Protein AF-A0A9E3FSN0-F1 (afdb_monomer)

Solvent-accessible surface area (backbone atoms only — not comparable to full-atom values): 24863 Å² total; per-residue (Å²): 99,68,70,32,42,77,76,41,93,50,76,49,74,44,80,46,33,61,70,56,46,62,53,47,70,71,34,75,63,43,55,56,44,57,79,50,32,50,74,48,81,44,47,94,59,40,83,52,80,79,59,80,74,50,54,50,59,51,50,55,50,48,37,53,54,24,36,75,70,76,36,69,41,73,63,79,70,82,60,58,50,60,29,55,63,32,58,39,52,52,46,53,46,43,74,74,62,30,34,26,30,35,57,45,74,46,48,24,24,29,87,59,38,54,63,51,46,53,75,75,30,49,40,76,93,78,70,43,73,60,44,52,30,64,49,50,32,68,50,44,80,77,21,54,24,71,75,53,58,20,26,24,64,80,35,68,31,17,43,92,41,51,43,42,43,45,74,39,84,92,50,31,31,45,34,33,38,36,54,55,53,51,41,27,34,26,51,80,80,36,50,58,42,83,68,49,25,48,32,59,74,73,55,88,68,45,42,44,68,52,43,38,33,72,70,32,35,36,34,42,47,36,58,85,68,77,61,59,90,49,63,37,77,85,35,53,31,49,26,51,52,40,16,52,46,46,65,33,85,67,54,51,37,50,32,32,72,48,38,33,75,44,60,26,44,39,37,35,90,74,80,81,51,76,57,48,60,58,47,48,56,51,53,54,48,36,40,47,40,19,53,52,35,39,53,48,50,55,48,34,56,52,28,46,77,66,50,13,45,64,56,28,51,52,49,52,46,35,46,73,77,43,61,48,55,86,61,68,70,78,76,69,43,28,23,37,51,42,34,22,39,72,31,44,51,51,42,54,51,40,22,89,73,59,51,80,41,86,90,26,52,62,59,41,45,48,55,53,28,32,30,29,30,82,35,76,83,49,78,77,37,72,48,56,18,74,51,69,44,82,43,36,30,46,70,56,90,91,50,38,27,48,64,90,22,44,55,77,46,64,82,43,81,54,99,53,34,36,36,33,32,20,61,40,68,77,36,64,67,56,53,51,43,27,71,70,39,72,93,60,87,64,76,50,69,66,58,56,51,53,41,44,52,63,49,52,69,71,75,52,87,133

Nearest PDB structures (foldseek):
  5y6p-assembly1_A1  TM=7.663E-01  e=5.111E-07  Griffithsia pacifica
  7asc-assembly1_A  TM=7.072E-01  e=1.319E-06  Homo sapiens
  7asg-assembly1_A  TM=7.305E-01  e=3.610E-06  Homo sapiens
  5yjg-assembly1_A  TM=6.881E-01  e=4.611E-05  Homo sapiens
  5yjh-assembly1_A-2  TM=3.235E-01  e=1.329E-05  Homo sapiens

Mean predicted aligned error: 6.95 Å

Structure (mmCIF, N/CA/C/O backbone):
data_AF-A0A9E3FSN0-F1
#
_entry.id   AF-A0A9E3FSN0-F1
#
loop_
_atom_site.group_PDB
_atom_site.id
_atom_site.type_symbol
_atom_site.label_atom_id
_atom_site.label_alt_id
_atom_site.label_comp_id
_atom_site.label_asym_id
_atom_site.label_entity_id
_atom_site.label_seq_id
_atom_site.pdbx_PDB_ins_code
_atom_site.Cartn_x
_atom_site.Cartn_y
_atom_site.Cartn_z
_atom_site.occupancy
_atom_site.B_iso_or_equiv
_atom_site.auth_seq_id
_atom_site.auth_comp_id
_atom_site.auth_asym_id
_atom_site.auth_atom_id
_atom_site.pdbx_PDB_model_num
ATOM 1 N N . MET A 1 1 ? -20.505 -3.107 19.783 1.00 85.06 1 MET A N 1
ATOM 2 C CA . MET A 1 1 ? -20.567 -4.422 20.461 1.00 85.06 1 MET A CA 1
ATOM 3 C C . MET A 1 1 ? -21.974 -5.005 20.565 1.00 85.06 1 MET A C 1
ATOM 5 O O . MET A 1 1 ? -22.150 -6.047 19.948 1.00 85.06 1 MET A O 1
ATOM 9 N N . PRO A 1 2 ? -22.987 -4.395 21.223 1.00 89.19 2 PRO A N 1
ATOM 10 C CA . PRO A 1 2 ? -24.270 -5.079 21.468 1.00 89.19 2 PRO A CA 1
ATOM 11 C C . PRO A 1 2 ? -24.971 -5.599 20.209 1.00 89.19 2 PRO A C 1
ATOM 13 O O . PRO A 1 2 ? -25.519 -6.692 20.210 1.00 89.19 2 PRO A O 1
ATOM 16 N N . ALA A 1 3 ? -24.908 -4.849 19.109 1.00 90.19 3 ALA A N 1
ATOM 17 C CA . ALA A 1 3 ? -25.512 -5.265 17.851 1.00 90.19 3 ALA A CA 1
ATOM 18 C C . ALA A 1 3 ? -24.827 -6.473 17.186 1.00 90.19 3 ALA A C 1
ATOM 20 O O . ALA A 1 3 ? -25.512 -7.350 16.667 1.00 90.19 3 ALA A O 1
ATOM 21 N N . LEU A 1 4 ? -23.496 -6.564 17.292 1.00 90.94 4 LEU A N 1
ATOM 22 C CA . LEU A 1 4 ? -22.725 -7.725 16.844 1.00 90.94 4 LEU A CA 1
ATOM 23 C C . LEU A 1 4 ? -23.058 -8.959 17.706 1.00 90.94 4 LEU A C 1
ATOM 25 O O . LEU A 1 4 ? -23.305 -10.033 17.168 1.00 90.94 4 LEU A O 1
ATOM 29 N N . ALA A 1 5 ? -23.168 -8.785 19.029 1.00 92.75 5 ALA A N 1
ATOM 30 C CA . ALA A 1 5 ? -23.476 -9.865 19.975 1.00 92.75 5 ALA A CA 1
ATOM 31 C C . ALA A 1 5 ? -24.884 -10.467 19.803 1.00 92.75 5 ALA A C 1
ATOM 33 O O . ALA A 1 5 ? -25.103 -11.633 20.108 1.00 92.75 5 ALA A O 1
ATOM 34 N N . ARG A 1 6 ? -25.848 -9.705 19.262 1.00 92.31 6 ARG A N 1
ATOM 35 C CA . ARG A 1 6 ? -27.182 -10.235 18.909 1.00 92.31 6 ARG A CA 1
ATOM 36 C C . ARG A 1 6 ? -27.162 -11.233 17.746 1.00 92.31 6 ARG A C 1
ATOM 38 O O . ARG A 1 6 ? -28.173 -11.888 17.512 1.00 92.31 6 ARG A O 1
ATOM 45 N N . ARG A 1 7 ? -26.077 -11.281 16.967 1.00 92.00 7 ARG A N 1
ATOM 46 C CA . ARG A 1 7 ? -25.994 -12.015 15.690 1.00 92.00 7 ARG A CA 1
ATOM 47 C C . ARG A 1 7 ? -24.855 -13.035 15.655 1.00 92.00 7 ARG A C 1
ATOM 49 O O . ARG A 1 7 ? -24.884 -13.932 14.819 1.00 92.00 7 ARG A O 1
ATOM 56 N N . HIS A 1 8 ? -23.883 -12.911 16.557 1.00 92.88 8 HIS A N 1
ATOM 57 C CA . HIS A 1 8 ? -22.692 -13.749 16.627 1.00 92.88 8 HIS A CA 1
ATOM 58 C C . HIS A 1 8 ? -22.314 -14.019 18.084 1.00 92.88 8 HIS A C 1
ATOM 60 O O . HIS A 1 8 ? -22.442 -13.139 18.935 1.00 92.88 8 HIS A O 1
ATOM 66 N N . GLU A 1 9 ? -21.786 -15.211 18.352 1.00 94.81 9 GLU A N 1
ATOM 67 C CA . GLU A 1 9 ? -21.073 -15.488 19.597 1.00 94.81 9 GLU A CA 1
ATOM 68 C C . GLU A 1 9 ? -19.770 -14.673 19.634 1.00 94.81 9 GLU A C 1
ATOM 70 O O . GLU A 1 9 ? -19.073 -14.546 18.625 1.00 94.81 9 GLU A O 1
ATOM 75 N N . ILE A 1 10 ? -19.456 -14.074 20.786 1.00 95.81 10 ILE A N 1
ATOM 76 C CA . ILE A 1 10 ? -18.302 -13.185 20.955 1.00 95.81 10 ILE A CA 1
ATOM 77 C C . ILE A 1 10 ? -17.560 -13.543 22.238 1.00 95.81 10 ILE A C 1
ATOM 79 O O . ILE A 1 10 ? -18.156 -13.592 23.315 1.00 95.81 10 ILE A O 1
ATOM 83 N N . VAL A 1 11 ? -16.238 -13.660 22.116 1.00 96.38 11 VAL A N 1
ATOM 84 C CA . VAL A 1 11 ? -15.295 -13.646 23.236 1.00 96.38 11 VAL A CA 1
ATOM 85 C C . VAL A 1 11 ? -14.422 -12.397 23.109 1.00 96.38 11 VAL A C 1
ATOM 87 O O . VAL A 1 11 ? -13.604 -12.292 22.195 1.00 96.38 11 VAL A O 1
ATOM 90 N N . TYR A 1 12 ? -14.595 -11.425 24.006 1.00 96.25 12 TYR A N 1
ATOM 91 C CA . TYR A 1 12 ? -13.774 -10.213 24.045 1.00 96.25 12 TYR A CA 1
ATOM 92 C C . TYR A 1 12 ? -12.529 -10.451 24.906 1.00 96.25 12 TYR A C 1
ATOM 94 O O . TYR A 1 12 ? -12.638 -10.785 26.084 1.00 96.25 12 TYR A O 1
ATOM 102 N N . ARG A 1 13 ? -11.329 -10.276 24.342 1.00 95.56 13 ARG A N 1
ATOM 103 C CA . ARG A 1 13 ? -10.073 -10.700 24.987 1.00 95.56 13 ARG A CA 1
ATOM 104 C C . ARG A 1 13 ? -9.175 -9.502 25.276 1.00 95.56 13 ARG A C 1
ATOM 106 O O . ARG A 1 13 ? -8.665 -8.859 24.362 1.00 95.56 13 ARG A O 1
ATOM 113 N N . PHE A 1 14 ? -8.963 -9.208 26.555 1.00 94.75 14 PHE A N 1
ATOM 114 C CA . PHE A 1 14 ? -8.084 -8.131 27.009 1.00 94.75 14 PHE A CA 1
ATOM 115 C C . PHE A 1 14 ? -6.660 -8.643 27.227 1.00 94.75 14 PHE A C 1
ATOM 117 O O . PHE A 1 14 ? -6.402 -9.372 28.184 1.00 94.75 14 PHE A O 1
ATOM 124 N N . PHE A 1 15 ? -5.715 -8.195 26.401 1.00 92.88 15 PHE A N 1
ATOM 125 C CA . PHE A 1 15 ? -4.283 -8.327 26.678 1.00 92.88 15 PHE A CA 1
ATOM 126 C C . PHE A 1 15 ? -3.827 -7.124 27.510 1.00 92.88 15 PHE A C 1
ATOM 128 O O . PHE A 1 15 ? -3.864 -5.992 27.034 1.00 92.88 15 PHE A O 1
ATOM 135 N N . THR A 1 16 ? -3.480 -7.339 28.781 1.00 92.62 16 THR A N 1
ATOM 136 C CA . THR A 1 16 ? -3.303 -6.236 29.746 1.00 92.62 16 THR A CA 1
ATOM 137 C C . THR A 1 16 ? -2.417 -6.623 30.942 1.00 92.62 16 THR A C 1
ATOM 139 O O . THR A 1 16 ? -1.911 -7.743 31.009 1.00 92.62 16 THR A O 1
ATOM 142 N N . THR A 1 17 ? -2.199 -5.712 31.894 1.00 94.06 17 THR A N 1
ATOM 143 C CA . THR A 1 17 ? -1.544 -6.008 33.186 1.00 94.06 17 THR A CA 1
ATOM 144 C C . THR A 1 17 ? -2.588 -6.295 34.279 1.00 94.06 17 THR A C 1
ATOM 146 O O . THR A 1 17 ? -3.732 -5.854 34.155 1.00 94.06 17 THR A O 1
ATOM 149 N N . PRO A 1 18 ? -2.241 -6.988 35.383 1.00 95.44 18 PRO A N 1
ATOM 150 C CA . PRO A 1 18 ? -3.146 -7.178 36.521 1.00 95.44 18 PRO A CA 1
ATOM 151 C C . PRO A 1 18 ? -3.670 -5.862 37.123 1.00 95.44 18 PRO A C 1
ATOM 153 O O . PRO A 1 18 ? -4.841 -5.777 37.483 1.00 95.44 18 PRO A O 1
ATOM 156 N N . GLU A 1 19 ? -2.830 -4.823 37.185 1.00 94.62 19 GLU A N 1
ATOM 157 C CA . GLU A 1 19 ? -3.222 -3.472 37.616 1.00 94.62 19 GLU A CA 1
ATOM 158 C C . GLU A 1 19 ? -4.312 -2.877 36.706 1.00 94.62 19 GLU A C 1
ATOM 160 O O . GLU A 1 19 ? -5.370 -2.454 37.178 1.00 94.62 19 GLU A O 1
ATOM 165 N N . ALA A 1 20 ? -4.085 -2.895 35.389 1.00 93.69 20 ALA A N 1
ATOM 166 C CA . ALA A 1 20 ? -5.024 -2.349 34.415 1.00 93.69 20 ALA A CA 1
ATOM 167 C C . ALA A 1 20 ? -6.311 -3.189 34.315 1.00 93.69 20 ALA A C 1
ATOM 169 O O . ALA A 1 20 ? -7.394 -2.622 34.175 1.00 93.69 20 ALA A O 1
ATOM 170 N N . ARG A 1 21 ? -6.236 -4.517 34.490 1.00 95.50 21 ARG A N 1
ATOM 171 C CA . ARG A 1 21 ? -7.412 -5.385 34.673 1.00 95.50 21 ARG A CA 1
ATOM 172 C C . ARG A 1 21 ? -8.289 -4.891 35.829 1.00 95.50 21 ARG A C 1
ATOM 174 O O . ARG A 1 21 ? -9.470 -4.633 35.615 1.00 95.50 21 ARG A O 1
ATOM 181 N N . ALA A 1 22 ? -7.710 -4.667 37.010 1.00 95.94 22 ALA A N 1
ATOM 182 C CA . ALA A 1 22 ? -8.453 -4.179 38.175 1.00 95.94 22 ALA A CA 1
ATOM 183 C C . ALA A 1 22 ? -9.022 -2.756 37.984 1.00 95.94 22 ALA A C 1
ATOM 185 O O . ALA A 1 22 ? -9.966 -2.357 38.669 1.00 95.94 22 ALA A O 1
ATOM 186 N N . GLN A 1 23 ? -8.472 -1.949 37.071 1.00 95.62 23 GLN A N 1
ATOM 187 C CA . GLN A 1 23 ? -9.082 -0.685 36.645 1.00 95.62 23 GLN A CA 1
ATOM 188 C C . GLN A 1 23 ? -10.271 -0.909 35.696 1.00 95.62 23 GLN A C 1
ATOM 190 O O . GLN A 1 23 ? -11.319 -0.296 35.896 1.00 95.62 23 GLN A O 1
ATOM 195 N N . ILE A 1 24 ? -10.129 -1.795 34.705 1.00 95.88 24 ILE A N 1
ATOM 196 C CA . ILE A 1 24 ? -11.179 -2.137 33.733 1.00 95.88 24 ILE A CA 1
ATOM 197 C C . ILE A 1 24 ? -12.402 -2.732 34.446 1.00 95.88 24 ILE A C 1
ATOM 199 O O . ILE A 1 24 ? -13.513 -2.243 34.242 1.00 95.88 24 ILE A O 1
ATOM 203 N N . GLU A 1 25 ? -12.196 -3.709 35.335 1.00 97.06 25 GLU A N 1
ATOM 204 C CA . GLU A 1 25 ? -13.255 -4.412 36.082 1.00 97.06 25 GLU A CA 1
ATOM 205 C C . GLU A 1 25 ? -14.098 -3.478 36.972 1.00 97.06 25 GLU A C 1
ATOM 207 O O . GLU A 1 25 ? -15.270 -3.750 37.219 1.00 97.06 25 GLU A O 1
ATOM 212 N N . ARG A 1 26 ? -13.543 -2.337 37.408 1.00 96.56 26 ARG A N 1
ATOM 213 C CA . ARG A 1 26 ? -14.267 -1.308 38.182 1.00 96.56 26 ARG A CA 1
ATOM 214 C C . ARG A 1 26 ? -15.118 -0.362 37.325 1.00 96.56 26 ARG A C 1
ATOM 216 O O . ARG A 1 26 ? -15.824 0.484 37.874 1.00 96.56 26 ARG A O 1
ATOM 223 N N . SER A 1 27 ? -15.046 -0.445 35.996 1.00 94.12 27 SER A N 1
ATOM 224 C CA . SER A 1 27 ? -15.778 0.462 35.107 1.00 94.12 27 SER A CA 1
ATOM 225 C C . SER A 1 27 ? -17.217 -0.005 34.847 1.00 94.12 27 SER A C 1
ATOM 227 O O . SER A 1 27 ? -17.480 -1.181 34.605 1.00 94.12 27 SER A O 1
ATOM 229 N N . ARG A 1 28 ? -18.167 0.942 34.798 1.00 92.81 28 ARG A N 1
ATOM 230 C CA . ARG A 1 28 ? -19.564 0.655 34.401 1.00 92.81 28 ARG A CA 1
ATOM 231 C C . ARG A 1 28 ? -19.668 0.089 32.977 1.00 92.81 28 ARG A C 1
ATOM 233 O O . ARG A 1 28 ? -20.583 -0.672 32.684 1.00 92.81 28 ARG A O 1
ATOM 240 N N . LEU A 1 29 ? -18.727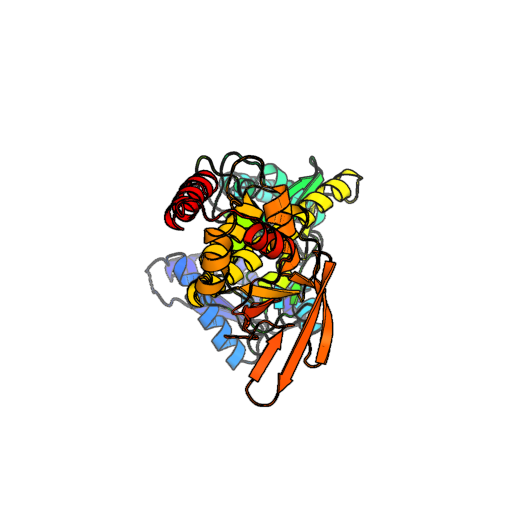 0.447 32.099 1.00 93.81 29 LEU A N 1
ATOM 241 C CA . LEU A 1 29 ? -18.659 -0.065 30.729 1.00 93.81 29 LEU A CA 1
ATOM 242 C C . LEU A 1 29 ? -18.251 -1.542 30.679 1.00 93.81 29 LEU A C 1
ATOM 244 O O . LEU A 1 29 ? -18.775 -2.273 29.844 1.00 93.81 29 LEU A O 1
ATOM 248 N N . PHE A 1 30 ? -17.377 -1.996 31.582 1.00 95.81 30 PHE A N 1
ATOM 249 C CA . PHE A 1 30 ? -17.015 -3.409 31.685 1.00 95.81 30 PHE A CA 1
ATOM 250 C C . PHE A 1 30 ? -18.190 -4.274 32.148 1.00 95.81 30 PHE A C 1
ATOM 252 O O . PHE A 1 30 ? -18.434 -5.308 31.538 1.00 95.81 30 PHE A O 1
ATOM 259 N N . ALA A 1 31 ? -18.966 -3.829 33.145 1.00 94.31 31 ALA A N 1
ATOM 260 C CA . ALA A 1 31 ? -20.179 -4.541 33.563 1.00 94.31 31 ALA A CA 1
ATOM 261 C C . ALA A 1 31 ? -21.128 -4.773 32.368 1.00 94.31 31 ALA A C 1
ATOM 263 O O . ALA A 1 31 ? -21.460 -5.910 32.048 1.00 94.31 31 ALA A O 1
ATOM 264 N N . ARG A 1 32 ? -21.420 -3.709 31.604 1.00 93.31 32 ARG A N 1
ATOM 265 C CA . ARG A 1 32 ? -22.233 -3.788 30.376 1.00 93.31 32 ARG A CA 1
ATOM 266 C C . ARG A 1 32 ? -21.621 -4.673 29.281 1.00 93.31 32 ARG A C 1
ATOM 268 O O . ARG A 1 32 ? -22.360 -5.211 28.461 1.00 93.31 32 ARG A O 1
ATOM 275 N N . LEU A 1 33 ? -20.292 -4.790 29.216 1.00 94.88 33 LEU A N 1
ATOM 276 C CA . LEU A 1 33 ? -19.604 -5.666 28.263 1.00 94.88 33 LEU A CA 1
ATOM 277 C C . LEU A 1 33 ? -19.779 -7.142 28.642 1.00 94.88 33 LEU A C 1
ATOM 279 O O . LEU A 1 33 ? -20.071 -7.944 27.761 1.00 94.88 33 LEU A O 1
ATOM 283 N N . VAL A 1 34 ? -19.665 -7.481 29.929 1.00 96.75 34 VAL A N 1
ATOM 284 C CA . VAL A 1 34 ? -19.904 -8.842 30.443 1.00 96.75 34 VAL A CA 1
ATOM 285 C C . VAL A 1 34 ? -21.370 -9.255 30.266 1.00 96.75 34 VAL A C 1
ATOM 287 O O . VAL A 1 34 ? -21.633 -10.387 29.876 1.00 96.75 34 VAL A O 1
ATOM 290 N N . ASP A 1 35 ? -22.317 -8.324 30.427 1.00 94.75 35 ASP A N 1
ATOM 291 C CA . ASP A 1 35 ? -23.737 -8.550 30.098 1.00 94.75 35 ASP A CA 1
ATOM 292 C C . ASP A 1 35 ? -23.987 -8.755 28.584 1.00 94.75 35 ASP A C 1
ATOM 294 O O . ASP A 1 35 ? -25.058 -9.206 28.181 1.00 94.75 35 ASP A O 1
ATOM 298 N N . THR A 1 36 ? -23.024 -8.387 27.727 1.00 95.00 36 THR A N 1
ATOM 299 C CA . THR A 1 36 ? -23.143 -8.435 26.259 1.00 95.00 36 THR A CA 1
ATOM 300 C C . THR A 1 36 ? -22.458 -9.658 25.643 1.00 95.00 36 THR A C 1
ATOM 302 O O . THR A 1 36 ? -22.942 -10.180 24.640 1.00 95.00 36 THR A O 1
ATOM 305 N N . CYS A 1 37 ? -21.309 -10.088 26.168 1.00 96.50 37 CYS A N 1
ATOM 306 C CA . CYS A 1 37 ? -20.503 -11.168 25.596 1.00 96.50 37 CYS A CA 1
ATOM 307 C C . CYS A 1 37 ? -19.550 -11.790 26.626 1.00 96.50 37 CYS A C 1
ATOM 309 O O . CYS A 1 37 ? -19.242 -11.177 27.647 1.00 96.50 37 CYS A O 1
ATOM 311 N N . ALA A 1 38 ? -19.012 -12.976 26.324 1.00 96.88 38 ALA A N 1
ATOM 312 C CA . ALA A 1 38 ? -17.954 -13.572 27.134 1.00 96.88 38 ALA A CA 1
ATOM 313 C C . ALA A 1 38 ? -16.698 -12.682 27.127 1.00 96.88 38 ALA A C 1
ATOM 315 O O . ALA A 1 38 ? -16.373 -12.057 26.113 1.00 96.88 38 ALA A O 1
ATOM 316 N N . VAL A 1 39 ? -15.979 -12.626 28.252 1.00 97.69 39 VAL A N 1
ATOM 317 C CA . VAL A 1 39 ? -14.779 -11.792 28.405 1.00 97.69 39 VAL A CA 1
ATOM 318 C C . VAL A 1 39 ? -13.632 -12.590 29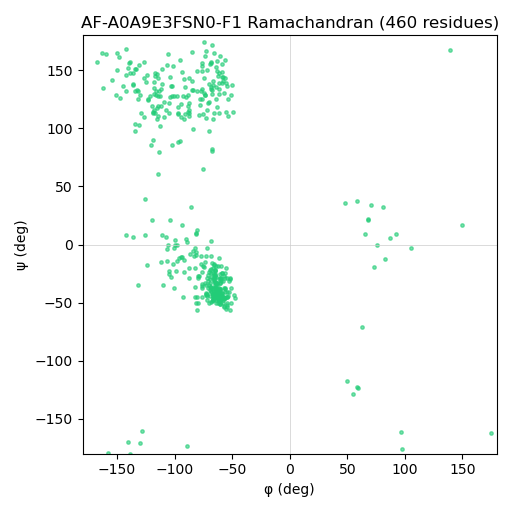.019 1.00 97.69 39 VAL A C 1
ATOM 320 O O . VAL A 1 39 ? -13.795 -13.231 30.054 1.00 97.69 39 VAL A O 1
ATOM 323 N N . GLU A 1 40 ? -12.449 -12.495 28.413 1.00 96.69 40 GLU A N 1
ATOM 324 C CA . GLU A 1 40 ? -11.204 -13.079 28.918 1.00 96.69 40 GLU A CA 1
ATOM 325 C C . GLU A 1 40 ? -10.165 -11.998 29.235 1.00 96.69 40 GLU A C 1
ATOM 327 O O . GLU A 1 40 ? -10.018 -11.016 28.503 1.00 96.69 40 GLU A O 1
ATOM 332 N N . PHE A 1 41 ? -9.370 -12.226 30.283 1.00 96.50 41 PHE A N 1
ATOM 333 C CA . PHE A 1 41 ? -8.174 -11.440 30.580 1.00 96.50 41 PHE A CA 1
ATOM 334 C C . PHE A 1 41 ? -6.915 -12.283 30.400 1.00 96.50 41 PHE A C 1
ATOM 336 O O . PHE A 1 41 ? -6.762 -13.341 31.010 1.00 96.50 41 PHE A O 1
ATOM 343 N N . LEU A 1 42 ? -5.976 -11.761 29.618 1.00 94.69 42 LEU A N 1
ATOM 344 C CA . LEU A 1 42 ? -4.673 -12.347 29.351 1.00 94.69 42 LEU A CA 1
ATOM 345 C C . LEU A 1 42 ? -3.603 -11.388 29.872 1.00 94.69 42 LEU A C 1
ATOM 347 O O . LEU A 1 42 ? -3.449 -10.276 29.367 1.00 94.69 42 LEU A O 1
ATOM 351 N N . THR A 1 43 ? -2.832 -11.828 30.867 1.00 93.06 43 THR A N 1
ATOM 352 C CA . THR A 1 43 ? -1.743 -11.038 31.470 1.00 93.06 43 THR A CA 1
ATOM 353 C C . THR A 1 43 ? -0.370 -11.674 31.205 1.00 93.06 43 THR A C 1
ATOM 355 O O . THR A 1 43 ? 0.319 -12.057 32.155 1.00 93.06 43 THR A O 1
ATOM 358 N N . PRO A 1 44 ? 0.052 -11.839 29.932 1.00 88.81 44 PRO A N 1
ATOM 359 C CA . PRO A 1 44 ? 1.212 -12.659 29.562 1.00 88.81 44 PRO A CA 1
ATOM 360 C C . PRO A 1 44 ? 2.556 -12.124 30.079 1.00 88.81 44 PRO A C 1
ATOM 362 O O . PRO A 1 44 ? 3.526 -12.872 30.126 1.00 88.81 44 PRO A O 1
ATOM 365 N N . LEU A 1 45 ? 2.620 -10.847 30.468 1.00 90.62 45 LEU A N 1
ATOM 366 C CA . LEU A 1 45 ? 3.817 -10.195 31.013 1.00 90.62 45 LEU A CA 1
ATOM 367 C C . LEU A 1 45 ? 3.718 -9.923 32.529 1.00 90.62 45 LEU A C 1
ATOM 369 O O . LEU A 1 45 ? 4.583 -9.253 33.100 1.00 90.62 45 LEU A O 1
ATOM 373 N N . GLY A 1 46 ? 2.659 -10.405 33.192 1.00 91.19 46 GLY A N 1
ATOM 374 C CA . GLY A 1 46 ? 2.370 -10.068 34.586 1.00 91.19 46 GLY A CA 1
ATOM 375 C C . GLY A 1 46 ? 2.288 -8.551 34.790 1.00 91.19 46 GLY A C 1
ATOM 376 O O . GLY A 1 46 ? 1.581 -7.860 34.061 1.00 91.19 46 GLY A O 1
ATOM 377 N N . GLN A 1 47 ? 3.028 -8.027 35.769 1.00 91.25 47 GLN A N 1
ATOM 378 C CA . GLN A 1 47 ? 3.050 -6.591 36.088 1.00 91.25 47 GLN A CA 1
ATOM 379 C C . GLN A 1 47 ? 3.882 -5.738 35.113 1.00 91.25 47 GLN A C 1
ATOM 381 O O . GLN A 1 47 ? 3.843 -4.509 35.189 1.00 91.25 47 GLN A O 1
ATOM 386 N N . LYS A 1 48 ? 4.660 -6.342 34.204 1.00 89.88 48 LYS A N 1
ATOM 387 C CA . LYS A 1 48 ? 5.489 -5.578 33.265 1.00 89.88 48 LYS A CA 1
ATOM 388 C C . LYS A 1 48 ? 4.593 -4.893 32.231 1.00 89.88 48 LYS A C 1
ATOM 390 O O . LYS A 1 48 ? 3.877 -5.562 31.488 1.00 89.88 48 LYS A O 1
ATOM 395 N N . LYS A 1 49 ? 4.681 -3.561 32.145 1.00 85.00 49 LYS A N 1
ATOM 396 C CA . LYS A 1 49 ? 4.003 -2.792 31.094 1.00 85.00 49 LYS A CA 1
ATOM 397 C C . LYS A 1 49 ? 4.531 -3.227 29.714 1.00 85.00 49 LYS A C 1
ATOM 399 O O . LYS A 1 49 ? 5.752 -3.307 29.547 1.00 85.00 49 LYS A O 1
ATOM 404 N N . PRO A 1 50 ? 3.648 -3.552 28.754 1.00 83.19 50 PRO A N 1
ATOM 405 C CA . PRO A 1 50 ? 4.052 -3.922 27.404 1.00 83.19 50 PRO A CA 1
ATOM 406 C C . PRO A 1 50 ? 4.677 -2.719 26.690 1.00 83.19 50 PRO A C 1
ATOM 408 O O . PRO A 1 50 ? 4.193 -1.596 26.805 1.00 83.19 50 PRO A O 1
ATOM 411 N N . ASP A 1 51 ? 5.733 -2.974 25.925 1.00 83.75 51 ASP A N 1
ATOM 412 C CA . ASP A 1 51 ? 6.131 -2.079 24.837 1.00 83.75 51 ASP A CA 1
ATOM 413 C C . ASP A 1 51 ? 5.182 -2.263 23.636 1.00 83.75 51 ASP A C 1
ATOM 415 O O . ASP A 1 51 ? 4.597 -3.337 23.473 1.00 83.75 51 ASP A O 1
ATOM 419 N N . VAL A 1 52 ? 5.052 -1.250 22.773 1.00 77.81 52 VAL A N 1
ATOM 420 C CA . VAL A 1 52 ? 4.167 -1.278 21.592 1.00 77.81 52 VAL A CA 1
ATOM 421 C C . VAL A 1 52 ? 4.446 -2.458 20.646 1.00 77.81 52 VAL A C 1
ATOM 423 O O . VAL A 1 52 ? 3.519 -2.980 20.026 1.00 77.81 52 VAL A O 1
ATOM 426 N N . SER A 1 53 ? 5.688 -2.950 20.586 1.00 80.19 53 SER A N 1
ATOM 427 C CA . SER A 1 53 ? 6.064 -4.147 19.815 1.00 80.19 53 SER A CA 1
ATOM 428 C C . SER A 1 53 ? 5.309 -5.420 20.231 1.00 80.19 53 SER A C 1
ATOM 430 O O . SER A 1 53 ? 5.108 -6.311 19.403 1.00 80.19 53 SER A O 1
ATOM 432 N N . TRP A 1 54 ? 4.810 -5.506 21.471 1.00 87.44 54 TRP A N 1
ATOM 433 C CA . TRP A 1 54 ? 4.036 -6.663 21.938 1.00 87.44 54 TRP A CA 1
ATOM 434 C C . TRP A 1 54 ? 2.670 -6.807 21.272 1.00 87.44 54 TRP A C 1
ATOM 436 O O . TRP A 1 54 ? 2.157 -7.926 21.220 1.00 87.44 54 TRP A O 1
ATOM 446 N N . HIS A 1 55 ? 2.113 -5.731 20.704 1.00 85.56 55 HIS A N 1
ATOM 447 C CA . HIS A 1 55 ? 0.859 -5.796 19.951 1.00 85.56 55 HIS A CA 1
ATOM 448 C C . HIS A 1 55 ? 0.940 -6.837 18.826 1.00 85.56 55 HIS A C 1
ATOM 450 O O . HIS A 1 55 ? 0.064 -7.689 18.724 1.00 85.56 55 HIS A O 1
ATOM 456 N N . VAL A 1 56 ? 2.040 -6.854 18.064 1.00 87.88 56 VAL A N 1
ATOM 457 C CA . VAL A 1 56 ? 2.264 -7.818 16.974 1.00 87.88 56 VAL A CA 1
ATOM 458 C C . VAL A 1 56 ? 2.201 -9.261 17.485 1.00 87.88 56 VAL A C 1
ATOM 460 O O . VAL A 1 56 ? 1.481 -10.090 16.927 1.00 87.88 56 VAL A O 1
ATOM 463 N N . HIS A 1 57 ? 2.892 -9.569 18.586 1.00 89.56 57 HIS A N 1
ATOM 464 C CA . HIS A 1 57 ? 2.883 -10.911 19.178 1.00 89.56 57 HIS A CA 1
ATOM 465 C C . HIS A 1 57 ? 1.487 -11.338 19.657 1.00 89.56 57 HIS A C 1
ATOM 467 O O . HIS A 1 57 ? 1.106 -12.500 19.505 1.00 89.56 57 HIS A O 1
ATOM 473 N N . TRP A 1 58 ? 0.708 -10.411 20.216 1.00 90.62 58 TRP A N 1
ATOM 474 C CA . TRP A 1 58 ? -0.658 -10.681 20.668 1.00 90.62 58 TRP A CA 1
ATOM 475 C C . TRP A 1 58 ? -1.639 -10.841 19.510 1.00 90.62 58 TRP A C 1
ATOM 477 O O . TRP A 1 58 ? -2.529 -11.691 19.588 1.00 90.62 58 TRP A O 1
ATOM 487 N N . PHE A 1 59 ? -1.452 -10.097 18.419 1.00 89.69 59 PHE A N 1
ATOM 488 C CA . PHE A 1 59 ? -2.263 -10.248 17.217 1.00 89.69 59 PHE A CA 1
ATOM 489 C C . PHE A 1 59 ? -2.019 -11.615 16.561 1.00 89.69 59 PHE A C 1
ATOM 491 O O . PHE A 1 59 ? -2.978 -12.354 16.345 1.00 89.69 59 PHE A O 1
ATOM 498 N N . HIS A 1 60 ? -0.757 -12.028 16.368 1.00 92.62 60 HIS A N 1
ATOM 499 C CA . HIS A 1 60 ? -0.420 -13.372 15.859 1.00 92.62 60 HIS A CA 1
ATOM 500 C C . HIS A 1 60 ? -0.951 -14.498 16.749 1.00 92.62 60 HIS A C 1
ATOM 502 O O . HIS A 1 60 ? -1.510 -15.473 16.244 1.00 92.62 60 HIS A O 1
ATOM 508 N N . ARG A 1 61 ? -0.846 -14.357 18.077 1.00 93.25 61 ARG A N 1
ATOM 509 C CA . ARG A 1 61 ? -1.441 -15.318 19.017 1.00 93.25 61 ARG A CA 1
ATOM 510 C C . ARG A 1 61 ? -2.963 -15.395 18.856 1.00 93.25 61 ARG A C 1
ATOM 512 O O . ARG A 1 61 ? -3.509 -16.491 18.766 1.00 93.25 61 ARG A O 1
ATOM 519 N N . SER A 1 62 ? -3.635 -14.248 18.790 1.00 93.25 62 SER A N 1
ATOM 520 C CA . SER A 1 62 ? -5.092 -14.178 18.627 1.00 93.25 62 SER A CA 1
ATOM 521 C C . SER A 1 62 ? -5.547 -14.763 17.290 1.00 93.25 62 SER A C 1
ATOM 523 O O . SER A 1 62 ? -6.544 -15.474 17.262 1.00 93.25 62 SER A O 1
ATOM 525 N N . ALA A 1 63 ? -4.799 -14.537 16.206 1.00 94.31 63 ALA A N 1
ATOM 526 C CA . ALA A 1 63 ? -5.045 -15.151 14.902 1.00 94.31 63 ALA A CA 1
ATOM 527 C C . ALA A 1 63 ? -4.967 -16.680 14.955 1.00 94.31 63 ALA A C 1
ATOM 529 O O . ALA A 1 63 ? -5.853 -17.361 14.444 1.00 94.31 63 ALA A O 1
ATOM 530 N N . ALA A 1 64 ? -3.914 -17.221 15.576 1.00 95.50 64 ALA A N 1
ATOM 531 C CA . ALA A 1 64 ? -3.707 -18.661 15.681 1.00 95.50 64 ALA A CA 1
ATOM 532 C C . ALA A 1 64 ? -4.786 -19.338 16.544 1.00 95.50 64 ALA A C 1
ATOM 534 O O . ALA A 1 64 ? -5.334 -20.366 16.147 1.00 95.50 64 ALA A O 1
ATOM 535 N N . GLU A 1 65 ? -5.127 -18.744 17.691 1.00 95.69 65 GLU A N 1
ATOM 536 C CA . GLU A 1 65 ? -6.167 -19.261 18.590 1.00 95.69 65 GLU A CA 1
ATOM 537 C C . GLU A 1 65 ? -7.571 -19.139 17.963 1.00 95.69 65 GLU A C 1
ATOM 539 O O . GLU A 1 65 ? -8.335 -20.102 18.006 1.00 95.69 65 GLU A O 1
ATOM 544 N N . ALA A 1 66 ? -7.889 -18.028 17.285 1.00 96.31 66 ALA A N 1
ATOM 545 C CA . ALA A 1 66 ? -9.143 -17.881 16.540 1.00 96.31 66 ALA A CA 1
ATOM 546 C C . ALA A 1 66 ? -9.249 -18.900 15.392 1.00 96.31 66 ALA A C 1
ATOM 548 O O . ALA A 1 66 ? -10.275 -19.562 15.254 1.00 96.31 66 ALA A O 1
ATOM 549 N N . LYS A 1 67 ? -8.167 -19.118 14.630 1.00 96.69 67 LYS A N 1
ATOM 550 C CA . LYS A 1 67 ? -8.110 -20.144 13.575 1.00 96.69 67 LYS A CA 1
ATOM 551 C C . LYS A 1 67 ? -8.379 -21.546 14.117 1.00 96.69 67 LYS A C 1
ATOM 553 O O . LYS A 1 67 ? -9.126 -22.297 13.498 1.00 96.69 67 LYS A O 1
ATOM 558 N N . ALA A 1 68 ? -7.785 -21.893 15.259 1.00 97.56 68 ALA A N 1
ATOM 559 C CA . ALA A 1 68 ? -7.991 -23.186 15.907 1.00 97.56 68 ALA A CA 1
ATOM 560 C C . ALA A 1 68 ? -9.439 -23.374 16.399 1.00 97.56 68 ALA A C 1
ATOM 562 O O . ALA A 1 68 ? -9.952 -24.489 16.361 1.00 97.56 68 ALA A O 1
ATOM 563 N N . ALA A 1 69 ? -10.105 -22.290 16.804 1.00 96.25 69 ALA A N 1
ATOM 564 C CA . ALA A 1 69 ? -11.513 -22.280 17.201 1.00 96.25 69 ALA A CA 1
ATOM 565 C C . ALA A 1 69 ? -12.509 -22.186 16.022 1.00 96.25 69 ALA A C 1
ATOM 567 O O . ALA A 1 69 ? -13.715 -22.202 16.251 1.00 96.25 69 ALA A O 1
ATOM 568 N N . GLY A 1 70 ? -12.041 -22.054 14.772 1.00 96.06 70 GLY A N 1
ATOM 569 C CA . GLY A 1 70 ? -12.911 -21.785 13.616 1.00 96.06 70 GLY A CA 1
ATOM 570 C C . GLY A 1 70 ? -13.562 -20.393 13.639 1.00 96.06 70 GLY A C 1
ATOM 571 O O . GLY A 1 70 ? -14.593 -20.182 13.004 1.00 96.06 70 GLY A O 1
ATOM 572 N N . ALA A 1 71 ? -12.978 -19.452 14.383 1.00 96.31 71 ALA A N 1
ATOM 573 C CA . ALA A 1 71 ? -13.515 -18.123 14.635 1.00 96.31 71 ALA A CA 1
ATOM 574 C C . ALA A 1 71 ? -12.855 -17.034 13.772 1.00 96.31 71 ALA A C 1
ATOM 576 O O . ALA A 1 71 ? -11.682 -17.107 13.399 1.00 96.31 71 ALA A O 1
ATOM 577 N N . MET A 1 72 ? -13.618 -15.967 13.530 1.00 95.75 72 MET A N 1
ATOM 578 C CA . MET A 1 72 ? -13.109 -14.703 12.995 1.00 95.75 72 MET A CA 1
ATOM 579 C C . MET A 1 72 ? -12.382 -13.932 14.097 1.00 95.75 72 MET A C 1
ATOM 581 O O . MET A 1 72 ? -12.778 -13.987 15.261 1.00 95.75 72 MET A O 1
ATOM 585 N N . ALA A 1 73 ? -11.368 -13.152 13.735 1.00 95.69 73 ALA A N 1
ATOM 586 C CA . ALA A 1 73 ? -10.679 -12.277 14.676 1.00 95.69 73 ALA A CA 1
ATOM 587 C C . ALA A 1 73 ? -10.930 -10.803 14.330 1.00 95.69 73 ALA A C 1
ATOM 589 O O . ALA A 1 73 ? -10.796 -10.398 13.175 1.00 95.69 73 ALA A O 1
ATOM 590 N N . VAL A 1 74 ? -11.281 -10.007 15.343 1.00 95.00 74 VAL A N 1
ATOM 591 C CA . VAL A 1 74 ? -11.495 -8.553 15.263 1.00 95.00 74 VAL A CA 1
ATOM 592 C C . VAL A 1 74 ? -10.484 -7.876 16.181 1.00 95.00 74 VAL A C 1
ATOM 594 O O . VAL A 1 74 ? -10.375 -8.238 17.352 1.00 95.00 74 VAL A O 1
ATOM 597 N N . PHE A 1 75 ? -9.757 -6.889 15.666 1.00 92.19 75 PHE A N 1
ATOM 598 C CA . PHE A 1 75 ? -8.709 -6.185 16.396 1.00 92.19 75 PHE A CA 1
ATOM 599 C C . PHE A 1 75 ? -9.202 -4.815 16.815 1.00 92.19 75 PHE A C 1
ATOM 601 O O . PHE A 1 75 ? -9.590 -3.989 15.991 1.00 92.19 75 PHE A O 1
ATOM 608 N N . VAL A 1 76 ? -9.168 -4.587 18.124 1.00 91.31 76 VAL A N 1
ATOM 609 C CA . VAL A 1 76 ? -9.538 -3.320 18.750 1.00 91.31 76 VAL A CA 1
ATOM 610 C C . VAL A 1 76 ? -8.299 -2.796 19.468 1.00 91.31 76 VAL A C 1
ATOM 612 O O . VAL A 1 76 ? -8.067 -3.161 20.623 1.00 91.31 76 VAL A O 1
ATOM 615 N N . PRO A 1 77 ? -7.446 -2.004 18.790 1.00 87.88 77 PRO A N 1
ATOM 616 C CA . PRO A 1 77 ? -6.326 -1.356 19.453 1.00 87.88 77 PRO A CA 1
ATOM 617 C C . PRO A 1 77 ? -6.840 -0.453 20.587 1.00 87.88 77 PRO A C 1
ATOM 619 O O . PRO A 1 77 ? -7.907 0.159 20.439 1.00 87.88 77 PRO A O 1
ATOM 622 N N . PRO A 1 78 ? -6.110 -0.348 21.713 1.00 87.31 78 PRO A N 1
ATOM 623 C CA . PRO A 1 78 ? -6.428 0.635 22.742 1.00 87.31 78 PRO A CA 1
ATOM 624 C C . PRO A 1 78 ? -6.348 2.053 22.165 1.00 87.31 78 PRO A C 1
ATOM 626 O O . PRO A 1 78 ? -5.748 2.271 21.113 1.00 87.31 78 PRO A O 1
ATOM 629 N N . ASP A 1 79 ? -6.955 3.008 22.867 1.00 91.38 79 ASP A N 1
ATOM 630 C CA . ASP A 1 79 ? -6.907 4.431 22.512 1.00 91.38 79 ASP A CA 1
ATOM 631 C C . ASP A 1 79 ? -7.451 4.725 21.097 1.00 91.38 79 ASP A C 1
ATOM 633 O O . ASP A 1 79 ? -6.959 5.586 20.374 1.00 91.38 79 ASP A O 1
ATOM 637 N N . THR A 1 80 ? -8.507 4.005 20.694 1.00 94.81 80 THR A N 1
ATOM 638 C CA . THR A 1 80 ? -9.204 4.214 19.416 1.00 94.81 80 THR A CA 1
ATOM 639 C C . THR A 1 80 ? -10.642 4.695 19.604 1.00 94.81 80 THR A C 1
ATOM 641 O O . THR A 1 80 ? -11.356 4.257 20.509 1.00 94.81 80 THR A O 1
ATOM 644 N N . LEU A 1 81 ? -11.091 5.586 18.717 1.00 95.69 81 LEU A N 1
ATOM 645 C CA . LEU A 1 81 ? -12.499 5.970 18.570 1.00 95.69 81 LEU A CA 1
ATOM 646 C C . LEU A 1 81 ? -13.001 5.461 17.220 1.00 95.69 81 LEU A C 1
ATOM 648 O O . LEU A 1 81 ? -12.336 5.640 16.206 1.00 95.69 81 LEU A O 1
ATOM 652 N N . TRP A 1 82 ? -14.175 4.841 17.197 1.00 94.62 82 TRP A N 1
ATOM 653 C CA . TRP A 1 82 ? -14.759 4.260 15.988 1.00 94.62 82 TRP A CA 1
ATOM 654 C C . TRP A 1 82 ? -16.064 4.965 15.634 1.00 94.62 82 TRP A C 1
ATOM 656 O O . TRP A 1 82 ? -16.807 5.362 16.533 1.00 94.62 82 TRP A O 1
ATOM 666 N N . THR A 1 83 ? -16.362 5.067 14.337 1.00 93.44 83 THR A N 1
ATOM 667 C CA . THR A 1 83 ? -17.697 5.440 13.852 1.00 93.44 83 THR A CA 1
ATOM 668 C C . THR A 1 83 ? -18.775 4.577 14.517 1.00 93.44 83 THR A C 1
ATOM 670 O O . THR A 1 83 ? -18.621 3.356 14.641 1.00 93.44 83 THR A O 1
ATOM 673 N N . GLU A 1 84 ? -19.890 5.186 14.923 1.00 93.00 84 GLU A N 1
ATOM 674 C CA . GLU A 1 84 ? -21.053 4.441 15.408 1.00 93.00 84 GLU A CA 1
ATOM 675 C C . GLU A 1 84 ? -21.521 3.396 14.373 1.00 93.00 84 GLU A C 1
ATOM 677 O O . GLU A 1 84 ? -21.548 3.650 13.174 1.00 93.00 84 GLU A O 1
ATOM 682 N N . GLY A 1 85 ? -21.844 2.182 14.828 1.00 92.56 85 GLY A N 1
ATOM 683 C CA . GLY A 1 85 ? -22.228 1.066 13.952 1.00 92.56 85 GLY A CA 1
ATOM 684 C C . GLY A 1 85 ? -21.067 0.277 13.321 1.00 92.56 85 GLY A C 1
ATOM 685 O O . GLY A 1 85 ? -21.298 -0.847 12.876 1.00 92.56 85 GLY A O 1
ATOM 686 N N . ALA A 1 86 ? -19.816 0.760 13.369 1.00 94.56 86 ALA A N 1
ATOM 687 C CA . ALA A 1 86 ? -18.657 0.112 12.726 1.00 94.56 86 ALA A CA 1
ATOM 688 C C . ALA A 1 86 ? -18.543 -1.402 13.005 1.00 94.56 86 ALA A C 1
ATOM 690 O O . ALA A 1 86 ? -18.373 -2.203 12.090 1.00 94.56 86 ALA A O 1
ATOM 691 N N . PHE A 1 87 ? -18.698 -1.817 14.266 1.00 94.25 87 PHE A N 1
ATOM 692 C CA . PHE A 1 87 ? -18.613 -3.230 14.656 1.00 94.25 87 PHE A CA 1
ATOM 693 C C . PHE A 1 87 ? -19.779 -4.093 14.160 1.00 94.25 87 PHE A C 1
ATOM 695 O O . PHE A 1 87 ? -19.579 -5.279 13.934 1.00 94.25 87 PHE A O 1
ATOM 702 N N . GLU A 1 88 ? -20.979 -3.535 13.989 1.00 94.50 88 GLU A N 1
ATOM 703 C CA . GLU A 1 88 ? -22.098 -4.258 13.363 1.00 94.50 88 GLU A CA 1
ATOM 704 C C . GLU A 1 88 ? -21.814 -4.465 11.875 1.00 94.50 88 GLU A C 1
ATOM 706 O O . GLU A 1 88 ? -21.905 -5.587 11.377 1.00 94.50 88 GLU A O 1
ATOM 711 N N . ARG A 1 89 ? -21.322 -3.413 11.208 1.00 95.56 89 ARG A N 1
ATOM 712 C CA . ARG A 1 89 ? -20.911 -3.458 9.805 1.00 95.56 89 ARG A CA 1
ATOM 713 C C . ARG A 1 89 ? -19.780 -4.460 9.544 1.00 95.56 89 ARG A C 1
ATOM 715 O O . ARG A 1 89 ? -19.825 -5.147 8.528 1.00 95.56 89 ARG A O 1
ATOM 722 N N . ILE A 1 90 ? -18.808 -4.596 10.453 1.00 95.94 90 ILE A N 1
ATOM 723 C CA . ILE A 1 90 ? -17.789 -5.665 10.398 1.00 95.94 90 ILE A CA 1
ATOM 724 C C . ILE A 1 90 ? -18.454 -7.051 10.375 1.00 95.94 90 ILE A C 1
ATOM 726 O O . ILE A 1 90 ? -18.088 -7.885 9.549 1.00 95.94 90 ILE A O 1
ATOM 730 N N . GLY A 1 91 ? -19.437 -7.287 11.251 1.00 94.94 91 GLY A N 1
ATOM 731 C CA . GLY A 1 91 ? -20.188 -8.544 11.305 1.00 94.94 91 GLY A CA 1
ATOM 732 C C . GLY A 1 91 ? -20.937 -8.839 10.008 1.00 94.94 91 GLY A C 1
ATOM 733 O O . GLY A 1 91 ? -20.776 -9.921 9.448 1.00 94.94 91 GLY A O 1
ATOM 734 N N . ASP A 1 92 ? -21.683 -7.859 9.489 1.00 94.81 92 ASP A N 1
ATOM 735 C CA . ASP A 1 92 ? -22.400 -7.971 8.210 1.00 94.81 92 ASP A CA 1
ATOM 736 C C . ASP A 1 92 ? -21.469 -8.314 7.041 1.00 94.81 92 ASP A C 1
ATOM 738 O O . ASP A 1 92 ? -21.770 -9.199 6.244 1.00 94.81 92 ASP A O 1
ATOM 742 N N . VAL A 1 93 ? -20.326 -7.633 6.946 1.00 95.69 93 VAL A N 1
ATOM 743 C CA . VAL A 1 93 ? -19.347 -7.819 5.867 1.00 95.69 93 VAL A CA 1
ATOM 744 C C . VAL A 1 93 ? -18.707 -9.211 5.912 1.00 95.69 93 VAL A C 1
ATOM 746 O O . VAL A 1 93 ? -18.604 -9.878 4.881 1.00 95.69 93 VAL A O 1
ATOM 749 N N . LEU A 1 94 ? -18.315 -9.690 7.097 1.00 94.12 94 LEU A N 1
ATOM 750 C CA . LEU A 1 94 ? -17.767 -11.042 7.251 1.00 94.12 94 LEU A CA 1
ATOM 751 C C . LEU A 1 94 ? -18.838 -12.119 7.003 1.00 94.12 94 LEU A C 1
ATOM 753 O O . LEU A 1 94 ? -18.564 -13.111 6.328 1.00 94.12 94 LEU A O 1
ATOM 757 N N . ALA A 1 95 ? -20.073 -11.906 7.472 1.00 92.81 95 ALA A N 1
ATOM 758 C CA . ALA A 1 95 ? -21.203 -12.806 7.228 1.00 92.81 95 ALA A CA 1
ATOM 759 C C . ALA A 1 95 ? -21.613 -12.866 5.744 1.00 92.81 95 ALA A C 1
ATOM 761 O O . ALA A 1 95 ? -22.039 -13.917 5.271 1.00 92.81 95 ALA A O 1
ATOM 762 N N . ALA A 1 96 ? -21.429 -11.775 4.992 1.00 94.38 96 ALA A N 1
ATOM 763 C CA . ALA A 1 96 ? -21.595 -11.734 3.537 1.00 94.38 96 ALA A CA 1
ATOM 764 C C . ALA A 1 96 ? -20.479 -12.473 2.764 1.00 94.38 96 ALA A C 1
ATOM 766 O O . ALA A 1 96 ? -20.541 -12.575 1.539 1.00 94.38 96 ALA A O 1
ATOM 767 N N . GLY A 1 97 ? -19.473 -13.012 3.461 1.00 93.75 97 GLY A N 1
ATOM 768 C CA . GLY A 1 97 ? -18.451 -13.890 2.897 1.00 93.75 97 GLY A CA 1
ATOM 769 C C . GLY A 1 97 ? -17.079 -13.248 2.699 1.00 93.75 97 GLY A C 1
ATOM 770 O O . GLY A 1 97 ? -16.148 -13.969 2.324 1.00 93.75 97 GLY A O 1
ATOM 771 N N . SER A 1 98 ? -16.889 -11.955 2.985 1.00 95.38 98 SER A N 1
ATOM 772 C CA . SER A 1 98 ? -15.554 -11.341 2.958 1.00 95.38 98 SER A CA 1
ATOM 773 C C . SER A 1 98 ? -14.611 -12.043 3.943 1.00 95.38 98 SER A C 1
ATOM 775 O O . SER A 1 98 ? -14.994 -12.396 5.055 1.00 95.38 98 SER A O 1
ATOM 777 N N . LYS A 1 99 ? -13.355 -12.259 3.540 1.00 94.81 99 LYS A N 1
ATOM 778 C CA . LYS A 1 99 ? -12.309 -12.877 4.376 1.00 94.81 99 LYS A CA 1
ATOM 779 C C . LYS A 1 99 ? -11.564 -11.868 5.257 1.00 94.81 99 LYS A C 1
ATOM 781 O O . LYS A 1 99 ? -10.733 -12.269 6.064 1.00 94.81 99 LYS A O 1
ATOM 786 N N . GLY A 1 100 ? -11.805 -10.572 5.067 1.00 94.75 100 GLY A N 1
ATOM 787 C CA . GLY A 1 100 ? -11.120 -9.492 5.772 1.00 94.75 100 GLY A CA 1
ATOM 788 C C . GLY A 1 100 ? -11.794 -8.139 5.575 1.00 94.75 100 GLY A C 1
ATOM 789 O O . GLY A 1 100 ? -12.504 -7.939 4.591 1.00 94.75 100 GLY A O 1
ATOM 790 N N . VAL A 1 101 ? -11.547 -7.220 6.507 1.00 95.50 101 VAL A N 1
ATOM 791 C CA . VAL A 1 101 ? -12.060 -5.846 6.525 1.00 95.50 101 VAL A CA 1
ATOM 792 C C . VAL A 1 101 ? -10.900 -4.873 6.728 1.00 95.50 101 VAL A C 1
ATOM 794 O O . VAL A 1 101 ? -10.291 -4.823 7.800 1.00 95.50 101 VAL A O 1
ATOM 797 N N . ALA A 1 102 ? -10.613 -4.070 5.708 1.00 94.19 102 ALA A N 1
ATOM 798 C CA . ALA A 1 102 ? -9.681 -2.952 5.775 1.00 94.19 102 ALA A CA 1
ATOM 799 C C . ALA A 1 102 ? -10.464 -1.657 6.065 1.00 94.19 102 ALA A C 1
ATOM 801 O O . ALA A 1 102 ? -10.908 -0.960 5.153 1.00 94.19 102 ALA A O 1
ATOM 802 N N . CYS A 1 103 ? -10.649 -1.356 7.354 1.00 94.38 103 CYS A N 1
ATOM 803 C CA . CYS A 1 103 ? -11.168 -0.070 7.834 1.00 94.38 103 CYS A CA 1
ATOM 804 C C . CYS A 1 103 ? -10.060 0.999 7.745 1.00 94.38 103 CYS A C 1
ATOM 806 O O . CYS A 1 103 ? -8.942 0.690 8.167 1.00 94.38 103 CYS A O 1
ATOM 808 N N . PRO A 1 104 ? -10.299 2.224 7.235 1.00 93.88 104 PRO A N 1
ATOM 809 C CA . PRO A 1 104 ? -9.325 3.320 7.260 1.00 93.88 104 PRO A CA 1
ATOM 810 C C . PRO A 1 104 ? -9.069 3.841 8.680 1.00 93.88 104 PRO A C 1
ATOM 812 O O . PRO A 1 104 ? -9.920 3.723 9.561 1.00 93.88 104 PRO A O 1
ATOM 815 N N . PHE A 1 105 ? -7.910 4.479 8.895 1.00 93.38 105 PHE A N 1
ATOM 816 C CA . PHE A 1 105 ? -7.660 5.230 10.130 1.00 93.38 105 PHE A CA 1
ATOM 817 C C . PHE A 1 105 ? -7.109 6.637 9.897 1.00 93.38 105 PHE A C 1
ATOM 819 O O . PHE A 1 105 ? -6.429 6.889 8.899 1.00 93.38 105 PHE A O 1
ATOM 826 N N . VAL A 1 106 ? -7.345 7.524 10.867 1.00 95.62 106 VAL A N 1
ATOM 827 C CA . VAL A 1 106 ? -6.706 8.845 10.981 1.00 95.62 106 VAL A CA 1
ATOM 828 C C . VAL A 1 106 ? -6.143 9.038 12.393 1.00 95.62 106 VAL A C 1
ATOM 830 O O . VAL A 1 106 ? -6.860 8.860 13.375 1.00 95.62 106 VAL A O 1
ATOM 833 N N . LEU A 1 107 ? -4.870 9.420 12.509 1.00 95.69 107 LEU A N 1
ATOM 834 C CA . LEU A 1 107 ? -4.233 9.798 13.772 1.00 95.69 107 LEU A CA 1
ATOM 835 C C . LEU A 1 107 ? -4.698 11.195 14.214 1.00 95.69 107 LEU A C 1
ATOM 837 O O . LEU A 1 107 ? -4.654 12.157 13.437 1.00 95.69 107 LEU A O 1
ATOM 841 N N . VAL A 1 108 ? -5.113 11.316 15.472 1.00 97.56 108 VAL A N 1
ATOM 842 C CA . VAL A 1 108 ? -5.639 12.544 16.087 1.00 97.56 108 VAL A CA 1
ATOM 843 C C . VAL A 1 108 ? -5.025 12.783 17.470 1.00 97.56 108 VAL A C 1
ATOM 845 O O . VAL A 1 108 ? -4.653 11.841 18.163 1.00 97.56 108 VAL A O 1
ATOM 848 N N . VAL A 1 109 ? -4.914 14.051 17.873 1.00 98.12 109 VAL A N 1
ATOM 849 C CA . VAL A 1 109 ? -4.274 14.478 19.129 1.00 98.12 109 VAL A CA 1
ATOM 850 C C . VAL A 1 109 ? -5.213 14.262 20.318 1.00 98.12 109 VAL A C 1
ATOM 852 O O . VAL A 1 109 ? -6.216 14.973 20.460 1.00 98.12 109 VAL A O 1
ATOM 855 N N . SER A 1 110 ? -4.870 13.319 21.196 1.00 97.75 110 SER A N 1
ATOM 856 C CA . SER A 1 110 ? -5.681 12.914 22.354 1.00 97.75 110 SER A CA 1
ATOM 857 C C . SER A 1 110 ? -6.069 14.077 23.275 1.00 97.75 110 SER A C 1
ATOM 859 O O . SER A 1 110 ? -7.224 14.196 23.688 1.00 97.75 110 SER A O 1
ATOM 861 N N . GLU A 1 111 ? -5.125 14.986 23.515 1.00 98.06 111 GLU A N 1
ATOM 862 C CA . GLU A 1 111 ? -5.197 16.106 24.451 1.00 98.06 111 GLU A CA 1
ATOM 863 C C . GLU A 1 111 ? -6.260 17.136 24.049 1.00 98.06 111 GLU A C 1
ATOM 865 O O . GLU A 1 111 ? -6.761 17.872 24.896 1.00 98.06 111 GLU A O 1
ATOM 870 N N . THR A 1 112 ? -6.626 17.178 22.763 1.00 98.06 112 THR A N 1
ATOM 871 C CA . THR A 1 112 ? -7.659 18.085 22.239 1.00 98.06 112 THR A CA 1
ATOM 872 C C . THR A 1 112 ? -8.925 17.346 21.811 1.00 98.06 112 THR A C 1
ATOM 874 O O . THR A 1 112 ? -10.022 17.860 22.026 1.00 98.06 112 THR A O 1
ATOM 877 N N . LEU A 1 113 ? -8.802 16.128 21.268 1.00 98.06 113 LEU A N 1
ATOM 878 C CA . LEU A 1 113 ? -9.946 15.337 20.816 1.00 98.06 113 LEU A CA 1
ATOM 879 C C . LEU A 1 113 ? -10.775 14.783 21.977 1.00 98.06 113 LEU A C 1
ATOM 881 O O . LEU A 1 113 ? -12.000 14.843 21.923 1.00 98.06 113 LEU A O 1
ATOM 885 N N . VAL A 1 114 ? -10.145 14.234 23.022 1.00 97.50 114 VAL A N 1
ATOM 886 C CA . VAL A 1 114 ? -10.889 13.579 24.111 1.00 97.50 114 VAL A CA 1
ATOM 887 C C . VAL A 1 114 ? -11.805 14.568 24.853 1.00 97.50 114 VAL A C 1
ATOM 889 O O . VAL A 1 114 ? -12.977 14.231 25.036 1.00 97.50 114 VAL A O 1
ATOM 892 N N . PRO A 1 115 ? -11.371 15.792 25.229 1.00 98.06 115 PRO A N 1
ATOM 893 C CA . PRO A 1 115 ? -12.268 16.785 25.826 1.00 98.06 115 PRO A CA 1
ATOM 894 C C . PRO A 1 115 ? -13.415 17.211 24.895 1.00 98.06 115 PRO A C 1
ATOM 896 O O . PRO A 1 115 ? -14.556 17.315 25.344 1.00 98.06 115 PRO A O 1
ATOM 899 N N . ASP A 1 116 ? -13.146 17.412 23.601 1.00 98.12 116 ASP A N 1
ATOM 900 C CA . ASP A 1 116 ? -14.154 17.828 22.613 1.00 98.12 116 ASP A CA 1
ATOM 901 C C . ASP A 1 116 ? -15.207 16.736 22.373 1.00 98.12 116 ASP A C 1
ATOM 903 O O . ASP A 1 116 ? -16.410 16.990 22.470 1.00 98.12 116 ASP A O 1
ATOM 907 N N . ALA A 1 117 ? -14.761 15.496 22.156 1.00 97.31 117 ALA A N 1
ATOM 908 C CA . ALA A 1 117 ? -15.637 14.346 21.971 1.00 97.31 117 ALA A CA 1
ATOM 909 C C . ALA A 1 117 ? -16.485 14.072 23.224 1.00 97.31 117 ALA A C 1
ATOM 911 O O . ALA A 1 117 ? -17.681 13.808 23.106 1.00 97.31 117 ALA A O 1
ATOM 912 N N . ARG A 1 118 ? -15.910 14.217 24.428 1.00 96.44 118 ARG A N 1
ATOM 913 C CA . ARG A 1 118 ? -16.670 14.143 25.687 1.00 96.44 118 ARG A CA 1
ATOM 914 C C . ARG A 1 118 ? -17.694 15.269 25.835 1.00 96.44 118 ARG A C 1
ATOM 916 O O . ARG A 1 118 ? -18.753 15.036 26.396 1.00 96.44 118 ARG A O 1
ATOM 923 N N . THR A 1 119 ? -17.401 16.467 25.340 1.00 97.50 119 THR A N 1
ATOM 924 C CA . THR A 1 119 ? -18.319 17.616 25.433 1.00 97.50 119 THR A CA 1
ATOM 925 C C . THR A 1 119 ? -19.507 17.485 24.475 1.00 97.50 119 THR A C 1
ATOM 927 O O . THR A 1 119 ? -20.598 17.952 24.784 1.00 97.50 119 THR A O 1
ATOM 930 N N . ARG A 1 120 ? -19.307 16.864 23.305 1.00 96.44 120 ARG A N 1
ATOM 931 C CA . ARG A 1 120 ? -20.290 16.854 22.203 1.00 96.44 120 ARG A CA 1
ATOM 932 C C . ARG A 1 120 ? -21.044 15.540 22.018 1.00 96.44 120 ARG A C 1
ATOM 934 O O . ARG A 1 120 ? -22.129 15.559 21.448 1.00 96.44 120 ARG A O 1
ATOM 941 N N . PHE A 1 121 ? -20.454 14.420 22.435 1.00 96.44 121 PHE A N 1
ATOM 942 C CA . PHE A 1 121 ? -20.908 13.072 22.072 1.00 96.44 121 PHE A CA 1
ATOM 943 C C . PHE A 1 121 ? -20.938 12.090 23.254 1.00 96.44 121 PHE A C 1
ATOM 945 O O . PHE A 1 121 ? -21.145 10.896 23.041 1.00 96.44 121 PHE A O 1
ATOM 952 N N . PHE A 1 122 ? -20.699 12.555 24.486 1.00 95.75 122 PHE A N 1
ATOM 953 C CA . PHE A 1 122 ? -20.844 11.717 25.675 1.00 95.75 122 PHE A CA 1
ATOM 954 C C . PHE A 1 122 ? -22.319 11.571 26.050 1.00 95.75 122 PHE A C 1
ATOM 956 O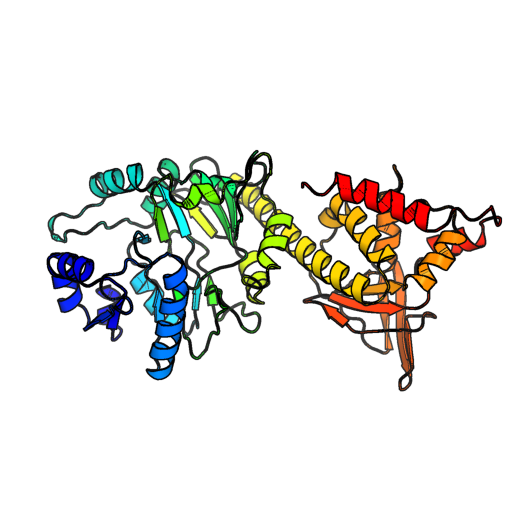 O . PHE A 1 122 ? -22.984 12.554 26.372 1.00 95.75 122 PHE A O 1
ATOM 963 N N . ASP A 1 123 ? -22.802 10.335 26.050 1.00 92.06 123 ASP A N 1
ATOM 964 C CA . ASP A 1 123 ? -24.121 9.981 26.555 1.00 92.06 123 ASP A CA 1
ATOM 965 C C . ASP A 1 123 ? -24.000 9.532 28.018 1.00 92.06 123 ASP A C 1
ATOM 967 O O . ASP A 1 123 ? -23.442 8.473 28.318 1.00 92.06 123 ASP A O 1
ATOM 971 N N . GLU A 1 124 ? -24.498 10.353 28.943 1.00 90.75 124 GLU A N 1
ATOM 972 C CA . GLU A 1 124 ? -24.407 10.105 30.387 1.00 90.75 124 GLU A CA 1
ATOM 973 C C . GLU A 1 124 ? -25.151 8.830 30.850 1.00 90.75 124 GLU A C 1
ATOM 975 O O . GLU A 1 124 ? -24.546 8.060 31.606 1.00 90.75 124 GLU A O 1
ATOM 980 N N . PRO A 1 125 ? -26.386 8.524 30.386 1.00 89.56 125 PRO A N 1
ATOM 981 C CA . PRO A 1 125 ? -27.084 7.277 30.708 1.00 89.56 125 PRO A CA 1
ATOM 982 C C . PRO A 1 125 ? -26.291 6.003 30.387 1.00 89.56 125 PRO A C 1
ATOM 984 O O . PRO A 1 125 ? -26.238 5.085 31.208 1.00 89.56 125 PRO A O 1
ATOM 987 N N . THR A 1 126 ? -25.658 5.921 29.213 1.00 87.31 126 THR A N 1
ATOM 988 C CA . THR A 1 126 ? -24.850 4.749 28.833 1.00 87.31 126 THR A CA 1
ATOM 989 C C . THR A 1 126 ? -23.393 4.839 29.295 1.00 87.31 126 THR A C 1
ATOM 991 O O . THR A 1 126 ? -22.711 3.809 29.368 1.00 87.31 126 THR A O 1
ATOM 994 N N . GLY A 1 127 ? -22.902 6.043 29.591 1.00 90.12 127 GLY A N 1
ATOM 995 C CA . GLY A 1 127 ? -21.497 6.342 29.865 1.00 90.12 127 GLY A CA 1
ATOM 996 C C . GLY A 1 127 ? -20.585 6.201 28.641 1.00 90.12 127 GLY A C 1
ATOM 997 O O . GLY A 1 127 ? -19.384 5.979 28.814 1.00 90.12 127 GLY A O 1
ATOM 998 N N . THR A 1 128 ? -21.132 6.254 27.422 1.00 91.75 128 THR A N 1
ATOM 999 C CA . THR A 1 128 ? -20.384 6.030 26.170 1.00 91.75 128 THR A CA 1
ATOM 1000 C C . THR A 1 128 ? -20.133 7.325 25.402 1.00 91.75 128 THR A C 1
ATOM 1002 O O . THR A 1 128 ? -20.753 8.347 25.670 1.00 91.75 128 THR A O 1
ATOM 1005 N N . ILE A 1 129 ? -19.199 7.284 24.449 1.00 93.44 129 ILE A N 1
ATOM 1006 C CA . ILE A 1 129 ? -19.048 8.318 23.422 1.00 93.44 129 ILE A CA 1
ATOM 1007 C C . ILE A 1 129 ? -19.544 7.706 22.112 1.00 93.44 129 ILE A C 1
ATOM 1009 O O . ILE A 1 129 ? -18.949 6.737 21.637 1.00 93.44 129 ILE A O 1
ATOM 1013 N N . ALA A 1 130 ? -20.622 8.249 21.550 1.00 91.25 130 ALA A N 1
ATOM 1014 C CA . ALA A 1 130 ? -21.221 7.785 20.300 1.00 91.25 130 ALA A CA 1
ATOM 1015 C C . ALA A 1 130 ? -21.104 8.891 19.245 1.00 91.25 130 ALA A C 1
ATOM 1017 O O . ALA A 1 130 ? -21.759 9.927 19.348 1.00 91.25 130 ALA A O 1
ATOM 1018 N N . VAL A 1 131 ? -20.226 8.700 18.255 1.00 93.69 131 VAL A N 1
ATOM 1019 C CA . VAL A 1 131 ? -19.997 9.686 17.187 1.00 93.69 131 VAL A CA 1
ATOM 1020 C C . VAL A 1 131 ? -20.667 9.204 15.897 1.00 93.69 131 VAL A C 1
ATOM 1022 O O . VAL A 1 131 ? -20.210 8.210 15.319 1.00 93.69 131 VAL A O 1
ATOM 1025 N N . PRO A 1 132 ? -21.713 9.900 15.411 1.00 92.75 132 PRO A N 1
ATOM 1026 C CA . PRO A 1 132 ? -22.344 9.573 14.138 1.00 92.75 132 PRO A CA 1
ATOM 1027 C C . PRO A 1 132 ? -21.354 9.712 12.968 1.00 92.75 132 PRO A C 1
ATOM 1029 O O . PRO A 1 132 ? -20.520 10.625 13.003 1.00 92.75 132 PRO A O 1
ATOM 1032 N N . PRO A 1 133 ? -21.472 8.904 11.897 1.00 92.50 133 PRO A N 1
ATOM 1033 C CA . PRO A 1 133 ? -20.542 8.934 10.763 1.00 92.50 133 PRO A CA 1
ATOM 1034 C C . PRO A 1 133 ? -20.313 10.341 10.187 1.00 92.50 133 PRO A C 1
ATOM 1036 O O . PRO A 1 133 ? -19.185 10.837 10.190 1.00 92.50 133 PRO A O 1
ATOM 1039 N N . ALA A 1 134 ? -21.397 11.066 9.892 1.00 90.56 134 ALA A N 1
ATOM 1040 C CA . ALA A 1 134 ? -21.359 12.435 9.368 1.00 90.56 134 ALA A CA 1
ATOM 1041 C C . ALA A 1 134 ? -20.699 13.480 10.303 1.00 90.56 134 ALA A C 1
ATOM 1043 O O . ALA A 1 134 ? -20.437 14.610 9.886 1.00 90.56 134 ALA A O 1
ATOM 1044 N N . GLN A 1 135 ? -20.441 13.140 11.573 1.00 93.50 135 GLN A N 1
ATOM 1045 C CA . GLN A 1 135 ? -19.731 13.990 12.537 1.00 93.50 135 GLN A CA 1
ATOM 1046 C C . GLN A 1 135 ? -18.242 13.640 12.676 1.00 93.50 135 GLN A C 1
ATOM 1048 O O . GLN A 1 135 ? -17.486 14.468 13.194 1.00 93.50 135 GLN A O 1
ATOM 1053 N N . MET A 1 136 ? -17.782 12.485 12.183 1.00 95.19 136 MET A N 1
ATOM 1054 C CA . MET A 1 136 ? -16.390 12.031 12.325 1.00 95.19 136 MET A CA 1
ATOM 1055 C C . MET A 1 136 ? -15.384 13.014 11.710 1.00 95.19 136 MET A C 1
ATOM 1057 O O . MET A 1 136 ? -14.378 13.348 12.340 1.00 95.19 136 MET A O 1
ATOM 1061 N N . TRP A 1 137 ? -15.683 13.580 10.535 1.00 95.12 137 TRP A N 1
ATOM 1062 C CA . TRP A 1 137 ? -14.836 14.614 9.926 1.00 95.12 137 TRP A CA 1
ATOM 1063 C C . TRP A 1 137 ? -14.692 15.872 10.792 1.00 95.12 137 TRP A C 1
ATOM 1065 O O . TRP A 1 137 ? -13.622 16.476 10.824 1.00 95.12 137 TRP A O 1
ATOM 1075 N N . SER A 1 138 ? -15.720 16.249 11.562 1.00 94.75 138 SER A N 1
ATOM 1076 C CA . SER A 1 138 ? -15.641 17.413 12.460 1.00 94.75 138 SER A CA 1
ATOM 1077 C C . SER A 1 138 ? -14.623 17.221 13.593 1.00 94.75 138 SER A C 1
ATOM 1079 O O . SER A 1 138 ? -14.084 18.203 14.115 1.00 94.75 138 SER A O 1
ATOM 1081 N N . LEU A 1 139 ? -14.355 15.969 13.978 1.00 96.50 139 LEU A N 1
ATOM 1082 C CA . LEU A 1 139 ? -13.287 15.609 14.905 1.00 96.50 139 LEU A CA 1
ATOM 1083 C C . LEU A 1 139 ? -11.937 15.583 14.177 1.00 96.50 139 LEU A C 1
ATOM 1085 O O . LEU A 1 139 ? -11.016 16.278 14.602 1.00 96.50 139 LEU A O 1
ATOM 1089 N N . VAL A 1 140 ? -11.845 14.886 13.039 1.00 96.62 140 VAL A N 1
ATOM 1090 C CA . VAL A 1 140 ? -10.624 14.823 12.211 1.00 96.62 140 VAL A CA 1
ATOM 1091 C C . VAL A 1 140 ? -10.084 16.218 11.883 1.00 96.62 140 VAL A C 1
ATOM 1093 O O . VAL A 1 140 ? -8.951 16.531 12.229 1.00 96.62 140 VAL A O 1
ATOM 1096 N N . HIS A 1 141 ? -10.893 17.089 11.279 1.00 94.69 141 HIS A N 1
ATOM 1097 C CA . HIS A 1 141 ? -10.453 18.394 10.775 1.00 94.69 141 HIS A CA 1
ATOM 1098 C C . HIS A 1 141 ? -9.871 19.323 11.859 1.00 94.69 141 HIS A C 1
ATOM 1100 O O . HIS A 1 141 ? -9.038 20.173 11.554 1.00 94.69 141 HIS A O 1
ATOM 1106 N N . ARG A 1 142 ? -10.299 19.199 13.124 1.00 95.56 142 ARG A N 1
ATOM 1107 C CA . ARG A 1 142 ? -9.842 20.073 14.227 1.00 95.56 142 ARG A CA 1
ATOM 1108 C C . ARG A 1 142 ? -8.790 19.437 15.132 1.00 95.56 142 ARG A C 1
ATOM 1110 O O . ARG A 1 142 ? -8.135 20.166 15.868 1.00 95.56 142 ARG A O 1
ATOM 1117 N N . HIS A 1 143 ? -8.631 18.115 15.078 1.00 97.69 143 HIS A N 1
ATOM 1118 C CA . HIS A 1 143 ? -7.743 17.369 15.972 1.00 97.69 143 HIS A CA 1
ATOM 1119 C C . HIS A 1 143 ? -6.728 16.486 15.236 1.00 97.69 143 HIS A C 1
ATOM 1121 O O . HIS A 1 143 ? -6.046 15.697 15.885 1.00 97.69 143 HIS A O 1
ATOM 1127 N N . VAL A 1 144 ? -6.615 16.590 13.906 1.00 96.50 144 VAL A N 1
ATOM 1128 C CA . VAL A 1 144 ? -5.636 15.841 13.104 1.00 96.50 144 VAL A CA 1
ATOM 1129 C C . VAL A 1 144 ? -4.229 15.985 13.682 1.00 96.50 144 VAL A C 1
ATOM 1131 O O . VAL A 1 144 ? -3.747 17.085 13.956 1.00 96.50 144 VAL A O 1
ATOM 1134 N N . HIS A 1 145 ? -3.563 14.854 13.889 1.00 96.25 145 HIS A N 1
ATOM 1135 C CA . HIS A 1 145 ? -2.220 14.837 14.446 1.00 96.25 145 HIS A CA 1
ATOM 1136 C C . HIS A 1 145 ? -1.215 15.388 13.419 1.00 96.25 145 HIS A C 1
ATOM 1138 O O . HIS A 1 145 ? -1.294 14.998 12.251 1.00 96.25 145 HIS A O 1
ATOM 1144 N N . PRO A 1 146 ? -0.225 16.223 13.799 1.00 93.56 146 PRO A N 1
ATOM 1145 C CA . PRO A 1 146 ? 0.747 16.775 12.848 1.00 93.56 146 PRO A CA 1
ATOM 1146 C C . PRO A 1 146 ? 1.440 15.706 11.994 1.00 93.56 146 PRO A C 1
ATOM 1148 O O . PRO A 1 146 ? 1.537 15.852 10.782 1.00 93.56 146 PRO A O 1
ATOM 1151 N N . LEU A 1 147 ? 1.817 14.572 12.596 1.00 92.62 147 LEU A N 1
ATOM 1152 C CA . LEU A 1 147 ? 2.362 13.413 11.870 1.00 92.62 147 LEU A CA 1
ATOM 1153 C C . LEU A 1 147 ? 1.408 12.821 10.815 1.00 92.62 147 LEU A C 1
ATOM 1155 O O . LEU A 1 147 ? 1.890 12.312 9.808 1.00 92.62 147 LEU A O 1
ATOM 1159 N N . GLN A 1 148 ? 0.082 12.896 10.983 1.00 93.44 148 GLN A N 1
ATOM 1160 C CA . GLN A 1 148 ? -0.847 12.507 9.914 1.00 93.44 148 GLN A CA 1
ATOM 1161 C C . GLN A 1 148 ? -0.691 13.450 8.714 1.00 93.44 148 GLN A C 1
ATOM 1163 O O . GLN A 1 148 ? -0.588 12.992 7.579 1.00 93.44 148 GLN A O 1
ATOM 1168 N N . ALA A 1 149 ? -0.604 14.759 8.972 1.00 92.94 149 ALA A N 1
ATOM 1169 C CA . ALA A 1 149 ? -0.433 15.779 7.941 1.00 92.94 149 ALA A CA 1
ATOM 1170 C C . ALA A 1 149 ? 0.917 15.680 7.197 1.00 92.94 149 ALA A C 1
ATOM 1172 O O . ALA A 1 149 ? 1.001 16.110 6.051 1.00 92.94 149 ALA A O 1
ATOM 1173 N N . LEU A 1 150 ? 1.945 15.046 7.780 1.00 94.25 150 LEU A N 1
ATOM 1174 C CA . LEU A 1 150 ? 3.221 14.761 7.096 1.00 94.25 150 LEU A CA 1
ATOM 1175 C C . LEU A 1 150 ? 3.117 13.722 5.962 1.00 94.25 150 LEU A C 1
ATOM 1177 O O . LEU A 1 150 ? 4.069 13.543 5.208 1.00 94.25 150 LEU A O 1
ATOM 1181 N N . ALA A 1 151 ? 1.975 13.042 5.822 1.00 94.50 151 ALA A N 1
ATOM 1182 C CA . ALA A 1 151 ? 1.662 12.203 4.663 1.00 94.50 151 ALA A CA 1
ATOM 1183 C C . ALA A 1 151 ? 0.860 12.963 3.575 1.00 94.50 151 ALA A C 1
ATOM 1185 O O . ALA A 1 151 ? 0.263 12.349 2.693 1.00 94.50 151 ALA A O 1
ATOM 1186 N N . ILE A 1 152 ? 0.830 14.303 3.613 1.00 94.75 152 ILE A N 1
ATOM 1187 C CA . ILE A 1 152 ? 0.309 15.143 2.522 1.00 94.75 152 ILE A CA 1
ATOM 1188 C C . ILE A 1 152 ? 1.452 15.452 1.534 1.00 94.75 152 ILE A C 1
ATOM 1190 O O . ILE A 1 152 ? 2.427 16.097 1.931 1.00 94.75 152 ILE A O 1
ATOM 1194 N N . PRO A 1 153 ? 1.355 15.059 0.246 1.00 92.81 153 PRO A N 1
ATOM 1195 C CA . PRO A 1 153 ? 2.411 15.327 -0.728 1.00 92.81 153 PRO A CA 1
ATOM 1196 C C . PRO A 1 153 ? 2.685 16.814 -0.959 1.00 92.81 153 PRO A C 1
ATOM 1198 O O . PRO A 1 153 ? 1.758 17.614 -1.111 1.00 92.81 153 PRO A O 1
ATOM 1201 N N . GLY A 1 154 ? 3.967 17.167 -1.065 1.00 90.00 154 GLY A N 1
ATOM 1202 C CA . GLY A 1 154 ? 4.441 18.543 -1.233 1.00 90.00 154 GLY A CA 1
ATOM 1203 C C . GLY A 1 154 ? 4.651 19.306 0.079 1.00 90.00 154 GLY A C 1
ATOM 1204 O O . GLY A 1 154 ? 4.940 20.501 0.034 1.00 90.00 154 GLY A O 1
ATOM 1205 N N . GLY A 1 155 ? 4.500 18.650 1.236 1.00 91.12 155 GLY A N 1
ATOM 1206 C CA . GLY A 1 155 ? 4.894 19.209 2.530 1.00 91.12 155 GLY A CA 1
ATOM 1207 C C . GLY A 1 155 ? 6.422 19.349 2.670 1.00 91.12 155 GLY A C 1
ATOM 1208 O O . GLY A 1 155 ? 7.163 18.624 2.013 1.00 91.12 155 GLY A O 1
ATOM 1209 N N . PRO A 1 156 ? 6.920 20.254 3.533 1.00 91.81 156 PRO A N 1
ATOM 1210 C CA . PRO A 1 156 ? 8.361 20.434 3.760 1.00 91.81 156 PRO A CA 1
ATOM 1211 C C . PRO A 1 156 ? 9.001 19.300 4.581 1.00 91.81 156 PRO A C 1
ATOM 1213 O O . PRO A 1 156 ? 10.224 19.205 4.657 1.00 91.81 156 PRO A O 1
ATOM 1216 N N . HIS A 1 157 ? 8.180 18.482 5.239 1.00 93.75 157 HIS A N 1
ATOM 1217 C CA . HIS A 1 157 ? 8.580 17.446 6.185 1.00 93.75 157 HIS A CA 1
ATOM 1218 C C . HIS A 1 157 ? 7.714 16.199 5.981 1.00 93.75 157 HIS A C 1
ATOM 1220 O O . HIS A 1 157 ? 6.581 16.294 5.497 1.00 93.75 157 HIS A O 1
ATOM 1226 N N . ALA A 1 158 ? 8.234 15.042 6.381 1.00 93.88 158 ALA A N 1
ATOM 1227 C CA . ALA A 1 158 ? 7.645 13.738 6.100 1.00 93.88 158 ALA A CA 1
ATOM 1228 C C . ALA A 1 158 ? 7.707 12.801 7.314 1.00 93.88 158 ALA A C 1
ATOM 1230 O O . ALA A 1 158 ? 8.229 13.131 8.378 1.00 93.88 158 ALA A O 1
ATOM 1231 N N . ARG A 1 159 ? 7.186 11.590 7.128 1.00 92.12 159 ARG A N 1
ATOM 1232 C CA . ARG A 1 159 ? 7.399 10.429 7.997 1.00 92.12 159 ARG A CA 1
ATOM 1233 C C . ARG A 1 159 ? 7.514 9.164 7.142 1.00 92.12 159 ARG A C 1
ATOM 1235 O O . ARG A 1 159 ? 7.121 9.204 5.974 1.00 92.12 159 ARG A O 1
ATOM 1242 N N . PRO A 1 160 ? 7.943 8.019 7.697 1.00 88.50 160 PRO A N 1
ATOM 1243 C CA . PRO A 1 160 ? 7.599 6.725 7.123 1.00 88.50 160 PRO A CA 1
ATOM 1244 C C . PRO A 1 160 ? 6.068 6.621 7.015 1.00 88.50 160 PRO A C 1
ATOM 1246 O O . PRO A 1 160 ? 5.354 6.657 8.021 1.00 88.50 160 PRO A O 1
ATOM 1249 N N . ALA A 1 161 ? 5.563 6.572 5.784 1.00 87.44 161 ALA A N 1
ATOM 1250 C CA . ALA A 1 161 ? 4.136 6.565 5.494 1.00 87.44 161 ALA A CA 1
ATOM 1251 C C . ALA A 1 161 ? 3.725 5.275 4.778 1.00 87.44 161 ALA A C 1
ATOM 1253 O O . ALA A 1 161 ? 4.434 4.789 3.892 1.00 87.44 161 ALA A O 1
ATOM 1254 N N . PHE A 1 162 ? 2.568 4.747 5.171 1.00 90.44 162 PHE A N 1
ATOM 1255 C CA . PHE A 1 162 ? 1.873 3.627 4.528 1.00 90.44 162 PHE A CA 1
ATOM 1256 C C . PHE A 1 162 ? 0.728 4.126 3.639 1.00 90.44 162 PHE A C 1
ATOM 1258 O O . PHE A 1 162 ? 0.051 3.348 2.961 1.00 90.44 162 PHE A O 1
ATOM 1265 N N . GLU A 1 163 ? 0.517 5.437 3.648 1.00 93.31 163 GLU A N 1
ATOM 1266 C CA . GLU A 1 163 ? -0.600 6.138 3.064 1.00 93.31 163 GLU A CA 1
ATOM 1267 C C . GLU A 1 163 ? -0.211 7.545 2.610 1.00 93.31 163 GLU A C 1
ATOM 1269 O O . GLU A 1 163 ? 0.816 8.080 3.020 1.00 93.31 163 GLU A O 1
ATOM 1274 N N . LEU A 1 164 ? -1.058 8.156 1.788 1.00 95.12 164 LEU A N 1
ATOM 1275 C CA . LEU A 1 164 ? -0.973 9.562 1.410 1.00 95.12 164 LEU A CA 1
ATOM 1276 C C . LEU A 1 164 ? -2.350 10.222 1.510 1.00 95.12 164 LEU A C 1
ATOM 1278 O O . LEU A 1 164 ? -3.382 9.569 1.313 1.00 95.12 164 LEU A O 1
ATOM 1282 N N . HIS A 1 165 ? -2.350 11.526 1.780 1.00 96.00 165 HIS A N 1
ATOM 1283 C CA . HIS A 1 165 ? -3.550 12.328 1.998 1.00 96.00 165 HIS A CA 1
ATOM 1284 C C . HIS A 1 165 ? -3.609 13.554 1.096 1.00 96.00 165 HIS A C 1
ATOM 1286 O O . HIS A 1 165 ? -2.615 14.244 0.874 1.00 96.00 165 HIS A O 1
ATOM 1292 N N . TRP A 1 166 ? -4.817 13.892 0.656 1.00 96.00 166 TRP A N 1
ATOM 1293 C CA . TRP A 1 166 ? -5.096 15.112 -0.084 1.00 96.00 166 TRP A CA 1
ATOM 1294 C C . TRP A 1 166 ? -6.348 15.800 0.474 1.00 96.00 166 TRP A C 1
ATOM 1296 O O . TRP A 1 166 ? -7.467 15.358 0.197 1.00 96.00 166 TRP A O 1
ATOM 1306 N N . PRO A 1 167 ? -6.189 16.887 1.250 1.00 94.75 167 PRO A N 1
ATOM 1307 C CA . PRO A 1 167 ? -7.309 17.698 1.715 1.00 94.75 167 PRO A CA 1
ATOM 1308 C C . PRO A 1 167 ? -8.142 18.268 0.558 1.00 94.75 167 PRO A C 1
ATOM 1310 O O . PRO A 1 167 ? -7.606 18.721 -0.458 1.00 94.75 167 PRO A O 1
ATOM 1313 N N . VAL A 1 168 ? -9.461 18.292 0.738 1.00 93.81 168 VAL A N 1
ATOM 1314 C CA . VAL A 1 168 ? -10.446 18.872 -0.183 1.00 93.81 168 VAL A CA 1
ATOM 1315 C C . VAL A 1 168 ? -11.094 20.076 0.502 1.00 93.81 168 VAL A C 1
ATOM 1317 O O . VAL A 1 168 ? -12.180 19.996 1.072 1.00 93.81 168 VAL A O 1
ATOM 1320 N N . GLY A 1 169 ? -10.381 21.206 0.492 1.00 87.25 169 GLY A N 1
ATOM 1321 C CA . GLY A 1 169 ? -10.827 22.429 1.164 1.00 87.25 169 GLY A CA 1
ATOM 1322 C C . GLY A 1 169 ? -11.023 22.209 2.667 1.00 87.25 169 GLY A C 1
ATOM 1323 O O . GLY A 1 169 ? -10.095 21.791 3.355 1.00 87.25 169 GLY A O 1
ATOM 1324 N N . ARG A 1 170 ? -12.233 22.495 3.164 1.00 87.19 170 ARG A N 1
ATOM 1325 C CA . ARG A 1 170 ? -12.676 22.182 4.538 1.00 87.19 170 ARG A CA 1
ATOM 1326 C C . ARG A 1 170 ? -13.658 21.004 4.596 1.00 87.19 170 ARG A C 1
ATOM 1328 O O . ARG A 1 170 ? -14.103 20.640 5.682 1.00 87.19 170 ARG A O 1
ATOM 1335 N N . ASP A 1 171 ? -13.995 20.419 3.449 1.00 89.69 171 ASP A N 1
ATOM 1336 C CA . ASP A 1 171 ? -15.148 19.523 3.298 1.00 89.69 171 ASP A CA 1
ATOM 1337 C C . ASP A 1 171 ? -14.772 18.053 3.524 1.00 89.69 171 ASP A C 1
ATOM 1339 O O . ASP A 1 171 ? -15.620 17.231 3.873 1.00 89.69 171 ASP A O 1
ATOM 1343 N N . GLY A 1 172 ? -13.495 17.718 3.327 1.00 94.25 172 GLY A N 1
ATOM 1344 C CA . GLY A 1 172 ? -12.969 16.378 3.535 1.00 94.25 172 GLY A CA 1
ATOM 1345 C C . GLY A 1 172 ? -11.513 16.219 3.115 1.00 94.25 172 GLY A C 1
ATOM 1346 O O . GLY A 1 172 ? -10.767 17.185 2.943 1.00 94.25 172 GLY A O 1
ATOM 1347 N N . MET A 1 173 ? -11.117 14.966 2.942 1.00 95.38 173 MET A N 1
ATOM 1348 C CA . MET A 1 173 ? -9.784 14.510 2.592 1.00 95.38 173 MET A CA 1
ATOM 1349 C C . MET A 1 173 ? -9.900 13.195 1.824 1.00 95.38 173 MET A C 1
ATOM 1351 O O . MET A 1 173 ? -10.523 12.248 2.299 1.00 95.38 173 MET A O 1
ATOM 1355 N N . ILE A 1 174 ? -9.261 13.116 0.660 1.00 96.12 174 ILE A N 1
ATOM 1356 C CA . ILE A 1 174 ? -9.053 11.844 -0.036 1.00 96.12 174 ILE A CA 1
ATOM 1357 C C . ILE A 1 174 ? -7.797 11.208 0.548 1.00 96.12 174 ILE A C 1
ATOM 1359 O O . ILE A 1 174 ? -6.772 11.878 0.687 1.00 96.12 174 ILE A O 1
ATOM 1363 N N . SER A 1 175 ? -7.859 9.926 0.886 1.00 95.44 175 SER 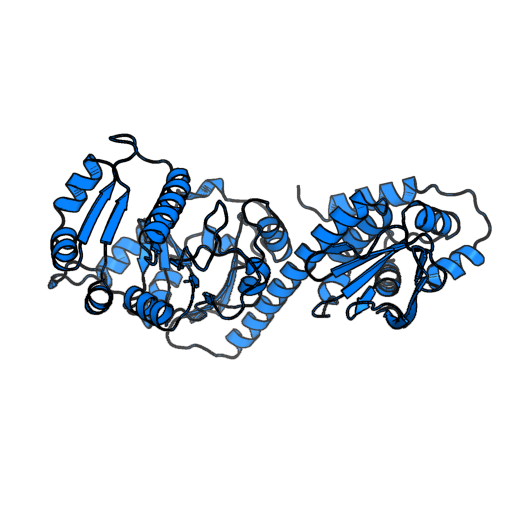A N 1
ATOM 1364 C CA . SER A 1 175 ? -6.716 9.156 1.385 1.00 95.44 175 SER A CA 1
ATOM 1365 C C . SER A 1 175 ? -6.485 7.919 0.529 1.00 95.44 175 SER A C 1
ATOM 1367 O O . SER A 1 175 ? -7.432 7.312 0.033 1.00 95.44 175 SER A O 1
ATOM 1369 N N . ARG A 1 176 ? -5.226 7.520 0.353 1.00 94.00 176 ARG A N 1
ATOM 1370 C CA . ARG A 1 176 ? -4.861 6.257 -0.302 1.00 94.00 176 ARG A CA 1
ATOM 1371 C C . ARG A 1 176 ? -3.848 5.532 0.552 1.00 94.00 176 ARG A C 1
ATOM 1373 O O . ARG A 1 176 ? -2.809 6.098 0.867 1.00 94.00 176 ARG A O 1
ATOM 1380 N N . TYR A 1 177 ? -4.146 4.289 0.895 1.00 92.06 177 TYR A N 1
ATOM 1381 C CA . TYR A 1 177 ? -3.294 3.449 1.725 1.00 92.06 177 TYR A CA 1
ATOM 1382 C C . TYR A 1 177 ? -2.693 2.361 0.839 1.00 92.06 177 TYR A C 1
ATOM 1384 O O . TYR A 1 177 ? -3.430 1.628 0.186 1.00 92.06 177 TYR A O 1
ATOM 1392 N N . ALA A 1 178 ? -1.367 2.265 0.784 1.00 89.69 178 ALA A N 1
ATOM 1393 C CA . ALA A 1 178 ? -0.698 1.204 0.038 1.00 89.69 178 ALA A CA 1
ATOM 1394 C C . ALA A 1 178 ? -0.502 -0.055 0.882 1.00 89.69 178 ALA A C 1
ATOM 1396 O O . ALA A 1 178 ? -0.494 -1.144 0.332 1.00 89.69 178 ALA A O 1
ATOM 1397 N N . VAL A 1 179 ? -0.378 0.078 2.203 1.00 84.25 179 VAL A N 1
ATOM 1398 C CA . VAL A 1 179 ? -0.304 -1.050 3.141 1.00 84.25 179 VAL A CA 1
ATOM 1399 C C . VAL A 1 179 ? -1.405 -0.868 4.184 1.00 84.25 179 VAL A C 1
ATOM 1401 O O . VAL A 1 179 ? -1.670 0.264 4.592 1.00 84.25 179 VAL A O 1
ATOM 1404 N N . ARG A 1 180 ? -2.080 -1.957 4.573 1.00 83.06 180 ARG A N 1
ATOM 1405 C CA . ARG A 1 180 ? -3.113 -1.959 5.618 1.00 83.06 180 ARG A CA 1
ATOM 1406 C C . ARG A 1 180 ? -3.056 -3.219 6.472 1.00 83.06 180 ARG A C 1
ATOM 1408 O O . ARG A 1 180 ? -3.130 -4.339 5.957 1.00 83.06 180 ARG A O 1
ATOM 1415 N N . GLU A 1 181 ? -3.092 -2.984 7.771 1.00 86.56 181 GLU A N 1
ATOM 1416 C CA . GLU A 1 181 ? -3.646 -3.874 8.777 1.00 86.56 181 GLU A CA 1
ATOM 1417 C C . GLU A 1 181 ? -5.127 -4.173 8.491 1.00 86.56 181 GLU A C 1
ATOM 1419 O O . GLU A 1 181 ? -5.888 -3.296 8.062 1.00 86.56 181 GLU A O 1
ATOM 1424 N N . LEU A 1 182 ? -5.564 -5.400 8.781 1.00 92.25 182 LEU A N 1
ATOM 1425 C CA . LEU A 1 182 ? -6.986 -5.750 8.777 1.00 92.25 182 LEU A CA 1
ATOM 1426 C C . LEU A 1 182 ? -7.584 -5.523 10.168 1.00 92.25 182 LEU A C 1
ATOM 1428 O O . LEU A 1 182 ? -7.083 -6.052 11.162 1.00 92.25 182 LEU A O 1
ATOM 1432 N N . ALA A 1 183 ? -8.679 -4.762 10.220 1.00 94.19 183 ALA A N 1
ATOM 1433 C CA . ALA A 1 183 ? -9.451 -4.518 11.439 1.00 94.19 183 ALA A CA 1
ATOM 1434 C C . ALA A 1 183 ? -10.222 -5.771 11.880 1.00 94.19 183 ALA A C 1
ATOM 1436 O O . ALA A 1 183 ? -10.422 -6.001 13.070 1.00 94.19 183 ALA A O 1
ATOM 1437 N N . ALA A 1 184 ? -10.629 -6.602 10.921 1.00 95.44 184 ALA A N 1
ATOM 1438 C CA . ALA A 1 184 ? -11.175 -7.925 11.173 1.00 95.44 184 ALA A CA 1
ATOM 1439 C C . ALA A 1 184 ? -10.860 -8.865 10.010 1.00 95.44 184 ALA A C 1
ATOM 1441 O O . ALA A 1 184 ? -10.741 -8.402 8.875 1.00 95.44 184 ALA A O 1
ATOM 1442 N N . PHE A 1 185 ? -10.723 -10.165 10.270 1.00 95.81 185 PHE A N 1
ATOM 1443 C CA . PHE A 1 185 ? -10.429 -11.159 9.236 1.00 95.81 185 PHE A CA 1
ATOM 1444 C C . PHE A 1 185 ? -10.703 -12.606 9.660 1.00 95.81 185 PHE A C 1
ATOM 1446 O O . PHE A 1 185 ? -10.827 -12.921 10.846 1.00 95.81 185 PHE A O 1
ATOM 1453 N N . ASP A 1 186 ? -10.752 -13.477 8.656 1.00 95.69 186 ASP A N 1
ATOM 1454 C CA . ASP A 1 186 ? -10.736 -14.928 8.790 1.00 95.69 186 ASP A CA 1
ATOM 1455 C C . ASP A 1 186 ? -9.276 -15.435 8.708 1.00 95.69 186 ASP A C 1
ATOM 1457 O O . ASP A 1 186 ? -8.699 -15.442 7.615 1.00 95.69 186 ASP A O 1
ATOM 1461 N N . PRO A 1 187 ? -8.660 -15.898 9.812 1.00 95.50 187 PRO A N 1
ATOM 1462 C CA . PRO A 1 187 ? -7.282 -16.402 9.810 1.00 95.50 187 PRO A CA 1
ATOM 1463 C C . PRO A 1 187 ? -7.115 -17.779 9.131 1.00 95.50 187 PRO A C 1
ATOM 1465 O O . PRO A 1 187 ? -5.986 -18.242 8.906 1.00 95.50 187 PRO A O 1
ATOM 1468 N N . ALA A 1 188 ? -8.204 -18.476 8.794 1.00 94.81 188 ALA A N 1
ATOM 1469 C CA . ALA A 1 188 ? -8.178 -19.671 7.956 1.00 94.81 188 ALA A CA 1
ATOM 1470 C C . ALA A 1 188 ? -8.131 -19.322 6.458 1.00 94.81 188 ALA A C 1
ATOM 1472 O O . ALA A 1 188 ? -7.418 -20.000 5.716 1.00 94.81 188 ALA A O 1
ATOM 1473 N N . ARG A 1 189 ? -8.819 -18.255 6.024 1.00 93.50 189 ARG A N 1
ATOM 1474 C CA . ARG A 1 189 ? -8.934 -17.840 4.606 1.00 93.50 189 ARG A CA 1
ATOM 1475 C C . ARG A 1 189 ? -7.987 -16.712 4.183 1.00 93.50 189 ARG A C 1
ATOM 1477 O O . ARG A 1 189 ? -7.714 -16.570 2.991 1.00 93.50 189 ARG A O 1
ATOM 1484 N N . CYS A 1 190 ? -7.500 -15.899 5.116 1.00 92.31 190 CYS A N 1
ATOM 1485 C CA . CYS A 1 190 ? -6.646 -14.746 4.844 1.00 92.31 190 CYS A CA 1
ATOM 1486 C C . CYS A 1 190 ? -5.352 -14.822 5.673 1.00 92.31 190 CYS A C 1
ATOM 1488 O O . CYS A 1 190 ? -5.402 -14.651 6.890 1.00 92.31 190 CYS A O 1
ATOM 1490 N N . PRO A 1 191 ? -4.183 -15.070 5.054 1.00 90.44 191 PRO A N 1
ATOM 1491 C CA . PRO A 1 191 ? -2.908 -14.940 5.746 1.00 90.44 191 PRO A CA 1
ATOM 1492 C C . PRO A 1 191 ? -2.559 -13.463 5.987 1.00 90.44 191 PRO A C 1
ATOM 1494 O O . PRO A 1 191 ? -3.162 -12.547 5.418 1.00 90.44 191 PRO A O 1
ATOM 1497 N N . ILE A 1 192 ? -1.565 -13.258 6.845 1.00 90.06 192 ILE A N 1
ATOM 1498 C CA . ILE A 1 192 ? -1.095 -11.962 7.339 1.00 90.06 192 ILE A CA 1
ATOM 1499 C C . ILE A 1 192 ? 0.433 -11.947 7.381 1.00 90.06 192 ILE A C 1
ATOM 1501 O O . ILE A 1 192 ? 1.057 -12.974 7.658 1.00 90.06 192 ILE A O 1
ATOM 1505 N N . SER A 1 193 ? 1.038 -10.782 7.151 1.00 91.19 193 SER A N 1
ATOM 1506 C CA . SER A 1 193 ? 2.483 -10.597 7.310 1.00 91.19 193 SER A CA 1
ATOM 1507 C C . SER A 1 193 ? 2.886 -10.529 8.790 1.00 91.19 193 SER A C 1
ATOM 1509 O O . SER A 1 193 ? 2.043 -10.473 9.691 1.00 91.19 193 SER A O 1
ATOM 1511 N N . PHE A 1 194 ? 4.196 -10.482 9.066 1.00 89.06 194 PHE A N 1
ATOM 1512 C CA . PHE A 1 194 ? 4.692 -10.254 10.426 1.00 89.06 194 PHE A CA 1
ATOM 1513 C C . PHE A 1 194 ? 4.096 -8.981 11.051 1.00 89.06 194 PHE A C 1
ATOM 1515 O O . PHE A 1 194 ? 3.621 -9.041 12.179 1.00 89.06 194 PHE A O 1
ATOM 1522 N N . LEU A 1 195 ? 4.025 -7.869 10.311 1.00 87.69 195 LEU A N 1
ATOM 1523 C CA . LEU A 1 195 ? 3.406 -6.616 10.767 1.00 87.69 195 LEU A CA 1
ATOM 1524 C C . LEU A 1 195 ? 1.888 -6.564 10.538 1.00 87.69 195 LEU A C 1
ATOM 1526 O O . LEU A 1 195 ? 1.343 -5.493 10.306 1.00 87.69 195 LEU A O 1
ATOM 1530 N N . TRP A 1 196 ? 1.195 -7.704 10.604 1.00 87.38 196 TRP A N 1
ATOM 1531 C CA . TRP A 1 196 ? -0.272 -7.768 10.573 1.00 87.38 196 TRP A CA 1
ATOM 1532 C C . TRP A 1 196 ? -0.939 -7.301 9.256 1.00 87.38 196 TRP A C 1
ATOM 1534 O O . TRP A 1 196 ? -2.162 -7.193 9.147 1.00 87.38 196 TRP A O 1
ATOM 1544 N N . ASN A 1 197 ? -0.151 -7.059 8.211 1.00 89.19 197 ASN A N 1
ATOM 1545 C CA . ASN A 1 197 ? -0.676 -6.607 6.927 1.00 89.19 197 ASN A CA 1
ATOM 1546 C C . ASN A 1 197 ? -1.369 -7.753 6.192 1.00 89.19 197 ASN A C 1
ATOM 1548 O O . ASN A 1 197 ? -0.895 -8.889 6.242 1.00 89.19 197 ASN A O 1
ATOM 1552 N N . ALA A 1 198 ? -2.460 -7.460 5.483 1.00 88.94 198 ALA A N 1
ATOM 1553 C CA . ALA A 1 198 ? -3.144 -8.459 4.664 1.00 88.94 198 ALA A CA 1
ATOM 1554 C C . ALA A 1 198 ? -2.189 -9.075 3.629 1.00 88.94 198 ALA A C 1
ATOM 1556 O O . ALA A 1 198 ? -1.535 -8.341 2.888 1.00 88.94 198 ALA A O 1
ATOM 1557 N N . ASP A 1 199 ? -2.136 -10.404 3.539 1.00 87.94 199 ASP A N 1
ATOM 1558 C CA . ASP A 1 199 ? -1.191 -11.102 2.663 1.00 87.94 199 ASP A CA 1
ATOM 1559 C C . ASP A 1 199 ? -1.879 -12.161 1.772 1.00 87.94 199 ASP A C 1
ATOM 1561 O O . ASP A 1 199 ? -3.111 -12.219 1.661 1.00 87.94 199 ASP A O 1
ATOM 1565 N N . GLY A 1 200 ? -1.086 -12.985 1.084 1.00 86.75 200 GLY A N 1
ATOM 1566 C CA . GLY A 1 200 ? -1.538 -14.044 0.184 1.00 86.75 200 GLY A CA 1
ATOM 1567 C C . GLY A 1 200 ? -1.551 -13.606 -1.285 1.00 86.75 200 GLY A C 1
ATOM 1568 O O . GLY A 1 200 ? -0.874 -12.644 -1.649 1.00 86.75 200 GLY A O 1
ATOM 1569 N N . PRO A 1 201 ? -2.276 -14.313 -2.174 1.00 86.62 201 PRO A N 1
ATOM 1570 C CA . PRO A 1 201 ? -2.469 -13.864 -3.553 1.00 86.62 201 PRO A CA 1
ATOM 1571 C C . PRO A 1 201 ? -3.253 -12.546 -3.588 1.00 86.62 201 PRO A C 1
ATOM 1573 O O . PRO A 1 201 ? -4.051 -12.283 -2.689 1.00 86.62 201 PRO A O 1
ATOM 1576 N N . GLU A 1 202 ? -3.048 -11.740 -4.633 1.00 85.25 202 GLU A N 1
ATOM 1577 C CA . GLU A 1 202 ? -3.839 -10.523 -4.848 1.00 85.25 202 GLU A CA 1
ATOM 1578 C C . GLU A 1 202 ? -5.329 -10.843 -4.844 1.00 85.25 202 GLU A C 1
ATOM 1580 O O . GLU A 1 202 ? -5.782 -11.691 -5.613 1.00 85.25 202 GLU A O 1
ATOM 1585 N N . ASP A 1 203 ? -6.077 -10.159 -3.987 1.00 81.31 203 ASP A N 1
ATOM 1586 C CA . ASP A 1 203 ? -7.505 -10.386 -3.839 1.00 81.31 203 ASP A CA 1
ATOM 1587 C C . ASP A 1 203 ? -8.262 -9.057 -3.898 1.00 81.31 203 ASP A C 1
ATOM 1589 O O . ASP A 1 203 ? -8.259 -8.269 -2.953 1.00 81.31 203 ASP A O 1
ATOM 1593 N N . LEU A 1 204 ? -8.880 -8.798 -5.052 1.00 70.50 204 LEU A N 1
ATOM 1594 C CA . LEU A 1 204 ? -9.602 -7.557 -5.338 1.00 70.50 204 LEU A CA 1
ATOM 1595 C C . LEU A 1 204 ? -10.985 -7.484 -4.668 1.00 70.50 204 LEU A C 1
ATOM 1597 O O . LEU A 1 204 ? -11.546 -6.382 -4.608 1.00 70.50 204 LEU A O 1
ATOM 1601 N N . GLU A 1 205 ? -11.526 -8.624 -4.219 1.00 79.12 205 GLU A N 1
ATOM 1602 C CA . GLU A 1 205 ? -12.950 -8.801 -3.883 1.00 79.12 205 GLU A CA 1
ATOM 1603 C C . GLU A 1 205 ? -13.181 -9.480 -2.524 1.00 79.12 205 GLU A C 1
ATOM 1605 O O . GLU A 1 205 ? -14.115 -9.126 -1.807 1.00 79.12 205 GLU A O 1
ATOM 1610 N N . GLY A 1 206 ? -12.327 -10.424 -2.120 1.00 88.56 206 GLY A N 1
ATOM 1611 C CA . GLY A 1 206 ? -12.459 -11.138 -0.852 1.00 88.56 206 GLY A CA 1
ATOM 1612 C C . GLY A 1 206 ? -12.157 -10.279 0.377 1.00 88.56 206 GLY A C 1
ATOM 1613 O O . GLY A 1 206 ? -12.690 -10.561 1.451 1.00 88.56 206 GLY A O 1
ATOM 1614 N N . ILE A 1 207 ? -11.341 -9.227 0.251 1.00 92.94 207 ILE A N 1
ATOM 1615 C CA . ILE A 1 207 ? -11.112 -8.246 1.323 1.00 92.94 207 ILE A CA 1
ATOM 1616 C C . ILE A 1 207 ? -12.012 -7.035 1.086 1.00 92.94 207 ILE A C 1
ATOM 1618 O O . ILE A 1 207 ? -11.854 -6.314 0.101 1.00 92.94 207 ILE A O 1
ATOM 1622 N N . HIS A 1 208 ? -12.909 -6.766 2.033 1.00 94.69 208 HIS A N 1
ATOM 1623 C CA . HIS A 1 208 ? -13.722 -5.559 2.023 1.00 94.69 208 HIS A CA 1
ATOM 1624 C C . HIS A 1 208 ? -12.865 -4.348 2.382 1.00 94.69 208 HIS A C 1
ATOM 1626 O O . HIS A 1 208 ? -12.434 -4.187 3.526 1.00 94.69 208 HIS A O 1
ATOM 1632 N N . PHE A 1 209 ? -12.597 -3.502 1.394 1.00 93.44 209 PHE A N 1
ATOM 1633 C CA . PHE A 1 209 ? -11.877 -2.250 1.579 1.00 93.44 209 PHE A CA 1
ATOM 1634 C C . PHE A 1 209 ? -12.882 -1.107 1.703 1.00 93.44 209 PHE A C 1
ATOM 1636 O O . PHE A 1 209 ? -13.569 -0.784 0.734 1.00 93.44 209 PHE A O 1
ATOM 1643 N N . VAL A 1 210 ? -12.957 -0.489 2.882 1.00 94.62 210 VAL A N 1
ATOM 1644 C CA . VAL A 1 210 ? -13.880 0.623 3.134 1.00 94.62 210 VAL A CA 1
ATOM 1645 C C . VAL A 1 210 ? -13.377 1.868 2.399 1.00 94.62 210 VAL A C 1
ATOM 1647 O O . VAL A 1 210 ? -12.302 2.384 2.697 1.00 94.62 210 VAL A O 1
ATOM 1650 N N . THR A 1 211 ? -14.153 2.350 1.426 1.00 93.94 211 THR A N 1
ATOM 1651 C CA . THR A 1 211 ? -13.803 3.504 0.570 1.00 93.94 211 THR A CA 1
ATOM 1652 C C . THR A 1 211 ? -14.433 4.826 1.017 1.00 93.94 211 THR A C 1
ATOM 1654 O O . THR A 1 211 ? -14.253 5.845 0.352 1.00 93.94 211 THR A O 1
ATOM 1657 N N . ASP A 1 212 ? -15.221 4.822 2.089 1.00 94.38 212 ASP A N 1
ATOM 1658 C CA . ASP A 1 212 ? -16.068 5.949 2.482 1.00 94.38 212 ASP A CA 1
ATOM 1659 C C . ASP A 1 212 ? -16.186 6.020 4.014 1.00 94.38 212 ASP A C 1
ATOM 1661 O O . ASP A 1 212 ? -16.518 5.020 4.658 1.00 94.38 212 ASP A O 1
ATOM 1665 N N . SER A 1 213 ? -15.884 7.174 4.617 1.00 94.56 213 SER A N 1
ATOM 1666 C CA . SER A 1 213 ? -15.889 7.319 6.080 1.00 94.56 213 SER A CA 1
ATOM 1667 C C . SER A 1 213 ? -17.273 7.198 6.714 1.00 94.56 213 SER A C 1
ATOM 1669 O O . SER A 1 213 ? -17.347 6.915 7.913 1.00 94.56 213 SER A O 1
ATOM 1671 N N . ASP A 1 214 ? -18.346 7.391 5.936 1.00 92.44 214 ASP A N 1
ATOM 1672 C CA . ASP A 1 214 ? -19.712 7.194 6.429 1.00 92.44 214 ASP A CA 1
ATOM 1673 C C . ASP A 1 214 ? -20.028 5.705 6.689 1.00 92.44 214 ASP A C 1
ATOM 1675 O O . ASP A 1 214 ? -20.907 5.395 7.492 1.00 92.44 214 ASP A O 1
ATOM 1679 N N . GLU A 1 215 ? -19.292 4.774 6.066 1.00 94.12 215 GLU A N 1
ATOM 1680 C CA . GLU A 1 215 ? -19.386 3.337 6.357 1.00 94.12 215 GLU A CA 1
ATOM 1681 C C . GLU A 1 215 ? -18.565 2.950 7.595 1.00 94.12 215 GLU A C 1
ATOM 1683 O O . GLU A 1 215 ? -19.058 2.248 8.481 1.00 94.12 215 GLU A O 1
ATOM 1688 N N . MET A 1 216 ? -17.292 3.356 7.644 1.00 94.62 216 MET A N 1
ATOM 1689 C CA . MET A 1 216 ? -16.400 3.037 8.760 1.00 94.62 216 MET A CA 1
ATOM 1690 C C . MET A 1 216 ? -15.176 3.952 8.786 1.00 94.62 216 MET A C 1
ATOM 1692 O O . MET A 1 216 ? -14.494 4.127 7.777 1.00 94.62 216 MET A O 1
ATOM 1696 N N . LEU A 1 217 ? -14.840 4.465 9.967 1.00 95.94 217 LEU A N 1
ATOM 1697 C CA . LEU A 1 217 ? -13.577 5.142 10.228 1.00 95.94 217 LEU A CA 1
ATOM 1698 C C . LEU A 1 217 ? -13.113 4.847 11.657 1.00 95.94 217 LEU A C 1
ATOM 1700 O O . LEU A 1 217 ? -13.898 4.913 12.606 1.00 95.94 217 LEU A O 1
ATOM 1704 N N . MET A 1 218 ? -11.821 4.559 11.805 1.00 96.62 218 MET A N 1
ATOM 1705 C CA . MET A 1 218 ? -11.133 4.526 13.093 1.00 96.62 218 MET A CA 1
ATOM 1706 C C . MET A 1 218 ? -10.314 5.812 13.277 1.00 96.62 218 MET A C 1
ATOM 1708 O O . MET A 1 218 ? -9.608 6.253 12.372 1.00 96.62 218 MET A O 1
ATOM 1712 N N . LEU A 1 219 ? -10.356 6.410 14.460 1.00 97.12 219 LEU A N 1
ATOM 1713 C CA . LEU A 1 219 ? -9.412 7.439 14.881 1.00 97.12 219 LEU A CA 1
ATOM 1714 C C . LEU A 1 219 ? -8.423 6.811 15.864 1.00 97.12 219 LEU A C 1
ATOM 1716 O O . LEU A 1 219 ? -8.854 6.210 16.847 1.00 97.12 219 LEU A O 1
ATOM 1720 N N . SER A 1 220 ? -7.122 6.953 15.605 1.00 95.31 220 SER A N 1
ATOM 1721 C CA . SER A 1 220 ? -6.061 6.604 16.563 1.00 95.31 220 SER A CA 1
ATOM 1722 C C . SER A 1 220 ? -5.822 7.825 17.445 1.00 95.31 220 SER A C 1
ATOM 1724 O O . SER A 1 220 ? -5.441 8.879 16.931 1.00 95.31 220 SER A O 1
ATOM 1726 N N . VAL A 1 221 ? -6.149 7.727 18.732 1.00 97.19 221 VAL A N 1
ATOM 1727 C CA . VAL A 1 221 ? -6.270 8.865 19.652 1.00 97.19 221 VAL A CA 1
ATOM 1728 C C . VAL A 1 221 ? -5.032 8.937 20.534 1.00 97.19 221 VAL A C 1
ATOM 1730 O O . VAL A 1 221 ? -5.001 8.417 21.644 1.00 97.19 221 VAL A O 1
ATOM 1733 N N . ASP A 1 222 ? -3.998 9.600 20.030 1.00 94.94 222 ASP A N 1
ATOM 1734 C CA . ASP A 1 222 ? -2.648 9.495 20.576 1.00 94.94 222 ASP A CA 1
ATOM 1735 C C . ASP A 1 222 ? -2.125 10.813 21.167 1.00 94.94 222 ASP A C 1
ATOM 1737 O O . ASP A 1 222 ? -2.440 11.888 20.646 1.00 94.94 222 ASP A O 1
ATOM 1741 N N . PRO A 1 223 ? -1.295 10.757 22.230 1.00 95.81 223 PRO A N 1
ATOM 1742 C CA . PRO A 1 223 ? -0.557 11.913 22.721 1.00 95.81 223 PRO A CA 1
ATOM 1743 C C . PRO A 1 223 ? 0.299 12.551 21.629 1.00 95.81 223 PRO A C 1
ATOM 1745 O O . PRO A 1 223 ? 0.996 11.840 20.897 1.00 95.81 223 PRO A O 1
ATOM 1748 N N . LEU A 1 224 ? 0.331 13.885 21.589 1.00 94.75 224 LEU A N 1
ATOM 1749 C CA . LEU A 1 224 ? 1.049 14.680 20.580 1.00 94.75 224 LEU A CA 1
ATOM 1750 C C . LEU A 1 224 ? 2.528 14.272 20.416 1.00 94.75 224 LEU A C 1
ATOM 1752 O O . LEU A 1 224 ? 3.128 14.414 19.348 1.00 94.75 224 LEU A O 1
ATOM 1756 N N . THR A 1 225 ? 3.135 13.782 21.496 1.00 92.88 225 THR A N 1
ATOM 1757 C CA . THR A 1 225 ? 4.553 13.417 21.581 1.00 92.88 225 THR A CA 1
ATOM 1758 C C . THR A 1 225 ? 4.851 11.953 21.240 1.00 92.88 225 THR A C 1
ATOM 1760 O O . THR A 1 225 ? 6.017 11.628 21.013 1.00 92.88 225 THR A O 1
ATOM 1763 N N . LYS A 1 226 ? 3.844 11.064 21.166 1.00 87.31 226 LYS A N 1
ATOM 1764 C CA . LYS A 1 226 ? 4.029 9.594 21.152 1.00 87.31 226 LYS A CA 1
ATOM 1765 C C . LYS A 1 226 ? 4.931 9.088 20.022 1.00 87.31 226 LYS A C 1
ATOM 1767 O O . LYS A 1 226 ? 5.705 8.156 20.219 1.00 87.31 226 LYS A O 1
ATOM 1772 N N . TYR A 1 227 ? 4.840 9.706 18.846 1.00 84.56 227 TYR A N 1
ATOM 1773 C CA . TYR A 1 227 ? 5.487 9.234 17.617 1.00 84.56 227 TYR A CA 1
ATOM 1774 C C . TYR A 1 227 ? 6.486 10.239 17.020 1.00 84.56 227 TYR A C 1
ATOM 1776 O O . TYR A 1 227 ? 6.814 10.151 15.838 1.00 84.56 227 TYR A O 1
ATOM 1784 N N . PHE A 1 228 ? 6.999 11.189 17.814 1.00 85.69 228 PHE A N 1
ATOM 1785 C CA . PHE A 1 228 ? 7.912 12.236 17.323 1.00 85.69 228 PHE A CA 1
ATOM 1786 C C . PHE A 1 228 ? 9.203 11.678 16.685 1.00 85.69 228 PHE A C 1
ATOM 1788 O O . PHE A 1 228 ? 9.772 12.294 15.790 1.00 85.69 228 PHE A O 1
ATOM 1795 N N . VAL A 1 229 ? 9.612 10.463 17.070 1.00 88.38 229 VAL A N 1
ATOM 1796 C CA . VAL A 1 229 ? 10.733 9.709 16.468 1.00 88.38 229 VAL A CA 1
ATOM 1797 C C . VAL A 1 229 ? 10.567 9.404 14.972 1.00 88.38 229 VAL A C 1
ATOM 1799 O O . VAL A 1 229 ? 11.552 9.119 14.302 1.00 88.38 229 VAL A O 1
ATOM 1802 N N . ASN A 1 230 ? 9.342 9.475 14.439 1.00 89.25 230 ASN A N 1
ATOM 1803 C CA . ASN A 1 230 ? 9.041 9.222 13.027 1.00 89.25 230 ASN A CA 1
ATOM 1804 C C . ASN A 1 230 ? 9.141 10.484 12.149 1.00 89.25 230 ASN A C 1
ATOM 1806 O O . ASN A 1 230 ? 8.819 10.418 10.964 1.00 89.25 230 ASN A O 1
ATOM 1810 N N . TYR A 1 231 ? 9.526 11.633 12.713 1.00 91.81 231 TYR A N 1
ATOM 1811 C CA . TYR A 1 231 ? 9.608 12.905 11.997 1.00 91.81 231 TYR A CA 1
ATOM 1812 C C . TYR A 1 231 ? 10.852 12.972 11.098 1.00 91.81 231 TYR A C 1
ATOM 1814 O O . TYR A 1 231 ? 11.976 12.817 11.572 1.00 91.81 231 TYR A O 1
ATOM 1822 N N . ILE A 1 232 ? 10.657 13.255 9.810 1.00 92.44 232 ILE A N 1
ATOM 1823 C CA . ILE A 1 232 ? 11.724 13.437 8.819 1.00 92.44 232 ILE A CA 1
ATOM 1824 C C . ILE A 1 232 ? 11.744 14.910 8.393 1.00 92.44 232 ILE A C 1
ATOM 1826 O O . ILE A 1 232 ? 10.758 15.438 7.877 1.00 92.44 232 ILE A O 1
ATOM 1830 N N . VAL A 1 233 ? 12.879 15.567 8.633 1.00 92.06 233 VAL A N 1
ATOM 1831 C CA . VAL A 1 233 ? 13.127 16.979 8.304 1.00 92.06 233 VAL A CA 1
ATOM 1832 C C . VAL A 1 233 ? 13.485 17.116 6.816 1.00 92.06 233 VAL A C 1
ATOM 1834 O O . VAL A 1 233 ? 14.058 16.198 6.238 1.00 92.06 233 VAL A O 1
ATOM 1837 N N . ASP A 1 234 ? 13.136 18.255 6.210 1.00 91.75 234 ASP A N 1
ATOM 1838 C CA . ASP A 1 234 ? 13.467 18.661 4.830 1.00 91.75 234 ASP A CA 1
ATOM 1839 C C . ASP A 1 234 ? 13.225 17.613 3.722 1.00 91.75 234 ASP A C 1
ATOM 1841 O O . ASP A 1 234 ? 13.951 17.544 2.728 1.00 91.75 234 ASP A O 1
ATOM 1845 N N . HIS A 1 235 ? 12.161 16.821 3.868 1.00 91.38 235 HIS A N 1
ATOM 1846 C CA . HIS A 1 235 ? 11.746 15.799 2.909 1.00 91.38 235 HIS A CA 1
ATOM 1847 C C . HIS A 1 235 ? 10.230 15.844 2.691 1.00 91.38 235 HIS A C 1
ATOM 1849 O O . HIS A 1 235 ? 9.479 15.972 3.653 1.00 91.38 235 HIS A O 1
ATOM 1855 N N . SER A 1 236 ? 9.765 15.704 1.447 1.00 89.94 236 SER A N 1
ATOM 1856 C CA . SER A 1 236 ? 8.334 15.595 1.117 1.00 89.94 236 SER A CA 1
ATOM 1857 C C . SER A 1 236 ? 7.981 14.137 0.879 1.00 89.94 236 SER A C 1
ATOM 1859 O O . SER A 1 236 ? 8.568 13.523 -0.003 1.00 89.94 236 SER A O 1
ATOM 1861 N N . CYS A 1 237 ? 6.951 13.619 1.549 1.00 90.12 237 CYS A N 1
ATOM 1862 C CA . CYS A 1 237 ? 6.437 12.286 1.239 1.00 90.12 237 CYS A CA 1
ATOM 1863 C C . CYS A 1 237 ? 5.772 12.257 -0.151 1.00 90.12 237 CYS A C 1
ATOM 1865 O O . CYS A 1 237 ? 4.965 13.136 -0.473 1.00 90.12 237 CYS A O 1
ATOM 1867 N N . ASP A 1 238 ? 6.087 11.258 -0.977 1.00 87.62 238 ASP A N 1
ATOM 1868 C CA . ASP A 1 238 ? 5.472 11.074 -2.296 1.00 87.62 238 ASP A CA 1
ATOM 1869 C C . ASP A 1 238 ? 5.180 9.596 -2.656 1.00 87.62 238 ASP A C 1
ATOM 1871 O O . ASP A 1 238 ? 5.226 8.689 -1.820 1.00 87.62 238 ASP A O 1
ATOM 1875 N N . GLY A 1 239 ? 4.819 9.340 -3.920 1.00 88.06 239 GLY A N 1
ATOM 1876 C CA . GLY A 1 239 ? 4.554 7.984 -4.410 1.00 88.06 239 GLY A CA 1
ATOM 1877 C C . GLY A 1 239 ? 5.788 7.068 -4.420 1.00 88.06 239 GLY A C 1
ATOM 1878 O O . GLY A 1 239 ? 5.642 5.867 -4.192 1.00 88.06 239 GLY A O 1
ATOM 1879 N N . PHE A 1 240 ? 6.993 7.599 -4.637 1.00 86.75 240 PHE A N 1
ATOM 1880 C CA . PHE A 1 240 ? 8.245 6.836 -4.603 1.00 86.75 240 PHE A CA 1
ATOM 1881 C C . PHE A 1 240 ? 8.685 6.517 -3.168 1.00 86.75 240 PHE A C 1
ATOM 1883 O O . PHE A 1 240 ? 9.182 5.413 -2.930 1.00 86.75 240 PHE A O 1
ATOM 1890 N N . ASP A 1 241 ? 8.437 7.397 -2.196 1.00 88.44 241 ASP A N 1
ATOM 1891 C CA . ASP A 1 241 ? 8.574 7.035 -0.776 1.00 88.44 241 ASP A CA 1
ATOM 1892 C C . ASP A 1 241 ? 7.657 5.886 -0.400 1.00 88.44 241 ASP A C 1
ATOM 1894 O O . ASP A 1 241 ? 8.091 4.915 0.221 1.00 88.44 241 ASP A O 1
ATOM 1898 N N . LEU A 1 242 ? 6.393 5.966 -0.812 1.00 91.06 242 LEU A N 1
ATOM 1899 C CA . LEU A 1 242 ? 5.430 4.909 -0.549 1.00 91.06 242 LEU A CA 1
ATOM 1900 C C . LEU A 1 242 ? 5.831 3.604 -1.265 1.00 91.06 242 LEU A C 1
ATOM 1902 O O . LEU A 1 242 ? 5.662 2.513 -0.715 1.00 91.06 242 LEU A O 1
ATOM 1906 N N . ALA A 1 243 ? 6.452 3.689 -2.448 1.00 91.00 243 ALA A N 1
ATOM 1907 C CA . ALA A 1 243 ? 7.050 2.537 -3.123 1.00 91.00 243 ALA A CA 1
ATOM 1908 C C . ALA A 1 243 ? 8.181 1.917 -2.294 1.00 91.00 243 ALA A C 1
ATOM 1910 O O . ALA A 1 243 ? 8.174 0.707 -2.070 1.00 91.00 243 ALA A O 1
ATOM 1911 N N . ARG A 1 244 ? 9.091 2.734 -1.757 1.00 90.19 244 ARG A N 1
ATOM 1912 C CA . ARG A 1 244 ? 10.173 2.281 -0.873 1.00 90.19 244 ARG A CA 1
ATOM 1913 C C . ARG A 1 244 ? 9.634 1.654 0.416 1.00 90.19 244 ARG A C 1
ATOM 1915 O O . ARG A 1 244 ? 10.064 0.561 0.774 1.00 90.19 244 ARG A O 1
ATOM 1922 N N . THR A 1 245 ? 8.666 2.284 1.087 1.00 90.88 245 THR A N 1
ATOM 1923 C CA . THR A 1 245 ? 8.046 1.732 2.306 1.00 90.88 245 THR A CA 1
ATOM 1924 C C . THR A 1 245 ? 7.376 0.391 2.027 1.00 90.88 245 THR A C 1
ATOM 1926 O O . THR A 1 245 ? 7.541 -0.550 2.799 1.00 90.88 245 THR A O 1
ATOM 1929 N N . THR A 1 246 ? 6.652 0.270 0.914 1.00 91.56 246 THR A N 1
ATOM 1930 C CA . THR A 1 246 ? 5.950 -0.971 0.548 1.00 91.56 246 THR A CA 1
ATOM 1931 C C . THR A 1 246 ? 6.886 -2.076 0.034 1.00 91.56 246 THR A C 1
ATOM 1933 O O . THR A 1 246 ? 6.488 -3.240 0.009 1.00 91.56 246 THR A O 1
ATOM 1936 N N . ARG A 1 247 ? 8.110 -1.745 -0.404 1.00 91.19 247 ARG A N 1
ATOM 1937 C CA . ARG A 1 247 ? 9.191 -2.696 -0.749 1.00 91.19 247 ARG A CA 1
ATOM 1938 C C . ARG A 1 247 ? 10.010 -3.150 0.467 1.00 91.19 247 ARG A C 1
ATOM 1940 O O . ARG A 1 247 ? 10.883 -3.998 0.336 1.00 91.19 247 ARG A O 1
ATOM 1947 N N . HIS A 1 248 ? 9.763 -2.591 1.652 1.00 90.81 248 HIS A N 1
ATOM 1948 C CA . HIS A 1 248 ? 10.437 -3.035 2.868 1.00 90.81 248 HIS A CA 1
ATOM 1949 C C . HIS A 1 248 ? 9.974 -4.458 3.252 1.00 90.81 248 HIS A C 1
ATOM 1951 O O . HIS A 1 248 ? 8.761 -4.675 3.310 1.00 90.81 248 HIS A O 1
ATOM 1957 N N . PRO A 1 249 ? 10.869 -5.405 3.606 1.00 89.19 249 PRO A N 1
ATOM 1958 C CA . PRO A 1 249 ? 10.510 -6.819 3.803 1.00 89.19 249 PRO A CA 1
ATOM 1959 C C . PRO A 1 249 ? 9.406 -7.108 4.831 1.00 89.19 249 PRO A C 1
ATOM 1961 O O . PRO A 1 249 ? 8.742 -8.132 4.746 1.00 89.19 249 PRO A O 1
ATOM 1964 N N . LEU A 1 250 ? 9.189 -6.219 5.808 1.00 88.06 250 LEU A N 1
ATOM 1965 C CA . LEU A 1 250 ? 8.111 -6.368 6.801 1.00 88.06 250 LEU A CA 1
ATOM 1966 C C . LEU A 1 250 ? 6.728 -5.889 6.304 1.00 88.06 250 LEU A C 1
ATOM 1968 O O . LEU A 1 250 ? 5.695 -6.272 6.861 1.00 88.06 250 LEU A O 1
ATOM 1972 N N . ASN A 1 251 ? 6.718 -5.048 5.268 1.00 89.88 251 ASN A N 1
ATOM 1973 C CA . ASN A 1 251 ? 5.531 -4.412 4.689 1.00 89.88 251 ASN A CA 1
ATOM 1974 C C . ASN A 1 251 ? 5.118 -5.055 3.360 1.00 89.88 251 ASN A C 1
ATOM 1976 O O . ASN A 1 251 ? 3.968 -4.919 2.940 1.00 89.88 251 ASN A O 1
ATOM 1980 N N . GLU A 1 252 ? 6.061 -5.711 2.683 1.00 89.94 252 GLU A N 1
ATOM 1981 C CA . GLU A 1 252 ? 5.848 -6.282 1.364 1.00 89.94 252 GLU A CA 1
ATOM 1982 C C . GLU A 1 252 ? 4.825 -7.420 1.404 1.00 89.94 252 GLU A C 1
ATOM 1984 O O . GLU A 1 252 ? 5.050 -8.487 1.966 1.00 89.94 252 GLU A O 1
ATOM 1989 N N . THR A 1 253 ? 3.691 -7.168 0.760 1.00 89.88 253 THR A N 1
ATOM 1990 C CA . THR A 1 253 ? 2.583 -8.106 0.566 1.00 89.88 253 THR A CA 1
ATOM 1991 C C . THR A 1 253 ? 2.035 -7.912 -0.840 1.00 89.88 253 THR A C 1
ATOM 1993 O O . THR A 1 253 ? 2.071 -6.798 -1.380 1.00 89.88 253 THR A O 1
ATOM 1996 N N . ARG A 1 254 ? 1.452 -8.954 -1.444 1.00 87.06 254 ARG A N 1
ATOM 1997 C CA . ARG A 1 254 ? 0.830 -8.801 -2.775 1.00 87.06 254 ARG A CA 1
ATOM 1998 C C . ARG A 1 254 ? -0.392 -7.873 -2.729 1.00 87.06 254 ARG A C 1
ATOM 2000 O O . ARG A 1 254 ? -0.633 -7.144 -3.690 1.00 87.06 254 ARG A O 1
ATOM 2007 N N . GLN A 1 255 ? -1.091 -7.807 -1.589 1.00 88.19 255 GLN A N 1
ATOM 2008 C CA . GLN A 1 255 ? -2.246 -6.916 -1.391 1.00 88.19 255 GLN A CA 1
ATOM 2009 C C . GLN A 1 255 ? -1.900 -5.427 -1.512 1.00 88.19 255 GLN A C 1
ATOM 2011 O O . GLN A 1 255 ? -2.786 -4.622 -1.800 1.00 88.19 255 GLN A O 1
ATOM 2016 N N . THR A 1 256 ? -0.619 -5.050 -1.403 1.00 86.06 256 THR A N 1
ATOM 2017 C CA . THR A 1 256 ? -0.161 -3.671 -1.644 1.00 86.06 256 THR A CA 1
ATOM 2018 C C . THR A 1 256 ? -0.709 -3.098 -2.953 1.00 86.06 256 THR A C 1
ATOM 2020 O O . THR A 1 256 ? -1.171 -1.957 -3.022 1.00 86.06 256 THR A O 1
ATOM 2023 N N . ARG A 1 257 ? -0.684 -3.908 -4.017 1.00 80.56 257 ARG A N 1
ATOM 2024 C CA . ARG A 1 257 ? -1.085 -3.504 -5.373 1.00 80.56 257 ARG A CA 1
ATOM 2025 C C . ARG A 1 257 ? -2.601 -3.394 -5.538 1.00 80.56 257 ARG A C 1
ATOM 2027 O O . ARG A 1 257 ? -3.057 -2.716 -6.461 1.00 80.56 257 ARG A O 1
ATOM 2034 N N . VAL A 1 258 ? -3.359 -4.015 -4.635 1.00 85.50 258 VAL A N 1
ATOM 2035 C CA . VAL A 1 258 ? -4.814 -3.885 -4.510 1.00 85.50 258 VAL A CA 1
ATOM 2036 C C . VAL A 1 258 ? -5.159 -2.605 -3.753 1.00 85.50 258 VAL A C 1
ATOM 2038 O O . VAL A 1 258 ? -5.860 -1.747 -4.293 1.00 85.50 258 VAL A O 1
ATOM 2041 N N . PHE A 1 259 ? -4.633 -2.432 -2.537 1.00 88.75 259 PHE A N 1
ATOM 2042 C CA . PHE A 1 259 ? -4.967 -1.296 -1.672 1.00 88.75 259 PHE A CA 1
ATOM 2043 C C . PHE A 1 259 ? -4.550 0.045 -2.286 1.00 88.75 259 PHE A C 1
ATOM 2045 O O . PHE A 1 259 ? -5.365 0.964 -2.342 1.00 88.75 259 PHE A O 1
ATOM 2052 N N . ALA A 1 260 ? -3.364 0.119 -2.900 1.00 85.38 260 ALA A N 1
ATOM 2053 C CA . ALA A 1 260 ? -2.893 1.304 -3.622 1.00 85.38 260 ALA A CA 1
ATOM 2054 C C . ALA A 1 260 ? -3.875 1.828 -4.694 1.00 85.38 260 ALA A C 1
ATOM 2056 O O . ALA A 1 260 ? -3.924 3.033 -4.964 1.00 85.38 260 ALA A O 1
ATOM 2057 N N . ARG A 1 261 ? -4.659 0.938 -5.324 1.00 84.06 261 ARG A N 1
ATOM 2058 C CA . ARG A 1 261 ? -5.642 1.301 -6.360 1.00 84.06 261 ARG A CA 1
ATOM 2059 C C . ARG A 1 261 ? -6.913 1.922 -5.774 1.00 84.06 261 ARG A C 1
ATOM 2061 O O . ARG A 1 261 ? -7.559 2.701 -6.478 1.00 84.06 261 ARG A O 1
ATOM 2068 N N . ARG A 1 262 ? -7.253 1.660 -4.510 1.00 89.25 262 ARG A N 1
ATOM 2069 C CA . ARG A 1 262 ? -8.453 2.189 -3.842 1.00 89.25 262 ARG A CA 1
ATOM 2070 C C . ARG A 1 262 ? -8.177 3.560 -3.202 1.00 89.25 262 ARG A C 1
ATOM 2072 O O . ARG A 1 262 ? -7.088 3.809 -2.690 1.00 89.25 262 ARG A O 1
ATOM 2079 N N . SER A 1 263 ? -9.167 4.446 -3.241 1.00 93.19 263 SER A N 1
ATOM 2080 C CA . SER A 1 263 ? -9.223 5.685 -2.456 1.00 93.19 263 SER A CA 1
ATOM 2081 C C . SER A 1 263 ? -10.245 5.549 -1.329 1.00 93.19 263 SER A C 1
ATOM 2083 O O . SER A 1 263 ? -11.170 4.740 -1.406 1.00 93.19 263 SER A O 1
ATOM 2085 N N . VAL A 1 264 ? -10.039 6.330 -0.273 1.00 94.62 264 VAL A N 1
ATOM 2086 C CA . VAL A 1 264 ? -10.953 6.500 0.855 1.00 94.62 264 VAL A CA 1
ATOM 2087 C C . VAL A 1 264 ? -11.337 7.968 0.920 1.00 94.62 264 VAL A C 1
ATOM 2089 O O . VAL A 1 264 ? -10.468 8.820 1.128 1.00 94.62 264 VAL A O 1
ATOM 2092 N N . ASP A 1 265 ? -12.623 8.258 0.775 1.00 95.50 265 ASP A N 1
ATOM 2093 C CA . ASP A 1 265 ? -13.156 9.601 0.975 1.00 95.50 265 ASP A CA 1
ATOM 2094 C C . ASP A 1 265 ? -13.508 9.776 2.456 1.00 95.50 265 ASP A C 1
ATOM 2096 O O . ASP A 1 265 ? -14.382 9.089 2.981 1.00 95.50 265 ASP A O 1
ATOM 2100 N N . ILE A 1 266 ? -12.817 10.693 3.134 1.00 95.19 266 ILE A N 1
ATOM 2101 C CA . ILE A 1 266 ? -13.053 11.041 4.540 1.00 95.19 266 ILE A CA 1
ATOM 2102 C C . ILE A 1 266 ? -13.665 12.439 4.569 1.00 95.19 266 ILE A C 1
ATOM 2104 O O . ILE A 1 266 ? -12.979 13.396 4.216 1.00 95.19 266 ILE A O 1
ATOM 2108 N N . HIS A 1 267 ? -14.944 12.592 4.918 1.00 94.56 267 HIS A N 1
ATOM 2109 C CA . HIS A 1 267 ? -15.663 13.849 4.659 1.00 94.56 267 HIS A CA 1
ATOM 2110 C C . HIS A 1 267 ? -16.744 14.212 5.679 1.00 94.56 267 HIS A C 1
ATOM 2112 O O . HIS A 1 267 ? -17.235 13.382 6.437 1.00 94.56 267 HIS A O 1
ATOM 2118 N N . GLY A 1 268 ? -17.124 15.491 5.675 1.00 88.81 268 GLY A N 1
ATOM 2119 C CA . GLY A 1 268 ? -18.349 15.976 6.307 1.00 88.81 268 GLY A CA 1
ATOM 2120 C C . GLY A 1 268 ? -19.550 15.931 5.350 1.00 88.81 268 GLY A C 1
ATOM 2121 O O . GLY A 1 268 ? -19.444 15.433 4.224 1.00 88.81 268 GLY A O 1
ATOM 2122 N N . PRO A 1 269 ? -20.707 16.479 5.754 1.00 72.69 269 PRO A N 1
ATOM 2123 C CA . PRO A 1 269 ? -21.861 16.615 4.868 1.00 72.69 269 PRO A CA 1
ATOM 2124 C C . PRO A 1 269 ? -21.565 17.617 3.732 1.00 72.69 269 PRO A C 1
ATOM 2126 O O . PRO A 1 269 ? -21.505 18.820 3.967 1.00 72.69 269 PRO A O 1
ATOM 2129 N N . GLY A 1 270 ? -21.381 17.123 2.498 1.00 66.25 270 GLY A N 1
ATOM 2130 C CA . GLY A 1 270 ? -21.105 17.972 1.317 1.00 66.25 270 GLY A CA 1
ATOM 2131 C C . GLY A 1 270 ? -20.251 17.365 0.186 1.00 66.25 270 GLY A C 1
ATOM 2132 O O . GLY A 1 270 ? -19.706 18.104 -0.632 1.00 66.25 270 GLY A O 1
ATOM 2133 N N . ARG A 1 271 ? -20.080 16.037 0.132 1.00 70.38 271 ARG A N 1
ATOM 2134 C CA . ARG A 1 271 ? -19.195 15.344 -0.828 1.00 70.38 271 ARG A CA 1
ATOM 2135 C C . ARG A 1 271 ? -19.551 15.617 -2.310 1.00 70.38 271 ARG A C 1
ATOM 2137 O O . ARG A 1 271 ? -20.711 15.820 -2.658 1.00 70.38 271 ARG A O 1
ATOM 2144 N N . ARG A 1 272 ? -18.553 15.467 -3.199 1.00 67.38 272 ARG A N 1
ATOM 2145 C CA . ARG A 1 272 ? -18.648 15.430 -4.686 1.00 67.38 272 ARG A CA 1
ATOM 2146 C C . ARG A 1 272 ? -18.747 16.780 -5.421 1.00 67.38 272 ARG A C 1
ATOM 2148 O O . ARG A 1 272 ? -19.313 16.862 -6.510 1.00 67.38 272 ARG A O 1
ATOM 2155 N N . SER A 1 273 ? -18.122 17.829 -4.887 1.00 76.44 273 SER A N 1
ATOM 2156 C CA . SER A 1 273 ? -17.843 19.064 -5.645 1.00 76.44 273 SER A CA 1
ATOM 2157 C C . SER A 1 273 ? -16.813 18.849 -6.778 1.00 76.44 273 SER A C 1
ATOM 2159 O O . SER A 1 273 ? -16.149 17.812 -6.859 1.00 76.44 273 SER A O 1
ATOM 2161 N N . ARG A 1 274 ? -16.608 19.857 -7.646 1.00 83.69 274 ARG A N 1
ATOM 2162 C CA . ARG A 1 274 ? -15.543 19.827 -8.678 1.00 83.69 274 ARG A CA 1
ATOM 2163 C C . ARG A 1 274 ? -14.139 19.633 -8.092 1.00 83.69 274 ARG A C 1
ATOM 2165 O O . ARG A 1 274 ? -13.267 19.104 -8.783 1.00 83.69 274 ARG A O 1
ATOM 2172 N N . ASP A 1 275 ? -13.915 20.046 -6.848 1.00 90.00 275 ASP A N 1
ATOM 2173 C CA . ASP A 1 275 ? -12.603 19.941 -6.214 1.00 90.00 275 ASP A CA 1
ATOM 2174 C C . ASP A 1 275 ? -12.312 18.530 -5.696 1.00 90.00 275 ASP A C 1
ATOM 2176 O O . ASP A 1 275 ? -11.157 18.117 -5.756 1.00 90.00 275 ASP A O 1
ATOM 2180 N N . TRP A 1 276 ? -13.335 17.735 -5.347 1.00 92.31 276 TRP A N 1
ATOM 2181 C CA . TRP A 1 276 ? -13.173 16.290 -5.120 1.00 92.31 276 TRP A CA 1
ATOM 2182 C C . TRP A 1 276 ? -12.603 15.602 -6.366 1.00 92.31 276 TRP A C 1
ATOM 2184 O O . TRP A 1 276 ? -11.566 14.952 -6.284 1.00 92.31 276 TRP A O 1
ATOM 2194 N N . ASN A 1 277 ? -13.192 15.834 -7.544 1.00 91.50 277 ASN A N 1
ATOM 2195 C CA . ASN A 1 277 ? -12.710 15.245 -8.803 1.00 91.50 277 ASN A CA 1
ATOM 2196 C C . ASN A 1 277 ? -11.273 15.681 -9.147 1.00 91.50 277 ASN A C 1
ATOM 2198 O O . ASN A 1 277 ? -10.464 14.880 -9.619 1.00 91.50 277 ASN A O 1
ATOM 2202 N N . ARG A 1 278 ? -10.933 16.955 -8.901 1.00 92.38 278 ARG A N 1
ATOM 2203 C CA . ARG A 1 278 ? -9.575 17.481 -9.122 1.00 92.38 278 ARG A CA 1
ATOM 2204 C C . ARG A 1 278 ? -8.561 16.855 -8.163 1.00 92.38 278 ARG A C 1
ATOM 2206 O O . ARG A 1 278 ? -7.420 16.615 -8.553 1.00 92.38 278 ARG A O 1
ATOM 2213 N N . THR A 1 279 ? -8.958 16.629 -6.917 1.00 94.56 279 THR A N 1
ATOM 2214 C CA . THR A 1 279 ? -8.096 16.047 -5.890 1.00 94.56 279 THR A CA 1
ATOM 2215 C C . THR A 1 279 ? -7.932 14.540 -6.081 1.00 94.56 279 THR A C 1
ATOM 2217 O O . THR A 1 279 ? -6.808 14.051 -5.990 1.00 94.56 279 THR A O 1
ATOM 2220 N N . GLU A 1 280 ? -8.981 13.826 -6.491 1.00 93.62 280 GLU A N 1
ATOM 2221 C CA . GLU A 1 280 ? -8.899 12.402 -6.836 1.00 93.62 280 GLU A CA 1
ATOM 2222 C C . GLU A 1 280 ? -7.925 12.171 -7.998 1.00 93.62 280 GLU A C 1
ATOM 2224 O O . GLU A 1 280 ? -7.102 11.261 -7.948 1.00 93.62 280 GLU A O 1
ATOM 2229 N N . ALA A 1 281 ? -7.900 13.056 -9.002 1.00 92.81 281 ALA A N 1
ATOM 2230 C CA . ALA A 1 281 ? -6.911 12.983 -10.079 1.00 92.81 281 ALA A CA 1
ATOM 2231 C C . ALA A 1 281 ? -5.449 13.088 -9.581 1.00 92.81 281 ALA A C 1
ATOM 2233 O O . ALA A 1 281 ? -4.560 12.465 -10.166 1.00 92.81 281 ALA A O 1
ATOM 2234 N N . LYS A 1 282 ? -5.183 13.828 -8.490 1.00 92.50 282 LYS A N 1
ATOM 2235 C CA . LYS A 1 282 ? -3.858 13.863 -7.836 1.00 92.50 282 LYS A CA 1
ATOM 2236 C C . LYS A 1 282 ? -3.575 12.557 -7.091 1.00 92.50 282 LYS A C 1
ATOM 2238 O O . LYS A 1 282 ? -2.477 12.017 -7.210 1.00 92.50 282 LYS A O 1
ATOM 2243 N N . ALA A 1 283 ? -4.568 12.038 -6.371 1.00 93.38 283 ALA A N 1
ATOM 2244 C CA . ALA A 1 283 ? -4.468 10.784 -5.632 1.00 93.38 283 ALA A CA 1
ATOM 2245 C C . ALA A 1 283 ? -4.187 9.592 -6.573 1.00 93.38 283 ALA A C 1
ATOM 2247 O O . ALA A 1 283 ? -3.278 8.797 -6.331 1.00 93.38 283 ALA A O 1
ATOM 2248 N N . VAL A 1 284 ? -4.890 9.519 -7.708 1.00 91.56 284 VAL A N 1
ATOM 2249 C CA . VAL A 1 284 ? -4.660 8.534 -8.782 1.00 91.56 284 VAL A CA 1
ATOM 2250 C C . VAL A 1 284 ? -3.261 8.672 -9.392 1.00 91.56 284 VAL A C 1
ATOM 2252 O O . VAL A 1 284 ? -2.616 7.658 -9.668 1.00 91.56 284 VAL A O 1
ATOM 2255 N N . ALA A 1 285 ? -2.761 9.898 -9.584 1.00 88.88 285 ALA A N 1
ATOM 2256 C CA . ALA A 1 285 ? -1.401 10.113 -10.078 1.00 88.88 285 ALA A CA 1
ATOM 2257 C C . ALA A 1 285 ? -0.352 9.548 -9.104 1.00 88.88 285 ALA A C 1
ATOM 2259 O O . ALA A 1 285 ? 0.509 8.784 -9.531 1.00 88.88 285 ALA A O 1
ATOM 2260 N N . ALA A 1 286 ? -0.481 9.810 -7.800 1.00 89.00 286 ALA A N 1
ATOM 2261 C CA . ALA A 1 286 ? 0.416 9.244 -6.792 1.00 89.00 286 ALA A CA 1
ATOM 2262 C C . ALA A 1 286 ? 0.324 7.708 -6.700 1.00 89.00 286 ALA A C 1
ATOM 2264 O O . ALA A 1 286 ? 1.346 7.039 -6.574 1.00 89.00 286 ALA A O 1
ATOM 2265 N N . ALA A 1 287 ? -0.872 7.125 -6.844 1.00 89.00 287 ALA A N 1
ATOM 2266 C CA . ALA A 1 287 ? -1.059 5.671 -6.908 1.00 89.00 287 ALA A CA 1
ATOM 2267 C C . ALA A 1 287 ? -0.428 5.025 -8.158 1.00 89.00 287 ALA A C 1
ATOM 2269 O O . ALA A 1 287 ? -0.034 3.856 -8.139 1.00 89.00 287 ALA A O 1
ATOM 2270 N N . ARG A 1 288 ? -0.323 5.760 -9.271 1.00 88.19 288 ARG A N 1
ATOM 2271 C CA . ARG A 1 288 ? 0.488 5.346 -10.425 1.00 88.19 288 ARG A CA 1
ATOM 2272 C C . ARG A 1 288 ? 1.975 5.466 -10.103 1.00 88.19 288 ARG A C 1
ATOM 2274 O O . ARG A 1 288 ? 2.700 4.509 -10.348 1.00 88.19 288 ARG A O 1
ATOM 2281 N N . ASP A 1 289 ? 2.413 6.590 -9.550 1.00 87.50 289 ASP A N 1
ATOM 2282 C CA . ASP A 1 289 ? 3.832 6.855 -9.285 1.00 87.50 289 ASP A CA 1
ATOM 2283 C C . ASP A 1 289 ? 4.409 5.849 -8.266 1.00 87.50 289 ASP A C 1
ATOM 2285 O O . ASP A 1 289 ? 5.504 5.335 -8.470 1.00 87.50 289 ASP A O 1
ATOM 2289 N N . LEU A 1 290 ? 3.606 5.426 -7.283 1.00 89.25 290 LEU A N 1
ATOM 2290 C CA . LEU A 1 290 ? 3.851 4.269 -6.412 1.00 89.25 290 LEU A CA 1
ATOM 2291 C C . LEU A 1 290 ? 4.093 2.963 -7.187 1.00 89.25 290 LEU A C 1
ATOM 2293 O O . LEU A 1 290 ? 5.102 2.290 -6.971 1.00 89.25 290 LEU A O 1
ATOM 2297 N N . ARG A 1 291 ? 3.187 2.583 -8.098 1.00 87.94 291 ARG A N 1
ATOM 2298 C CA . ARG A 1 291 ? 3.335 1.349 -8.896 1.00 87.94 291 ARG A CA 1
ATOM 2299 C C . ARG A 1 291 ? 4.576 1.399 -9.787 1.00 87.94 291 ARG A C 1
ATOM 2301 O O . ARG A 1 291 ? 5.301 0.413 -9.870 1.00 87.94 291 ARG A O 1
ATOM 2308 N N . VAL A 1 292 ? 4.835 2.551 -10.407 1.00 87.06 292 VAL A N 1
ATOM 2309 C CA . VAL A 1 292 ? 6.030 2.798 -11.229 1.00 87.06 292 VAL A CA 1
ATOM 2310 C C . VAL A 1 292 ? 7.299 2.690 -10.382 1.00 87.06 292 VAL A C 1
ATOM 2312 O O . VAL A 1 292 ? 8.229 1.997 -10.784 1.00 87.06 292 VAL A O 1
ATOM 2315 N N . GLY A 1 293 ? 7.325 3.300 -9.194 1.00 88.56 293 GLY A N 1
ATOM 2316 C CA . GLY A 1 293 ? 8.445 3.216 -8.258 1.00 88.56 293 GLY A CA 1
ATOM 2317 C C . GLY A 1 293 ? 8.740 1.784 -7.809 1.00 88.56 293 GLY A C 1
ATOM 2318 O O . GLY A 1 293 ? 9.890 1.356 -7.874 1.00 88.56 293 GLY A O 1
ATOM 2319 N N . ARG A 1 294 ? 7.711 1.003 -7.442 1.00 90.31 294 ARG A N 1
ATOM 2320 C CA . ARG A 1 294 ? 7.871 -0.417 -7.069 1.00 90.31 294 ARG A CA 1
ATOM 2321 C C . ARG A 1 294 ? 8.450 -1.246 -8.212 1.00 90.31 294 ARG A C 1
ATOM 2323 O O . ARG A 1 294 ? 9.437 -1.952 -8.021 1.00 90.31 294 ARG A O 1
ATOM 2330 N N . ALA A 1 295 ? 7.845 -1.134 -9.396 1.00 89.12 295 ALA A N 1
ATOM 2331 C CA . ALA A 1 295 ? 8.265 -1.856 -10.592 1.00 89.12 295 ALA A CA 1
ATOM 2332 C C . ALA A 1 295 ? 9.709 -1.499 -10.987 1.00 89.12 295 ALA A C 1
ATOM 2334 O O . ALA A 1 295 ? 10.488 -2.374 -11.359 1.00 89.12 295 ALA A O 1
ATOM 2335 N N . ALA A 1 296 ? 10.088 -0.227 -10.845 1.00 88.88 296 ALA A N 1
ATOM 2336 C CA . ALA A 1 296 ? 11.442 0.250 -11.081 1.00 88.88 296 ALA A CA 1
ATOM 2337 C C . ALA A 1 296 ? 12.471 -0.297 -10.084 1.00 88.88 296 ALA A C 1
ATOM 2339 O O . ALA A 1 296 ? 13.560 -0.676 -10.507 1.00 88.88 296 ALA A O 1
ATOM 2340 N N . MET A 1 297 ? 12.141 -0.354 -8.789 1.00 90.31 297 MET A N 1
ATOM 2341 C CA . MET A 1 297 ? 13.021 -0.916 -7.753 1.00 90.31 297 MET A CA 1
ATOM 2342 C C . MET A 1 297 ? 13.284 -2.405 -8.016 1.00 90.31 297 MET A C 1
ATOM 2344 O O . MET A 1 297 ? 14.440 -2.804 -8.137 1.00 90.31 297 MET A O 1
ATOM 2348 N N . LEU A 1 298 ? 12.225 -3.191 -8.244 1.00 91.62 298 LEU A N 1
ATOM 2349 C CA . LEU A 1 298 ? 12.318 -4.609 -8.622 1.00 91.62 298 LEU A CA 1
ATOM 2350 C C . LEU A 1 298 ? 13.152 -4.835 -9.890 1.00 91.62 298 LEU A C 1
ATOM 2352 O O . LEU A 1 298 ? 14.015 -5.713 -9.931 1.00 91.62 298 LEU A O 1
ATOM 2356 N N . LEU A 1 299 ? 12.914 -4.030 -10.929 1.00 91.88 299 LEU A N 1
ATOM 2357 C CA . LEU A 1 299 ? 13.669 -4.111 -12.176 1.00 91.88 299 LEU A CA 1
ATOM 2358 C C . LEU A 1 299 ? 15.147 -3.748 -11.958 1.00 91.88 299 LEU A C 1
ATOM 2360 O O . LEU A 1 299 ? 16.020 -4.433 -12.480 1.00 91.88 299 LEU A O 1
ATOM 2364 N N . HIS A 1 300 ? 15.446 -2.715 -11.168 1.00 92.88 300 HIS A N 1
ATOM 2365 C CA . HIS A 1 300 ? 16.815 -2.298 -10.861 1.00 92.88 300 HIS A CA 1
ATOM 2366 C C . HIS A 1 300 ? 17.586 -3.371 -10.072 1.00 92.88 300 HIS A C 1
ATOM 2368 O O . HIS A 1 300 ? 18.721 -3.696 -10.431 1.00 92.88 300 HIS A O 1
ATOM 2374 N N . GLU A 1 301 ? 16.960 -3.951 -9.043 1.00 92.81 301 GLU A N 1
ATOM 2375 C CA . GLU A 1 301 ? 17.491 -5.072 -8.255 1.00 92.81 301 GLU A CA 1
ATOM 2376 C C . GLU A 1 301 ? 17.810 -6.271 -9.165 1.00 92.81 301 GLU A C 1
ATOM 2378 O O . GLU A 1 301 ? 18.947 -6.750 -9.200 1.00 92.81 301 GLU A O 1
ATOM 2383 N N . SER A 1 302 ? 16.838 -6.701 -9.978 1.00 95.56 302 SER A N 1
ATOM 2384 C CA . SER A 1 302 ? 16.985 -7.863 -10.859 1.00 95.56 302 SER A CA 1
ATOM 2385 C C . SER A 1 302 ? 18.005 -7.645 -11.980 1.00 95.56 302 SER A C 1
ATOM 2387 O O . SER A 1 302 ? 18.805 -8.538 -12.258 1.00 95.56 302 SER A O 1
ATOM 2389 N N . LEU A 1 303 ? 18.022 -6.476 -12.629 1.00 95.44 303 LEU A N 1
ATOM 2390 C CA . LEU A 1 303 ? 19.004 -6.163 -13.675 1.00 95.44 303 LEU A CA 1
ATOM 2391 C C . LEU A 1 303 ? 20.430 -6.129 -13.123 1.00 95.44 303 LEU A C 1
ATOM 2393 O O . LEU A 1 303 ? 21.345 -6.647 -13.760 1.00 95.44 303 LEU A O 1
ATOM 2397 N N . THR A 1 304 ? 20.621 -5.568 -11.928 1.00 93.56 304 THR A N 1
ATOM 2398 C CA . THR A 1 304 ? 21.935 -5.527 -11.273 1.00 93.56 304 THR A CA 1
ATOM 2399 C C . THR A 1 304 ? 22.417 -6.937 -10.927 1.00 93.56 304 THR A C 1
ATOM 2401 O O . THR A 1 304 ? 23.559 -7.280 -11.230 1.00 93.56 304 THR A O 1
ATOM 2404 N N . ALA A 1 305 ? 21.540 -7.785 -10.380 1.00 95.31 305 ALA A N 1
ATOM 2405 C CA . ALA A 1 305 ? 21.858 -9.180 -10.064 1.00 95.31 305 ALA A CA 1
ATOM 2406 C C . ALA A 1 305 ? 22.186 -10.039 -11.304 1.00 95.31 305 ALA A C 1
ATOM 2408 O O . ALA A 1 305 ? 22.957 -10.988 -11.200 1.00 95.31 305 ALA A O 1
ATOM 2409 N N . ASN A 1 306 ? 21.640 -9.695 -12.478 1.00 95.44 306 ASN A N 1
ATOM 2410 C CA . ASN A 1 306 ? 21.813 -10.442 -13.731 1.00 95.44 306 ASN A CA 1
ATOM 2411 C C . ASN A 1 306 ? 22.800 -9.782 -14.722 1.00 95.44 306 ASN A C 1
ATOM 2413 O O . ASN A 1 306 ? 22.758 -10.057 -15.921 1.00 95.44 306 ASN A O 1
ATOM 2417 N N . GLY A 1 307 ? 23.701 -8.913 -14.246 1.00 93.50 307 GLY A N 1
ATOM 2418 C CA . GLY A 1 307 ? 24.786 -8.358 -15.069 1.00 93.50 307 GLY A CA 1
ATOM 2419 C C . GLY A 1 307 ? 24.336 -7.357 -16.141 1.00 93.50 307 GLY A C 1
ATOM 2420 O O . GLY A 1 307 ? 24.919 -7.318 -17.226 1.00 93.50 307 GLY A O 1
ATOM 2421 N N . ALA A 1 308 ? 23.298 -6.570 -15.855 1.00 95.50 308 ALA A N 1
ATOM 2422 C CA . ALA A 1 308 ? 22.783 -5.474 -16.683 1.00 95.50 308 ALA A CA 1
ATOM 2423 C C . ALA A 1 308 ? 22.711 -4.146 -15.889 1.00 95.50 308 ALA A C 1
ATOM 2425 O O . ALA A 1 308 ? 21.760 -3.362 -16.007 1.00 95.50 308 ALA A O 1
ATOM 2426 N N . GLY A 1 309 ? 23.714 -3.891 -15.041 1.00 91.69 309 GLY A N 1
ATOM 2427 C CA . GLY A 1 309 ? 23.768 -2.748 -14.128 1.00 91.69 309 GLY A CA 1
ATOM 2428 C C . GLY A 1 309 ? 23.848 -1.385 -14.827 1.00 91.69 309 GLY A C 1
ATOM 2429 O O . GLY A 1 309 ? 23.357 -0.388 -14.291 1.00 91.69 309 GLY A O 1
ATOM 2430 N N . ILE A 1 310 ? 24.389 -1.310 -16.049 1.00 89.94 310 ILE A N 1
ATOM 2431 C CA . ILE A 1 310 ? 24.409 -0.066 -16.837 1.00 89.94 310 ILE A CA 1
ATOM 2432 C C . ILE A 1 310 ? 22.980 0.329 -17.225 1.00 89.94 310 ILE A C 1
ATOM 2434 O O . ILE A 1 310 ? 22.593 1.489 -17.063 1.00 89.94 310 ILE A O 1
ATOM 2438 N N . MET A 1 311 ? 22.177 -0.634 -17.684 1.00 90.88 311 MET A N 1
ATOM 2439 C CA . MET A 1 311 ? 20.767 -0.407 -18.015 1.00 90.88 311 MET A CA 1
ATOM 2440 C C . MET A 1 311 ? 19.932 -0.124 -16.761 1.00 90.88 311 MET A C 1
ATOM 2442 O O . MET A 1 311 ? 19.091 0.776 -16.792 1.00 90.88 311 MET A O 1
ATOM 2446 N N . ALA A 1 312 ? 20.221 -0.794 -15.640 1.00 91.50 312 ALA A N 1
ATOM 2447 C CA . ALA A 1 312 ? 19.601 -0.503 -14.345 1.00 91.50 312 ALA A CA 1
ATOM 2448 C C . ALA A 1 312 ? 19.817 0.962 -13.914 1.00 91.50 312 ALA A C 1
ATOM 2450 O O . ALA A 1 312 ? 18.873 1.636 -13.501 1.00 91.50 312 ALA A O 1
ATOM 2451 N N . GLY A 1 313 ? 21.040 1.485 -14.056 1.00 88.44 313 GLY A N 1
ATOM 2452 C CA . GLY A 1 313 ? 21.359 2.877 -13.731 1.00 88.44 313 GLY A CA 1
ATOM 2453 C C . GLY A 1 313 ? 20.773 3.900 -14.715 1.00 88.44 313 GLY A C 1
ATOM 2454 O O . GLY A 1 313 ? 20.314 4.966 -14.296 1.00 88.44 313 GLY A O 1
ATOM 2455 N N . LEU A 1 314 ? 20.741 3.585 -16.016 1.00 89.19 314 LEU A N 1
ATOM 2456 C CA . LEU A 1 314 ? 20.093 4.433 -17.027 1.00 89.19 314 LEU A CA 1
ATOM 2457 C C . LEU A 1 314 ? 18.575 4.519 -16.817 1.00 89.19 314 LEU A C 1
ATOM 2459 O O . LEU A 1 314 ? 18.012 5.606 -16.954 1.00 89.19 314 LEU A O 1
ATOM 2463 N N . MET A 1 315 ? 17.930 3.417 -16.421 1.00 89.06 315 MET A N 1
ATOM 2464 C CA . MET A 1 315 ? 16.519 3.397 -16.027 1.00 89.06 315 MET A CA 1
ATOM 2465 C C . MET A 1 315 ? 16.266 4.299 -14.809 1.00 89.06 315 MET A C 1
ATOM 2467 O O . MET A 1 315 ? 15.354 5.124 -14.848 1.00 89.06 315 MET A O 1
ATOM 2471 N N . SER A 1 316 ? 17.108 4.227 -13.769 1.00 87.19 316 SER A N 1
ATOM 2472 C CA . SER A 1 316 ? 16.988 5.101 -12.591 1.00 87.19 316 SER A CA 1
ATOM 2473 C C . SER A 1 316 ? 17.083 6.589 -12.951 1.00 87.19 316 SER A C 1
ATOM 2475 O O . SER A 1 316 ? 16.237 7.371 -12.519 1.00 87.19 316 SER A O 1
ATOM 2477 N N . ILE A 1 317 ? 18.036 6.991 -13.808 1.00 85.50 317 ILE A N 1
ATOM 2478 C CA . ILE A 1 317 ? 18.082 8.372 -14.332 1.00 85.50 317 ILE A CA 1
ATOM 2479 C C . ILE A 1 317 ? 16.802 8.697 -15.100 1.00 85.50 317 ILE A C 1
ATOM 2481 O O . ILE A 1 317 ? 16.233 9.769 -14.918 1.00 85.50 317 ILE A O 1
ATOM 2485 N N . ALA A 1 318 ? 16.342 7.811 -15.983 1.00 88.25 318 ALA A N 1
ATOM 2486 C CA . ALA A 1 318 ? 15.180 8.097 -16.812 1.00 88.25 318 ALA A CA 1
ATOM 2487 C C . ALA A 1 318 ? 13.914 8.338 -15.978 1.00 88.25 318 ALA A C 1
ATOM 2489 O O . ALA A 1 318 ? 13.113 9.213 -16.312 1.00 88.25 318 ALA A O 1
ATOM 2490 N N . LEU A 1 319 ? 13.739 7.606 -14.882 1.00 84.88 319 LEU A N 1
ATOM 2491 C CA . LEU A 1 319 ? 12.587 7.750 -13.999 1.00 84.88 319 LEU A CA 1
ATOM 2492 C C . LEU A 1 319 ? 12.633 9.034 -13.164 1.00 84.88 319 LEU A C 1
ATOM 2494 O O . LEU A 1 319 ? 11.609 9.710 -13.080 1.00 84.88 319 LEU A O 1
ATOM 2498 N N . LEU A 1 320 ? 13.800 9.385 -12.611 1.00 81.06 320 LEU A N 1
ATOM 2499 C CA . LEU A 1 320 ? 13.970 10.543 -11.723 1.00 81.06 320 LEU A CA 1
ATOM 2500 C C . LEU A 1 320 ? 14.137 11.870 -12.491 1.00 81.06 320 LEU A C 1
ATOM 2502 O O . LEU A 1 320 ? 13.473 12.858 -12.186 1.00 81.06 320 LEU A O 1
ATOM 2506 N N . ASP A 1 321 ? 14.967 11.889 -13.537 1.00 82.19 321 ASP A N 1
ATOM 2507 C CA . ASP A 1 321 ? 15.414 13.117 -14.216 1.00 82.19 321 ASP A CA 1
ATOM 2508 C C . ASP A 1 321 ? 14.661 13.431 -15.521 1.00 82.19 321 ASP A C 1
ATOM 2510 O O . ASP A 1 321 ? 14.982 14.406 -16.211 1.00 82.19 321 ASP A O 1
ATOM 2514 N N . THR A 1 322 ? 13.700 12.599 -15.938 1.00 86.38 322 THR A N 1
ATOM 2515 C CA . THR A 1 322 ? 13.014 12.782 -17.228 1.00 86.38 322 THR A CA 1
ATOM 2516 C C . THR A 1 322 ? 11.488 12.768 -17.098 1.00 86.38 322 THR A C 1
ATOM 2518 O O . THR A 1 322 ? 10.904 13.062 -16.055 1.00 86.38 322 THR A O 1
ATOM 2521 N N . HIS A 1 323 ? 10.800 12.529 -18.211 1.00 82.50 323 HIS A N 1
ATOM 2522 C CA . HIS A 1 323 ? 9.352 12.405 -18.268 1.00 82.50 323 HIS A CA 1
ATOM 2523 C C . HIS A 1 323 ? 8.883 10.938 -18.301 1.00 82.50 323 HIS A C 1
ATOM 2525 O O . HIS A 1 323 ? 7.677 10.720 -18.430 1.00 82.50 323 HIS A O 1
ATOM 2531 N N . LEU A 1 324 ? 9.790 9.951 -18.188 1.00 85.44 324 LEU A N 1
ATOM 2532 C CA . LEU A 1 324 ? 9.459 8.522 -18.279 1.00 85.44 324 LEU A CA 1
ATOM 2533 C C . LEU A 1 324 ? 8.414 8.107 -17.241 1.00 85.44 324 LEU A C 1
ATOM 2535 O O . LEU A 1 324 ? 7.358 7.622 -17.632 1.00 85.44 324 LEU A O 1
ATOM 2539 N N . ALA A 1 325 ? 8.638 8.384 -15.951 1.00 79.38 325 ALA A N 1
ATOM 2540 C CA . ALA A 1 325 ? 7.690 8.025 -14.890 1.00 79.38 325 ALA A CA 1
ATOM 2541 C C . ALA A 1 325 ? 6.285 8.619 -15.136 1.00 79.38 325 ALA A C 1
ATOM 2543 O O . ALA A 1 325 ? 5.275 7.927 -15.035 1.00 79.38 325 ALA A O 1
ATOM 2544 N N . ARG A 1 326 ? 6.207 9.877 -15.601 1.00 74.12 326 ARG A N 1
ATOM 2545 C CA . ARG A 1 326 ? 4.934 10.539 -15.957 1.00 74.12 326 ARG A CA 1
ATOM 2546 C C . ARG A 1 326 ? 4.269 9.972 -17.223 1.00 74.12 326 ARG A C 1
ATOM 2548 O O . ARG A 1 326 ? 3.057 10.147 -17.394 1.00 74.12 326 ARG A O 1
ATOM 2555 N N . ARG A 1 327 ? 5.039 9.340 -18.119 1.00 71.75 327 ARG A N 1
ATOM 2556 C CA . ARG A 1 327 ? 4.565 8.676 -19.349 1.00 71.75 327 ARG A CA 1
ATOM 2557 C C . ARG A 1 327 ? 4.346 7.170 -19.201 1.00 71.75 327 ARG A C 1
ATOM 2559 O O . ARG A 1 327 ? 3.693 6.608 -20.077 1.00 71.75 327 ARG A O 1
ATOM 2566 N N . TRP A 1 328 ? 4.795 6.540 -18.116 1.00 75.31 328 TRP A N 1
ATOM 2567 C CA . TRP A 1 328 ? 4.506 5.141 -17.793 1.00 75.31 328 TRP A CA 1
ATOM 2568 C C . TRP A 1 328 ? 3.013 4.991 -17.461 1.00 75.31 328 TRP A C 1
ATOM 2570 O O . TRP A 1 328 ? 2.578 5.047 -16.314 1.00 75.31 328 TRP A O 1
ATOM 2580 N N . ARG A 1 329 ? 2.203 4.887 -18.518 1.00 66.75 329 ARG A N 1
ATOM 2581 C CA . ARG A 1 329 ? 0.736 4.795 -18.474 1.00 66.75 329 ARG A CA 1
ATOM 2582 C C . ARG A 1 329 ? 0.204 3.404 -18.785 1.00 66.75 329 ARG A C 1
ATOM 2584 O O . ARG A 1 329 ? -0.978 3.172 -18.566 1.00 66.75 329 ARG A O 1
ATOM 2591 N N . ALA A 1 330 ? 1.039 2.519 -19.324 1.00 61.69 330 ALA A N 1
ATOM 2592 C CA . ALA A 1 330 ? 0.643 1.147 -19.582 1.00 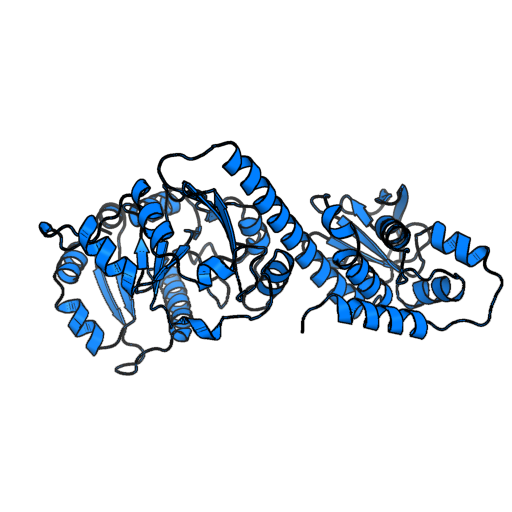61.69 330 ALA A CA 1
ATOM 2593 C C . ALA A 1 330 ? 0.320 0.459 -18.248 1.00 61.69 330 ALA A C 1
ATOM 2595 O O . ALA A 1 330 ? 1.185 0.355 -17.375 1.00 61.69 330 ALA A O 1
ATOM 2596 N N . GLU A 1 331 ? -0.930 0.024 -18.091 1.00 68.31 331 GLU A N 1
ATOM 2597 C CA . GLU A 1 331 ? -1.281 -0.986 -17.095 1.00 68.31 331 GLU A CA 1
ATOM 2598 C C . GLU A 1 331 ? -0.551 -2.277 -17.511 1.00 68.31 331 GLU A C 1
ATOM 2600 O O . GLU A 1 331 ? -0.681 -2.679 -18.671 1.00 68.31 331 GLU A O 1
ATOM 2605 N N . PRO A 1 332 ? 0.255 -2.899 -16.633 1.00 70.81 332 PRO A N 1
ATOM 2606 C CA . PRO A 1 332 ? 0.954 -4.130 -16.986 1.00 70.81 332 PRO A CA 1
ATOM 2607 C C . PRO A 1 332 ? -0.019 -5.309 -17.226 1.00 70.81 332 PRO A C 1
ATOM 2609 O O . PRO A 1 332 ? -1.178 -5.234 -16.810 1.00 70.81 332 PRO A O 1
ATOM 2612 N N . PRO A 1 333 ? 0.423 -6.423 -17.844 1.00 88.12 333 PRO A N 1
ATOM 2613 C CA . PRO A 1 333 ? 1.817 -6.857 -17.961 1.00 88.12 333 PRO A CA 1
ATOM 2614 C C . PRO A 1 333 ? 2.668 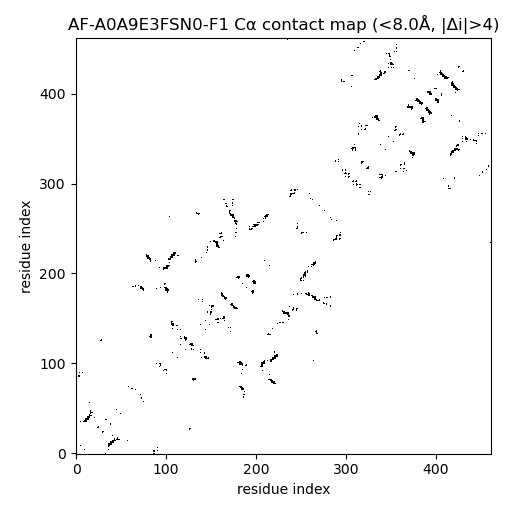-6.100 -18.991 1.00 88.12 333 PRO A C 1
ATOM 2616 O O . PRO A 1 333 ? 2.149 -5.582 -19.978 1.00 88.12 333 PRO A O 1
ATOM 2619 N N . LEU A 1 334 ? 3.983 -6.066 -18.757 1.00 91.56 334 LEU A N 1
ATOM 2620 C CA . LEU A 1 334 ? 4.995 -5.547 -19.688 1.00 91.56 334 LEU A CA 1
ATOM 2621 C C . LEU A 1 334 ? 6.162 -6.533 -19.813 1.00 91.56 334 LEU A C 1
ATOM 2623 O O . LEU A 1 334 ? 6.715 -6.926 -18.786 1.00 91.56 334 LEU A O 1
ATOM 2627 N N . SER A 1 335 ? 6.611 -6.841 -21.029 1.00 93.94 335 SER A N 1
ATOM 2628 C CA . SER A 1 335 ? 7.893 -7.527 -21.238 1.00 93.94 335 SER A CA 1
ATOM 2629 C C . SER A 1 335 ? 9.010 -6.506 -21.445 1.00 93.94 335 SER A C 1
ATOM 2631 O O . SER A 1 335 ? 8.907 -5.615 -22.289 1.00 93.94 335 SER A O 1
ATOM 2633 N N . VAL A 1 336 ? 10.095 -6.629 -20.684 1.00 94.50 336 VAL A N 1
ATOM 2634 C CA . VAL A 1 336 ? 11.266 -5.747 -20.735 1.00 94.50 336 VAL A CA 1
ATOM 2635 C C . VAL A 1 336 ? 12.457 -6.571 -21.218 1.00 94.50 336 VAL A C 1
ATOM 2637 O O . VAL A 1 336 ? 12.828 -7.557 -20.588 1.00 94.50 336 VAL A O 1
ATOM 2640 N N . ILE A 1 337 ? 13.049 -6.191 -22.348 1.00 96.31 337 ILE A N 1
ATOM 2641 C CA . ILE A 1 337 ? 14.096 -6.967 -23.023 1.00 96.31 337 ILE A CA 1
ATOM 2642 C C . ILE A 1 337 ? 15.398 -6.177 -22.941 1.00 96.31 337 ILE A C 1
ATOM 2644 O O . ILE A 1 337 ? 15.571 -5.198 -23.659 1.00 96.31 337 ILE A O 1
ATOM 2648 N N . VAL A 1 338 ? 16.306 -6.553 -22.044 1.00 95.56 338 VAL A N 1
ATOM 2649 C CA . VAL A 1 338 ? 17.444 -5.710 -21.657 1.00 95.56 338 VAL A CA 1
ATOM 2650 C C . VAL A 1 338 ? 18.776 -6.338 -22.075 1.00 95.56 338 VAL A C 1
ATOM 2652 O O . VAL A 1 338 ? 19.045 -7.488 -21.729 1.00 95.56 338 VAL A O 1
ATOM 2655 N N . PRO A 1 339 ? 19.648 -5.609 -22.794 1.00 95.50 339 PRO A N 1
ATOM 2656 C CA . PRO A 1 339 ? 20.987 -6.090 -23.096 1.00 95.50 339 PRO A CA 1
ATOM 2657 C C . PRO A 1 339 ? 21.853 -6.162 -21.832 1.00 95.50 339 PRO A C 1
ATOM 2659 O O . PRO A 1 339 ? 21.893 -5.214 -21.046 1.00 95.50 339 PRO A O 1
ATOM 2662 N N . ILE A 1 340 ? 22.593 -7.262 -21.672 1.00 96.06 340 ILE A N 1
ATOM 2663 C CA . ILE A 1 340 ? 23.604 -7.406 -20.613 1.00 96.06 340 ILE A CA 1
ATOM 2664 C C . ILE A 1 340 ? 24.734 -6.378 -20.776 1.00 96.06 340 ILE A C 1
ATOM 2666 O O . ILE A 1 340 ? 25.016 -5.899 -21.882 1.00 96.06 340 ILE A O 1
ATOM 2670 N N . ASP A 1 341 ? 25.448 -6.084 -19.690 1.00 94.31 341 ASP A N 1
ATOM 2671 C CA . ASP A 1 341 ? 26.480 -5.043 -19.645 1.00 94.31 341 ASP A CA 1
ATOM 2672 C C . ASP A 1 341 ? 27.598 -5.265 -20.671 1.00 94.31 341 ASP A C 1
ATOM 2674 O O . ASP A 1 341 ? 28.129 -4.293 -21.204 1.00 94.31 341 ASP A O 1
ATOM 2678 N N . ALA A 1 342 ? 27.930 -6.516 -21.009 1.00 92.12 342 ALA A N 1
ATOM 2679 C CA . ALA A 1 342 ? 28.905 -6.835 -22.054 1.00 92.12 342 ALA A CA 1
ATOM 2680 C C . ALA A 1 342 ? 28.455 -6.344 -23.445 1.00 92.12 342 ALA A C 1
ATOM 2682 O O . ALA A 1 342 ? 29.230 -5.695 -24.155 1.00 92.12 342 ALA A O 1
ATOM 2683 N N . ALA A 1 343 ? 27.192 -6.597 -23.798 1.00 91.12 343 ALA A N 1
ATOM 2684 C CA . ALA A 1 343 ? 26.580 -6.184 -25.058 1.00 91.12 343 ALA A CA 1
ATOM 2685 C C . ALA A 1 343 ? 26.432 -4.660 -25.126 1.00 91.12 343 ALA A C 1
ATOM 2687 O O . ALA A 1 343 ? 26.873 -4.013 -26.081 1.00 91.12 343 ALA A O 1
ATOM 2688 N N . PHE A 1 344 ? 25.881 -4.065 -24.067 1.00 89.88 344 PHE A N 1
ATOM 2689 C CA . PHE A 1 344 ? 25.656 -2.625 -24.006 1.00 89.88 344 PHE A CA 1
ATOM 2690 C C . PHE A 1 344 ? 26.980 -1.838 -23.964 1.00 89.88 344 PHE A C 1
ATOM 2692 O O . PHE A 1 344 ? 27.122 -0.824 -24.646 1.00 89.88 344 PHE A O 1
ATOM 2699 N N . SER A 1 345 ? 28.007 -2.342 -23.268 1.00 87.12 345 SER A N 1
ATOM 2700 C CA . SER A 1 345 ? 29.353 -1.742 -23.243 1.00 87.12 345 SER A CA 1
ATOM 2701 C C . SER A 1 345 ? 30.102 -1.833 -24.571 1.00 87.12 345 SER A C 1
ATOM 2703 O O . SER A 1 345 ? 31.035 -1.056 -24.786 1.00 87.12 345 SER A O 1
ATOM 2705 N N . ALA A 1 346 ? 29.781 -2.791 -25.445 1.00 83.88 346 ALA A N 1
ATOM 2706 C CA . ALA A 1 346 ? 30.345 -2.834 -26.794 1.00 83.88 346 ALA A CA 1
ATOM 2707 C C . ALA A 1 346 ? 29.780 -1.680 -27.636 1.00 83.88 346 ALA A C 1
ATOM 2709 O O . ALA A 1 346 ? 30.542 -0.876 -28.173 1.00 83.88 346 ALA A O 1
ATOM 2710 N N . VAL A 1 347 ? 28.452 -1.533 -27.639 1.00 82.81 347 VAL A N 1
ATOM 2711 C CA . VAL A 1 347 ? 27.743 -0.467 -28.360 1.00 82.81 347 VAL A CA 1
ATOM 2712 C C . VAL A 1 347 ? 28.103 0.921 -27.821 1.00 82.81 347 VAL A C 1
ATOM 2714 O O . VAL A 1 347 ? 28.434 1.805 -28.604 1.00 82.81 347 VAL A O 1
ATOM 2717 N N . LEU A 1 348 ? 28.158 1.108 -26.498 1.00 76.06 348 LEU A N 1
ATOM 2718 C CA . LEU A 1 348 ? 28.560 2.382 -25.887 1.00 76.06 348 LEU A CA 1
ATOM 2719 C C . LEU A 1 348 ? 30.007 2.790 -26.188 1.00 76.06 348 LEU A C 1
ATOM 2721 O O . LEU A 1 348 ? 30.280 3.981 -26.275 1.00 76.06 348 LEU A O 1
ATOM 2725 N N . ARG A 1 349 ? 30.942 1.835 -26.317 1.00 72.00 349 ARG A N 1
ATOM 2726 C CA . ARG A 1 349 ? 32.340 2.140 -26.680 1.00 72.00 349 ARG A CA 1
ATOM 2727 C C . ARG A 1 349 ? 32.487 2.562 -28.139 1.00 72.00 349 ARG A C 1
ATOM 2729 O O . ARG A 1 349 ? 33.418 3.303 -28.439 1.00 72.00 349 ARG A O 1
ATOM 2736 N N . ALA A 1 350 ? 31.601 2.081 -29.009 1.00 65.56 350 ALA A N 1
ATOM 2737 C CA . ALA A 1 350 ? 31.532 2.494 -30.404 1.00 65.56 350 ALA A CA 1
ATOM 2738 C C . ALA A 1 350 ? 30.784 3.830 -30.561 1.00 65.56 350 ALA A C 1
ATOM 2740 O O . ALA A 1 350 ? 31.268 4.720 -31.246 1.00 65.56 350 ALA A O 1
ATOM 2741 N N . SER A 1 351 ? 29.641 4.015 -29.893 1.00 67.06 351 SER A N 1
ATOM 2742 C CA . SER A 1 351 ? 28.842 5.243 -29.988 1.00 67.06 351 SER A CA 1
ATOM 2743 C C . SER A 1 351 ? 29.495 6.441 -29.281 1.00 67.06 351 SER A C 1
ATOM 2745 O O . SER A 1 351 ? 30.104 6.305 -28.221 1.00 67.06 351 SER A O 1
ATOM 2747 N N . SER A 1 352 ? 29.241 7.657 -29.766 1.00 61.56 352 SER A N 1
ATOM 2748 C CA . SER A 1 352 ? 29.533 8.890 -29.017 1.00 61.56 352 SER A CA 1
ATOM 2749 C C . SER A 1 352 ? 28.453 9.252 -27.979 1.00 61.56 352 SER A C 1
ATOM 2751 O O . SER A 1 352 ? 28.445 10.376 -27.465 1.00 61.56 352 SER A O 1
ATOM 2753 N N . LEU A 1 353 ? 27.498 8.356 -27.698 1.00 67.31 353 LEU A N 1
ATOM 2754 C CA . LEU A 1 353 ? 26.233 8.728 -27.073 1.00 67.31 353 LEU A CA 1
ATOM 2755 C C . LEU A 1 353 ? 26.299 8.824 -25.546 1.00 67.31 353 LEU A C 1
ATOM 2757 O O . LEU A 1 353 ? 26.152 7.854 -24.804 1.00 67.31 353 LEU A O 1
ATOM 2761 N N . ALA A 1 354 ? 26.435 10.052 -25.051 1.00 76.62 354 ALA A N 1
ATOM 2762 C CA . ALA A 1 354 ? 26.352 10.361 -23.629 1.00 76.62 354 ALA A CA 1
ATOM 2763 C C . ALA A 1 354 ? 24.893 10.342 -23.118 1.00 76.62 354 ALA A C 1
ATOM 2765 O O . ALA A 1 354 ? 24.380 11.376 -22.700 1.00 76.62 354 ALA A O 1
ATOM 2766 N N . LEU A 1 355 ? 24.219 9.183 -23.126 1.00 80.44 355 LEU A N 1
ATOM 2767 C CA . LEU A 1 355 ? 22.811 9.028 -22.704 1.00 80.44 355 LEU A CA 1
ATOM 2768 C C . LEU A 1 355 ? 22.505 9.626 -21.315 1.00 80.44 355 LEU A C 1
ATOM 2770 O O . LEU A 1 355 ? 21.465 10.249 -21.119 1.00 80.44 355 LEU A O 1
ATOM 2774 N N . ALA A 1 356 ? 23.439 9.507 -20.366 1.00 80.75 356 ALA A N 1
ATOM 2775 C CA . ALA A 1 356 ? 23.337 10.104 -19.030 1.00 80.75 356 ALA A CA 1
ATOM 2776 C C . ALA A 1 356 ? 23.739 11.599 -18.968 1.00 80.75 356 ALA A C 1
ATOM 2778 O O . ALA A 1 356 ? 23.872 12.158 -17.877 1.00 80.75 356 ALA A O 1
ATOM 2779 N N . GLY A 1 357 ? 23.951 12.269 -20.104 1.00 77.62 357 GLY A N 1
ATOM 2780 C CA . GLY A 1 357 ? 24.406 13.660 -20.196 1.00 77.62 357 GLY A CA 1
ATOM 2781 C C . GLY A 1 357 ? 23.289 14.718 -20.111 1.00 77.62 357 GLY A C 1
ATOM 2782 O O . GLY A 1 357 ? 22.103 14.397 -20.258 1.00 77.62 357 GLY A O 1
ATOM 2783 N N . PRO A 1 358 ? 23.640 16.001 -19.887 1.00 77.00 358 PRO A N 1
ATOM 2784 C CA . PRO A 1 358 ? 22.696 17.117 -19.977 1.00 77.00 358 PRO A CA 1
ATOM 2785 C C . PRO A 1 358 ? 22.018 17.176 -21.354 1.00 77.00 358 PRO A C 1
ATOM 2787 O O . PRO A 1 358 ? 22.636 16.863 -22.368 1.00 77.00 358 PRO A O 1
ATOM 2790 N N . GLY A 1 359 ? 20.737 17.548 -21.401 1.00 82.31 359 GLY A N 1
ATOM 2791 C CA . GLY A 1 359 ? 19.957 17.646 -22.647 1.00 82.31 359 GLY A CA 1
ATOM 2792 C C . GLY A 1 359 ? 19.541 16.311 -23.291 1.00 82.31 359 GLY A C 1
ATOM 2793 O O . GLY A 1 359 ? 18.559 16.285 -24.025 1.00 82.31 359 GLY A O 1
ATOM 2794 N N . ARG A 1 360 ? 20.190 15.184 -22.964 1.00 85.12 360 ARG A N 1
ATOM 2795 C CA . ARG A 1 360 ? 19.948 13.857 -23.578 1.00 85.12 360 ARG A CA 1
ATOM 2796 C C . ARG A 1 360 ? 18.727 13.093 -23.037 1.00 85.12 360 ARG A C 1
ATOM 2798 O O . ARG A 1 360 ? 18.551 11.910 -23.313 1.00 85.12 360 ARG A O 1
ATOM 2805 N N . ALA A 1 361 ? 17.859 13.765 -22.277 1.00 86.00 361 ALA A N 1
ATOM 2806 C CA . ALA A 1 361 ? 16.689 13.163 -21.634 1.00 86.00 361 ALA A CA 1
ATOM 2807 C C . ALA A 1 361 ? 15.695 12.541 -22.630 1.00 86.00 361 ALA A C 1
ATOM 2809 O O . ALA A 1 361 ? 15.056 11.543 -22.310 1.00 86.00 361 ALA A O 1
ATOM 2810 N N . ARG A 1 362 ? 15.556 13.118 -23.832 1.00 88.19 362 ARG A N 1
ATOM 2811 C CA . ARG A 1 362 ? 14.686 12.570 -24.880 1.00 88.19 362 ARG A CA 1
ATOM 2812 C C . ARG A 1 362 ? 15.234 11.252 -25.422 1.00 88.19 362 ARG A C 1
ATOM 2814 O O . ARG A 1 362 ? 14.498 10.276 -25.479 1.00 88.19 362 ARG A O 1
ATOM 2821 N N . ASP A 1 363 ? 16.513 11.228 -25.773 1.00 87.31 363 ASP A N 1
ATOM 2822 C CA . ASP A 1 363 ? 17.147 10.067 -26.405 1.00 87.31 363 ASP A CA 1
ATOM 2823 C C . ASP A 1 363 ? 17.269 8.902 -25.426 1.00 87.31 363 ASP A C 1
ATOM 2825 O O . ASP A 1 363 ? 17.041 7.762 -25.809 1.00 87.31 363 ASP A O 1
ATOM 2829 N N . LEU A 1 364 ? 17.540 9.193 -24.148 1.00 88.75 364 LEU A N 1
ATOM 2830 C CA . LEU A 1 364 ? 17.480 8.208 -23.069 1.00 88.75 364 LEU A CA 1
ATOM 2831 C C . LEU A 1 364 ? 16.097 7.549 -22.978 1.00 88.75 364 LEU A C 1
ATOM 2833 O O . LEU A 1 364 ? 16.013 6.329 -22.885 1.00 88.75 364 LEU A O 1
ATOM 2837 N N . VAL A 1 365 ? 15.013 8.329 -23.036 1.00 90.19 365 VAL A N 1
ATOM 2838 C CA . VAL A 1 365 ? 13.656 7.764 -23.020 1.00 90.19 365 VAL A CA 1
ATOM 2839 C C . VAL A 1 365 ? 13.377 6.952 -24.283 1.00 90.19 365 VAL A C 1
ATOM 2841 O O . VAL A 1 365 ? 12.895 5.833 -24.165 1.00 90.19 365 VAL A O 1
ATOM 2844 N N . GLU A 1 366 ? 13.697 7.468 -25.471 1.00 89.69 366 GLU A N 1
ATOM 2845 C CA . GLU A 1 366 ? 13.466 6.748 -26.734 1.00 89.69 366 GLU A CA 1
ATOM 2846 C C . GLU A 1 366 ? 14.242 5.410 -26.764 1.00 89.69 366 GLU A C 1
ATOM 2848 O O . GLU A 1 366 ? 13.644 4.372 -27.034 1.00 89.69 366 GLU A O 1
ATOM 2853 N N . VAL A 1 367 ? 15.511 5.394 -26.337 1.00 89.81 367 VAL A N 1
ATOM 2854 C CA . VAL A 1 367 ? 16.328 4.170 -26.197 1.00 89.81 367 VAL A CA 1
ATOM 2855 C C . VAL A 1 367 ? 15.775 3.187 -25.161 1.00 89.81 367 VAL A C 1
ATOM 2857 O O . VAL A 1 367 ? 15.926 1.982 -25.337 1.00 89.81 367 VAL A O 1
ATOM 2860 N N . LEU A 1 368 ? 15.146 3.638 -24.074 1.00 91.25 368 LEU A N 1
ATOM 2861 C CA . LEU A 1 368 ? 14.534 2.716 -23.108 1.00 91.25 368 LEU A CA 1
ATOM 2862 C C . LEU A 1 368 ? 13.203 2.147 -23.620 1.00 91.25 368 LEU A C 1
ATOM 2864 O O . LEU A 1 368 ? 12.926 0.971 -23.398 1.00 91.25 368 LEU A O 1
ATOM 2868 N N . LEU A 1 369 ? 12.404 2.937 -24.343 1.00 91.31 369 LEU A N 1
ATOM 2869 C CA . LEU A 1 369 ? 11.144 2.476 -24.941 1.00 91.31 369 LEU A CA 1
ATOM 2870 C C . LEU A 1 369 ? 11.366 1.458 -26.072 1.00 91.31 369 LEU A C 1
ATOM 2872 O O . LEU A 1 369 ? 10.537 0.565 -26.248 1.00 91.31 369 LEU A O 1
ATOM 2876 N N . ASP A 1 370 ? 12.507 1.524 -26.765 1.00 92.50 370 ASP A N 1
ATOM 2877 C CA . ASP A 1 370 ? 12.966 0.502 -27.719 1.00 92.50 370 ASP A CA 1
ATOM 2878 C C . ASP A 1 370 ? 13.049 -0.915 -27.106 1.00 92.50 370 ASP A C 1
ATOM 2880 O O . ASP A 1 370 ? 13.031 -1.897 -27.844 1.00 92.50 370 ASP A O 1
ATOM 2884 N N . HIS A 1 371 ? 13.115 -1.036 -25.776 1.00 92.75 371 HIS A N 1
ATOM 2885 C CA . HIS A 1 371 ? 13.321 -2.287 -25.037 1.00 92.75 371 HIS A CA 1
ATOM 2886 C C . HIS A 1 371 ? 12.084 -2.753 -24.233 1.00 92.75 371 HIS A C 1
ATOM 2888 O O . HIS A 1 371 ? 12.190 -3.692 -23.444 1.00 92.75 371 HIS A O 1
ATOM 2894 N N . VAL A 1 372 ? 10.914 -2.119 -24.398 1.00 92.38 372 VAL A N 1
ATOM 2895 C CA . VAL A 1 372 ? 9.689 -2.428 -23.626 1.00 92.38 372 VAL A CA 1
ATOM 2896 C C . VAL A 1 372 ? 8.528 -2.787 -24.550 1.00 92.38 372 VAL A C 1
ATOM 2898 O O . VAL A 1 372 ? 8.149 -1.983 -25.396 1.00 92.38 372 VAL A O 1
ATOM 2901 N N . VAL A 1 373 ? 7.918 -3.953 -24.347 1.00 92.88 373 VAL A N 1
ATOM 2902 C CA . VAL A 1 373 ? 6.693 -4.425 -25.015 1.00 92.88 373 VAL A CA 1
ATOM 2903 C C . VAL A 1 373 ? 5.506 -4.315 -24.055 1.00 92.88 373 VAL A C 1
ATOM 2905 O O . VAL A 1 373 ? 5.647 -4.541 -22.853 1.00 92.88 373 VAL A O 1
ATOM 2908 N N . VAL A 1 374 ? 4.322 -3.984 -24.579 1.00 91.38 374 VAL A N 1
ATOM 2909 C CA . VAL A 1 374 ? 3.062 -4.048 -23.819 1.00 91.38 374 VAL A CA 1
ATOM 2910 C C . VAL A 1 374 ? 2.462 -5.447 -23.945 1.00 91.38 374 VAL A C 1
ATOM 2912 O O . VAL A 1 374 ? 2.289 -5.938 -25.058 1.00 91.38 374 VAL A O 1
ATOM 2915 N N . GLY A 1 375 ? 2.117 -6.073 -22.819 1.00 90.88 375 GLY A N 1
ATOM 2916 C CA . GLY A 1 375 ? 1.739 -7.485 -22.756 1.00 90.88 375 GLY A CA 1
ATOM 2917 C C . GLY A 1 375 ? 2.903 -8.391 -22.336 1.00 90.88 375 GLY A C 1
ATOM 2918 O O . GLY A 1 375 ? 3.981 -7.908 -22.001 1.00 90.88 375 GLY A O 1
ATOM 2919 N N . ARG A 1 376 ? 2.655 -9.707 -22.339 1.00 92.56 376 ARG A N 1
ATOM 2920 C CA . ARG A 1 376 ? 3.673 -10.767 -22.199 1.00 92.56 376 ARG A CA 1
ATOM 2921 C C . ARG A 1 376 ? 4.133 -11.229 -23.581 1.00 92.56 376 ARG A C 1
ATOM 2923 O O . ARG A 1 376 ? 3.314 -11.274 -24.502 1.00 92.56 376 ARG A O 1
ATOM 2930 N N . LEU A 1 377 ? 5.390 -11.641 -23.723 1.00 92.25 377 LEU A N 1
ATOM 2931 C CA . LEU A 1 377 ? 5.960 -12.050 -25.007 1.00 92.25 377 LEU A CA 1
ATOM 2932 C C . LEU A 1 377 ? 5.913 -13.578 -25.157 1.00 92.25 377 LEU A C 1
ATOM 2934 O O . LEU A 1 377 ? 6.837 -14.307 -24.787 1.00 92.25 377 LEU A O 1
ATOM 2938 N N . ALA A 1 378 ? 4.797 -14.075 -25.691 1.00 91.56 378 ALA A N 1
ATOM 2939 C CA . ALA A 1 378 ? 4.611 -15.498 -25.965 1.00 91.56 378 ALA A CA 1
ATOM 2940 C C . ALA A 1 378 ? 5.621 -16.023 -27.009 1.00 91.56 378 ALA A C 1
ATOM 2942 O O . ALA A 1 378 ? 6.044 -15.299 -27.910 1.00 91.56 378 ALA A O 1
ATOM 2943 N N . ALA A 1 379 ? 6.002 -17.297 -26.900 1.00 91.31 379 ALA A N 1
ATOM 2944 C CA . ALA A 1 379 ? 6.856 -17.945 -27.894 1.00 91.31 379 ALA A CA 1
ATOM 2945 C C . ALA A 1 379 ? 6.143 -18.020 -29.258 1.00 91.31 379 ALA A C 1
ATOM 2947 O O . ALA A 1 379 ? 4.957 -18.339 -29.327 1.00 91.31 379 ALA A O 1
ATOM 2948 N N . GLY A 1 380 ? 6.861 -17.701 -30.336 1.00 89.50 380 GLY A N 1
ATOM 2949 C CA . GLY A 1 380 ? 6.318 -17.591 -31.692 1.00 89.50 380 GLY A CA 1
ATOM 2950 C C . GLY A 1 380 ? 5.502 -16.319 -31.956 1.00 89.50 380 GLY A C 1
ATOM 2951 O O . GLY A 1 380 ? 5.010 -16.146 -33.069 1.00 89.50 380 GLY A O 1
ATOM 2952 N N . ALA A 1 381 ? 5.344 -15.426 -30.972 1.00 87.94 381 ALA A N 1
ATOM 2953 C CA . ALA A 1 381 ? 4.629 -14.167 -31.153 1.00 87.94 381 ALA A CA 1
ATOM 2954 C C . ALA A 1 381 ? 5.568 -13.023 -31.560 1.00 87.94 381 ALA A C 1
ATOM 2956 O O . ALA A 1 381 ? 6.676 -12.877 -31.033 1.00 87.94 381 ALA A O 1
ATOM 2957 N N . SER A 1 382 ? 5.057 -12.165 -32.445 1.00 92.81 382 SER A N 1
ATOM 2958 C CA . SER A 1 382 ? 5.640 -10.865 -32.777 1.00 92.81 382 SER A CA 1
ATOM 2959 C C . SER A 1 382 ? 4.854 -9.746 -32.101 1.00 92.81 382 SER A C 1
ATOM 2961 O O . SER A 1 382 ? 3.623 -9.734 -32.141 1.00 92.81 382 SER A O 1
ATOM 2963 N N . ALA A 1 383 ? 5.557 -8.778 -31.520 1.00 94.44 383 ALA A N 1
ATOM 2964 C CA . ALA A 1 383 ? 4.977 -7.608 -30.870 1.00 94.44 383 ALA A CA 1
ATOM 2965 C C . ALA A 1 383 ? 5.777 -6.341 -31.201 1.00 94.44 383 ALA A C 1
ATOM 2967 O O . ALA A 1 383 ? 6.958 -6.408 -31.537 1.00 94.44 383 ALA A O 1
ATOM 2968 N N . ALA A 1 384 ? 5.147 -5.172 -31.089 1.00 94.44 384 ALA A N 1
ATOM 2969 C CA . ALA A 1 384 ? 5.842 -3.893 -31.190 1.00 94.44 384 ALA A CA 1
ATOM 2970 C C . ALA A 1 384 ? 6.303 -3.422 -29.801 1.00 94.44 384 ALA A C 1
ATOM 2972 O O . ALA A 1 384 ? 5.531 -3.456 -28.838 1.00 94.44 384 ALA A O 1
ATOM 2973 N N . THR A 1 385 ? 7.540 -2.941 -29.699 1.00 93.25 385 THR A N 1
ATOM 2974 C CA . THR A 1 385 ? 8.007 -2.202 -28.522 1.00 93.25 385 THR A CA 1
ATOM 2975 C C . THR A 1 385 ? 7.405 -0.797 -28.504 1.00 93.25 385 THR A C 1
ATOM 2977 O O . THR A 1 385 ? 6.947 -0.281 -29.526 1.00 93.25 385 THR A O 1
ATOM 2980 N N . LEU A 1 386 ? 7.433 -0.130 -27.351 1.00 91.00 386 LEU A N 1
ATOM 2981 C CA . LEU A 1 386 ? 6.981 1.256 -27.202 1.00 91.00 386 LEU A CA 1
ATOM 2982 C C . LEU A 1 386 ? 7.826 2.256 -28.018 1.00 91.00 386 LEU A C 1
ATOM 2984 O O . LEU A 1 386 ? 7.365 3.368 -28.273 1.00 91.00 386 LEU A O 1
ATOM 2988 N N . GLY A 1 387 ? 9.037 1.870 -28.436 1.00 90.00 387 GLY A N 1
ATOM 2989 C CA . GLY A 1 387 ? 9.871 2.595 -29.403 1.00 90.00 387 GLY A CA 1
ATOM 2990 C C . GLY A 1 387 ? 9.501 2.349 -30.875 1.00 90.00 387 GLY A C 1
ATOM 2991 O O . GLY A 1 387 ? 9.989 3.055 -31.755 1.00 90.00 387 GLY A O 1
ATOM 2992 N N . GLY A 1 388 ? 8.612 1.388 -31.154 1.00 90.88 388 GLY A N 1
ATOM 2993 C CA . GLY A 1 388 ? 8.146 1.033 -32.500 1.00 90.88 388 GLY A CA 1
ATOM 2994 C C . GLY A 1 388 ? 8.932 -0.090 -33.186 1.00 90.88 388 GLY A C 1
ATOM 2995 O O . GLY A 1 388 ? 8.723 -0.339 -34.372 1.00 90.88 388 GLY A O 1
ATOM 2996 N N . ILE A 1 389 ? 9.828 -0.783 -32.476 1.00 92.38 389 ILE A N 1
ATOM 2997 C CA . ILE A 1 389 ? 10.588 -1.915 -33.027 1.00 92.38 389 ILE A CA 1
ATOM 2998 C C . ILE A 1 389 ? 9.711 -3.164 -32.988 1.00 92.38 389 ILE A C 1
ATOM 3000 O O . ILE A 1 389 ? 9.132 -3.477 -31.953 1.00 92.38 389 ILE A O 1
ATOM 3004 N N . THR A 1 390 ? 9.640 -3.915 -34.086 1.00 95.12 390 THR A N 1
ATOM 3005 C CA . THR A 1 390 ? 9.030 -5.253 -34.051 1.00 95.12 390 THR A CA 1
ATOM 3006 C C . THR A 1 390 ? 10.019 -6.246 -33.443 1.00 95.12 390 THR A C 1
ATOM 3008 O O . THR A 1 390 ? 11.153 -6.363 -33.913 1.00 95.12 390 THR A O 1
ATOM 3011 N N . VAL A 1 391 ? 9.591 -6.951 -32.399 1.00 95.62 391 VAL A N 1
ATOM 3012 C CA . VAL A 1 391 ? 10.328 -8.040 -31.754 1.00 95.62 391 VAL A CA 1
ATOM 3013 C C . VAL A 1 391 ? 9.550 -9.342 -31.878 1.00 95.62 391 VAL A C 1
ATOM 3015 O O . VAL A 1 391 ? 8.347 -9.370 -31.641 1.00 95.62 391 VAL A O 1
ATOM 3018 N N . GLU A 1 392 ? 10.241 -10.415 -32.237 1.00 95.56 392 GLU A N 1
ATOM 3019 C CA . GLU A 1 392 ? 9.703 -11.771 -32.332 1.00 95.56 392 GLU A CA 1
ATOM 3020 C C . GLU A 1 392 ? 10.492 -12.690 -31.398 1.00 95.56 392 GLU A C 1
ATOM 3022 O O . GLU A 1 392 ? 11.726 -12.727 -31.463 1.00 95.56 392 GLU A O 1
ATOM 3027 N N . ARG A 1 393 ? 9.797 -13.437 -30.533 1.00 95.31 393 ARG A N 1
ATOM 3028 C CA . ARG A 1 393 ? 10.421 -14.422 -29.638 1.00 95.31 393 ARG A CA 1
ATOM 3029 C C . ARG A 1 393 ? 10.384 -15.809 -30.265 1.00 95.31 393 ARG A C 1
ATOM 3031 O O . ARG A 1 393 ? 9.309 -16.351 -30.511 1.00 95.31 393 ARG A O 1
ATOM 3038 N N . ARG A 1 394 ? 11.552 -16.415 -30.465 1.00 95.12 394 ARG A N 1
ATOM 3039 C CA . ARG A 1 394 ? 11.718 -17.765 -31.019 1.00 95.12 394 ARG A CA 1
ATOM 3040 C C . ARG A 1 394 ? 12.358 -18.676 -29.978 1.00 95.12 394 ARG A C 1
ATOM 3042 O O . ARG A 1 394 ? 13.360 -18.301 -29.377 1.00 95.12 394 ARG A O 1
ATOM 3049 N N . VAL A 1 395 ? 11.783 -19.860 -29.798 1.00 93.31 395 VAL A N 1
ATOM 3050 C CA . VAL A 1 395 ? 12.274 -20.908 -28.894 1.00 93.31 395 VAL A CA 1
ATOM 3051 C C . VAL A 1 395 ? 12.498 -22.163 -29.731 1.00 93.31 395 VAL A C 1
ATOM 3053 O O . VAL A 1 395 ? 11.575 -22.604 -30.415 1.00 93.31 395 VAL A O 1
ATOM 3056 N N . ASP A 1 396 ? 13.710 -22.708 -29.693 1.00 90.12 396 ASP A N 1
ATOM 3057 C CA . ASP A 1 396 ? 14.117 -23.926 -30.397 1.00 90.12 396 ASP A CA 1
ATOM 3058 C C . ASP A 1 396 ? 14.916 -24.816 -29.431 1.00 90.12 396 ASP A C 1
ATOM 3060 O O . ASP A 1 396 ? 16.089 -24.569 -29.139 1.00 90.12 396 ASP A O 1
ATOM 3064 N N . GLY A 1 397 ? 14.240 -25.804 -28.838 1.00 86.81 397 GLY A N 1
ATOM 3065 C CA . GLY A 1 397 ? 14.782 -26.581 -27.721 1.00 86.81 397 GLY A CA 1
ATOM 3066 C C . GLY A 1 397 ? 15.142 -25.688 -26.527 1.00 86.81 397 GLY A C 1
ATOM 3067 O O . GLY A 1 397 ? 14.296 -24.958 -26.016 1.00 86.81 397 GLY A O 1
ATOM 3068 N N . GLU A 1 398 ? 16.403 -25.742 -26.094 1.00 85.31 398 GLU A N 1
ATOM 3069 C CA . GLU A 1 398 ? 16.955 -24.873 -25.040 1.00 85.31 398 GLU A CA 1
ATOM 3070 C C . GLU A 1 398 ? 17.418 -23.497 -25.562 1.00 85.31 398 GLU A C 1
ATOM 3072 O O . GLU A 1 398 ? 17.752 -22.612 -24.773 1.00 85.31 398 GLU A O 1
ATOM 3077 N N . ALA A 1 399 ? 17.466 -23.290 -26.884 1.00 90.81 399 ALA A N 1
ATOM 3078 C CA . ALA A 1 399 ? 17.918 -22.039 -27.477 1.00 90.81 399 ALA A CA 1
ATOM 3079 C C . ALA A 1 399 ? 16.752 -21.054 -27.643 1.00 90.81 399 ALA A C 1
ATOM 3081 O O . ALA A 1 399 ? 15.862 -21.244 -28.471 1.00 90.81 399 ALA A O 1
ATOM 3082 N N . GLU A 1 400 ? 16.792 -19.948 -26.901 1.00 95.25 400 GLU A N 1
ATOM 3083 C CA . GLU A 1 400 ? 15.819 -18.863 -27.026 1.00 95.25 400 GLU A CA 1
ATOM 3084 C C . GLU A 1 400 ? 16.449 -17.590 -27.614 1.00 95.25 400 GLU A C 1
ATOM 3086 O O . GLU A 1 400 ? 17.569 -17.191 -27.273 1.00 95.25 400 GLU A O 1
ATOM 3091 N N . ARG A 1 401 ? 15.718 -16.931 -28.520 1.00 95.62 401 ARG A N 1
ATOM 3092 C CA . ARG A 1 401 ? 16.127 -15.684 -29.175 1.00 95.62 401 ARG A CA 1
ATOM 3093 C C . ARG A 1 401 ? 14.980 -14.685 -29.233 1.00 95.62 401 ARG A C 1
ATOM 3095 O O . ARG A 1 401 ? 13.827 -15.060 -29.428 1.00 95.62 401 ARG A O 1
ATOM 3102 N N . ILE A 1 402 ? 15.322 -13.403 -29.157 1.00 95.44 402 ILE A N 1
ATOM 3103 C CA . ILE A 1 402 ? 14.417 -12.297 -29.474 1.00 95.44 402 ILE A CA 1
ATOM 3104 C C . ILE A 1 402 ? 15.027 -11.528 -30.646 1.00 95.44 402 ILE A C 1
ATOM 3106 O O . ILE A 1 402 ? 16.119 -10.962 -30.541 1.00 95.44 402 ILE A O 1
ATOM 3110 N N . ASN A 1 403 ? 14.351 -11.554 -31.796 1.00 94.25 403 ASN A N 1
ATOM 3111 C CA . ASN A 1 403 ? 14.943 -11.235 -33.097 1.00 94.25 403 ASN A CA 1
ATOM 3112 C C . ASN A 1 403 ? 16.264 -12.012 -33.303 1.00 94.25 403 ASN A C 1
ATOM 3114 O O . ASN A 1 403 ? 16.275 -13.241 -33.325 1.00 94.25 403 ASN A O 1
ATOM 3118 N N . GLN A 1 404 ? 17.386 -11.301 -33.446 1.00 91.38 404 GLN A N 1
ATOM 3119 C CA . GLN A 1 404 ? 18.720 -11.896 -33.578 1.00 91.38 404 GLN A CA 1
ATOM 3120 C C . GLN A 1 404 ? 19.463 -12.020 -32.241 1.00 91.38 404 GLN A C 1
ATOM 3122 O O . GLN A 1 404 ? 20.482 -12.705 -32.189 1.00 91.38 404 GLN A O 1
ATOM 3127 N N . ALA A 1 405 ? 18.967 -11.407 -31.165 1.00 95.06 405 ALA A N 1
ATOM 3128 C CA . ALA A 1 405 ? 19.608 -11.432 -29.856 1.00 95.06 405 ALA A CA 1
ATOM 3129 C C . ALA A 1 405 ? 19.351 -12.780 -29.167 1.00 95.06 405 ALA A C 1
ATOM 3131 O O . ALA A 1 405 ? 18.205 -13.230 -29.127 1.00 95.06 405 ALA A O 1
ATOM 3132 N N . ALA A 1 406 ? 20.379 -13.433 -28.623 1.00 96.69 406 ALA A N 1
ATOM 3133 C CA . ALA A 1 406 ? 20.172 -14.653 -27.845 1.00 96.69 406 ALA A CA 1
ATOM 3134 C C . ALA A 1 406 ? 19.808 -14.293 -26.400 1.00 96.69 406 ALA A C 1
ATOM 3136 O O . ALA A 1 406 ? 20.475 -13.460 -25.774 1.00 96.69 406 ALA A O 1
ATOM 3137 N N . VAL A 1 407 ? 18.769 -14.936 -25.869 1.00 96.94 407 VAL A N 1
ATOM 3138 C CA . VAL A 1 407 ? 18.362 -14.787 -24.470 1.00 96.94 407 VAL A CA 1
ATOM 3139 C C . VAL A 1 407 ? 19.372 -15.527 -23.591 1.00 96.94 407 VAL A C 1
ATOM 3141 O O . VAL A 1 407 ? 19.731 -16.671 -23.857 1.00 96.94 407 VAL A O 1
ATOM 3144 N N . LYS A 1 408 ? 19.890 -14.841 -22.569 1.00 96.44 408 LYS A N 1
ATOM 3145 C CA . LYS A 1 408 ? 20.863 -15.367 -21.594 1.00 96.44 408 LYS A CA 1
ATOM 3146 C C . LYS A 1 408 ? 20.229 -15.704 -20.252 1.00 96.44 408 LYS A C 1
ATOM 3148 O O . LYS A 1 408 ? 20.731 -16.575 -19.554 1.00 96.44 408 LYS A O 1
ATOM 3153 N N . ALA A 1 409 ? 19.146 -15.017 -19.907 1.00 94.81 409 ALA A N 1
ATOM 3154 C CA . ALA A 1 409 ? 18.291 -15.333 -18.774 1.00 94.81 409 ALA A CA 1
ATOM 3155 C C . ALA A 1 409 ? 16.885 -14.791 -19.048 1.00 94.81 409 ALA A C 1
ATOM 3157 O O . ALA A 1 409 ? 16.740 -13.702 -19.605 1.00 94.81 409 ALA A O 1
ATOM 3158 N N . GLY A 1 410 ? 15.859 -15.534 -18.650 1.00 92.44 410 GLY A N 1
ATOM 3159 C CA . GLY A 1 410 ? 14.463 -15.133 -18.800 1.00 92.44 410 GLY A CA 1
ATOM 3160 C C . GLY A 1 410 ? 13.553 -16.287 -19.234 1.00 92.44 410 GLY A C 1
ATOM 3161 O O . GLY A 1 410 ? 14.065 -17.327 -19.645 1.00 92.44 410 GLY A O 1
ATOM 3162 N N . PRO A 1 411 ? 12.223 -16.111 -19.150 1.00 93.50 411 PRO A N 1
ATOM 3163 C CA . PRO A 1 411 ? 11.541 -14.970 -18.531 1.00 93.50 411 PRO A CA 1
ATOM 3164 C C . PRO A 1 411 ? 11.748 -14.922 -17.006 1.00 93.50 411 PRO A C 1
ATOM 3166 O O . PRO A 1 411 ? 11.538 -15.910 -16.306 1.00 93.50 411 PRO A O 1
ATOM 3169 N N . ILE A 1 412 ? 12.157 -13.763 -16.480 1.00 95.56 412 ILE A N 1
ATOM 3170 C CA . ILE A 1 412 ? 12.195 -13.487 -15.037 1.00 95.56 412 ILE A CA 1
ATOM 3171 C C . ILE A 1 412 ? 10.914 -12.729 -14.678 1.00 95.56 412 ILE A C 1
ATOM 3173 O O . ILE A 1 412 ? 10.718 -11.587 -15.094 1.00 95.56 412 ILE A O 1
ATOM 3177 N N . GLU A 1 413 ? 10.037 -13.368 -13.908 1.00 92.81 413 GLU A N 1
ATOM 3178 C CA . GLU A 1 413 ? 8.781 -12.782 -13.428 1.00 92.81 413 GLU A CA 1
ATOM 3179 C C . GLU A 1 413 ? 9.042 -11.780 -12.297 1.00 92.81 413 GLU A C 1
ATOM 3181 O O . GLU A 1 413 ? 9.427 -12.158 -11.189 1.00 92.81 413 GLU A O 1
ATOM 3186 N N . LEU A 1 414 ? 8.795 -10.496 -12.553 1.00 90.38 414 LEU A N 1
ATOM 3187 C CA . LEU A 1 414 ? 8.964 -9.411 -11.587 1.00 90.38 414 LEU A CA 1
ATOM 3188 C C . LEU A 1 414 ? 7.629 -8.704 -11.377 1.00 90.38 414 LEU A C 1
ATOM 3190 O O . LEU A 1 414 ? 7.343 -7.681 -11.999 1.00 90.38 414 LEU A O 1
ATOM 3194 N N . GLU A 1 415 ? 6.815 -9.245 -10.468 1.00 86.38 415 GLU A N 1
ATOM 3195 C CA . GLU A 1 415 ? 5.504 -8.719 -10.069 1.00 86.38 415 GLU A CA 1
ATOM 3196 C C . GLU A 1 415 ? 4.440 -8.681 -11.187 1.00 86.38 415 GLU A C 1
ATOM 3198 O O . GLU A 1 415 ? 3.404 -9.342 -11.094 1.00 86.38 415 GLU A O 1
ATOM 3203 N N . GLN A 1 416 ? 4.620 -7.785 -12.149 1.00 84.88 416 GLN A N 1
ATOM 3204 C CA . GLN A 1 416 ? 3.749 -7.494 -13.285 1.00 84.88 416 GLN A CA 1
ATOM 3205 C C . GLN A 1 416 ? 4.599 -7.183 -14.539 1.00 84.88 416 GLN A C 1
ATOM 3207 O O . GLN A 1 416 ? 4.071 -6.785 -15.572 1.00 84.88 416 GLN A O 1
ATOM 3212 N N . LEU A 1 417 ? 5.918 -7.380 -14.453 1.00 90.25 417 LEU A N 1
ATOM 3213 C CA . LEU A 1 417 ? 6.878 -7.313 -15.546 1.00 90.25 417 LEU A CA 1
ATOM 3214 C C . LEU A 1 417 ? 7.420 -8.717 -15.847 1.00 90.25 417 LEU A C 1
ATOM 3216 O O . LEU A 1 417 ? 7.549 -9.547 -14.949 1.00 90.25 417 LEU A O 1
ATOM 3220 N N . GLU A 1 418 ? 7.805 -8.938 -17.095 1.00 94.25 418 GLU A N 1
ATOM 3221 C CA . GLU A 1 418 ? 8.505 -10.128 -17.576 1.00 94.25 418 GLU A CA 1
ATOM 3222 C C . GLU A 1 418 ? 9.859 -9.678 -18.142 1.00 94.25 418 GLU A C 1
ATOM 3224 O O . GLU A 1 418 ? 9.908 -8.931 -19.117 1.00 94.25 418 GLU A O 1
ATOM 3229 N N . LEU A 1 419 ? 10.968 -10.060 -17.512 1.00 96.31 419 LEU A N 1
ATOM 3230 C CA . LEU A 1 419 ? 12.305 -9.591 -17.881 1.00 96.31 419 LEU A CA 1
ATOM 3231 C C . LEU A 1 419 ? 13.075 -10.655 -18.683 1.00 96.31 419 LEU A C 1
ATOM 3233 O O . LEU A 1 419 ? 13.244 -11.786 -18.227 1.00 96.31 419 LEU A O 1
ATOM 3237 N N . TYR A 1 420 ? 13.602 -10.256 -19.842 1.00 97.06 420 TYR A N 1
ATOM 3238 C CA . TYR A 1 420 ? 14.526 -11.036 -20.669 1.00 97.06 420 TYR A CA 1
ATOM 3239 C C . TYR A 1 420 ? 15.882 -10.332 -20.754 1.00 97.06 420 TYR A C 1
ATOM 3241 O O . TYR A 1 420 ? 15.949 -9.154 -21.104 1.00 97.06 420 TYR A O 1
ATOM 3249 N N . LEU A 1 421 ? 16.968 -11.048 -20.474 1.00 97.75 421 LEU A N 1
ATOM 3250 C CA . LEU A 1 421 ? 18.343 -10.574 -20.625 1.00 97.75 421 LEU A CA 1
ATOM 3251 C C . LEU A 1 421 ? 18.895 -11.087 -21.953 1.00 97.75 421 LEU A C 1
ATOM 3253 O O . LEU A 1 421 ? 18.852 -12.290 -22.204 1.00 97.75 421 LEU A O 1
ATOM 3257 N N . VAL A 1 422 ? 19.445 -10.206 -22.788 1.00 97.25 422 VAL A N 1
ATOM 3258 C CA . VAL A 1 422 ? 19.936 -10.554 -24.135 1.00 97.25 422 VAL A CA 1
ATOM 3259 C C . VAL A 1 422 ? 21.384 -10.119 -24.380 1.00 97.25 422 VAL A C 1
ATOM 3261 O O . VAL A 1 422 ? 21.888 -9.200 -23.737 1.00 97.25 422 VAL A O 1
ATOM 3264 N N . ASP A 1 423 ? 22.076 -10.759 -25.325 1.00 95.88 423 ASP A N 1
ATOM 3265 C CA . ASP A 1 423 ? 23.464 -10.418 -25.704 1.00 95.88 423 ASP A CA 1
ATOM 3266 C C . ASP A 1 423 ? 23.611 -9.382 -26.826 1.00 95.88 423 ASP A C 1
ATOM 3268 O O . ASP A 1 423 ? 24.729 -9.084 -27.246 1.00 95.88 423 ASP A O 1
ATOM 3272 N N . THR A 1 424 ? 22.509 -8.809 -27.302 1.00 92.94 424 THR A N 1
ATOM 3273 C CA . THR A 1 424 ? 22.514 -7.817 -28.382 1.00 92.94 424 THR A CA 1
ATOM 3274 C C . THR A 1 424 ? 21.575 -6.666 -28.034 1.00 92.94 424 THR A C 1
ATOM 3276 O O . THR A 1 424 ? 20.476 -6.882 -27.529 1.00 92.94 424 THR A O 1
ATOM 3279 N N . VAL A 1 425 ? 22.002 -5.428 -28.293 1.00 90.94 425 VAL A N 1
ATOM 3280 C CA . VAL A 1 425 ? 21.182 -4.224 -28.076 1.00 90.94 425 VAL A CA 1
ATOM 3281 C C . VAL A 1 425 ? 20.101 -4.142 -29.154 1.00 90.94 425 VAL A C 1
ATOM 3283 O O . VAL A 1 425 ? 20.422 -4.217 -30.337 1.00 90.94 425 VAL A O 1
ATOM 3286 N N . LEU A 1 426 ? 18.834 -3.966 -28.763 1.00 87.19 426 LEU A N 1
ATOM 3287 C CA . LEU A 1 426 ? 17.719 -3.942 -29.719 1.00 87.19 426 LEU A CA 1
ATOM 3288 C C . LEU A 1 426 ? 17.560 -2.598 -30.439 1.00 87.19 426 LEU A C 1
ATOM 3290 O O . LEU A 1 426 ? 17.086 -2.581 -31.570 1.00 87.19 426 LEU A O 1
ATOM 3294 N N . SER A 1 427 ? 17.947 -1.486 -29.802 1.00 86.56 427 SER A N 1
ATOM 3295 C CA . SER A 1 427 ? 17.773 -0.127 -30.339 1.00 86.56 427 SER A CA 1
ATOM 3296 C C . SER A 1 427 ? 18.534 0.092 -31.664 1.00 86.56 427 SER A C 1
ATOM 3298 O O . SER A 1 427 ? 19.769 0.181 -31.649 1.00 86.56 427 SER A O 1
ATOM 3300 N N . PRO A 1 428 ? 17.838 0.286 -32.807 1.00 83.06 428 PRO A N 1
ATOM 3301 C CA . PRO A 1 428 ? 18.479 0.555 -34.093 1.00 83.06 428 PRO A CA 1
ATOM 3302 C C . PRO A 1 428 ? 19.234 1.884 -34.101 1.00 83.06 428 PRO A C 1
ATOM 3304 O O . PRO A 1 428 ? 20.191 2.039 -34.850 1.00 83.06 428 PRO A O 1
ATOM 3307 N N . ARG A 1 429 ? 18.831 2.835 -33.248 1.00 81.50 429 ARG A N 1
ATOM 3308 C CA . ARG A 1 429 ? 19.495 4.137 -33.089 1.00 81.50 429 ARG A CA 1
ATOM 3309 C C . ARG A 1 429 ? 20.909 3.959 -32.554 1.00 81.50 429 ARG A C 1
ATOM 3311 O O . ARG A 1 429 ? 21.857 4.440 -33.164 1.00 81.50 429 ARG A O 1
ATOM 3318 N N . LEU A 1 430 ? 21.052 3.198 -31.466 1.00 82.12 430 LEU A N 1
ATOM 3319 C CA . LEU A 1 430 ? 22.360 2.881 -30.897 1.00 82.12 430 LEU A CA 1
ATOM 3320 C C . LEU A 1 430 ? 23.214 2.040 -31.856 1.00 82.12 430 LEU A C 1
ATOM 3322 O O . LEU A 1 430 ? 24.413 2.282 -31.970 1.00 82.12 430 LEU A O 1
ATOM 3326 N N . ALA A 1 431 ? 22.606 1.090 -32.574 1.00 77.94 431 ALA A N 1
ATOM 3327 C CA . ALA A 1 431 ? 23.309 0.287 -33.574 1.00 77.94 431 ALA A CA 1
ATOM 3328 C C . ALA A 1 431 ? 23.822 1.136 -34.759 1.00 77.94 431 ALA A C 1
ATOM 3330 O O . ALA A 1 431 ? 24.973 0.991 -35.167 1.00 77.94 431 ALA A O 1
ATOM 3331 N N . ALA A 1 432 ? 23.007 2.060 -35.278 1.00 78.56 432 ALA A N 1
ATOM 3332 C CA . ALA A 1 432 ? 23.375 2.951 -36.380 1.00 78.56 432 ALA A CA 1
ATOM 3333 C C . ALA A 1 432 ? 24.438 3.990 -35.978 1.00 78.56 432 ALA A C 1
ATOM 3335 O O . ALA A 1 432 ? 25.367 4.258 -36.743 1.00 78.56 432 ALA A O 1
ATOM 3336 N N . GLU A 1 433 ? 24.356 4.549 -34.769 1.00 74.62 433 GLU A N 1
ATOM 3337 C CA . GLU A 1 433 ? 25.400 5.437 -34.243 1.00 74.62 433 GLU A CA 1
ATOM 3338 C C . GLU A 1 433 ? 26.720 4.691 -34.008 1.00 74.62 433 GLU A C 1
ATOM 3340 O O . GLU A 1 433 ? 27.781 5.202 -34.357 1.00 74.62 433 GLU A O 1
ATOM 3345 N N . ALA A 1 434 ? 26.676 3.462 -33.483 1.00 73.94 434 ALA A N 1
ATOM 3346 C CA . ALA A 1 434 ? 27.864 2.621 -33.335 1.00 73.94 434 ALA A CA 1
ATOM 3347 C C . ALA A 1 434 ? 28.502 2.250 -34.689 1.00 73.94 434 ALA A C 1
ATOM 3349 O O . ALA A 1 434 ? 29.723 2.142 -34.770 1.00 73.94 434 ALA A O 1
ATOM 3350 N N . ALA A 1 435 ? 27.700 2.087 -35.747 1.00 74.75 435 ALA A N 1
ATOM 3351 C CA . ALA A 1 435 ? 28.181 1.779 -37.096 1.00 74.75 435 ALA A CA 1
ATOM 3352 C C . ALA A 1 435 ? 28.742 2.998 -37.856 1.00 74.75 435 ALA A C 1
ATOM 3354 O O . ALA A 1 435 ? 29.584 2.833 -38.735 1.00 74.75 435 ALA A O 1
ATOM 3355 N N . THR A 1 436 ? 28.283 4.214 -37.540 1.00 71.12 436 THR A N 1
ATOM 3356 C CA . THR A 1 436 ? 28.749 5.463 -38.181 1.00 71.12 436 THR A CA 1
ATOM 3357 C C . THR A 1 436 ? 29.877 6.163 -37.419 1.00 71.12 436 THR A C 1
ATOM 3359 O O . THR A 1 436 ? 30.504 7.083 -37.948 1.00 71.12 436 THR A O 1
ATOM 3362 N N . ALA A 1 437 ? 30.175 5.732 -36.193 1.00 62.66 437 ALA A N 1
ATOM 3363 C CA . ALA A 1 437 ? 31.252 6.290 -35.395 1.00 62.66 437 ALA A CA 1
ATOM 3364 C C . ALA A 1 437 ? 32.643 5.926 -35.943 1.00 62.66 437 ALA A C 1
ATOM 3366 O O . ALA A 1 437 ? 33.039 4.763 -36.012 1.00 62.66 437 ALA A O 1
ATOM 3367 N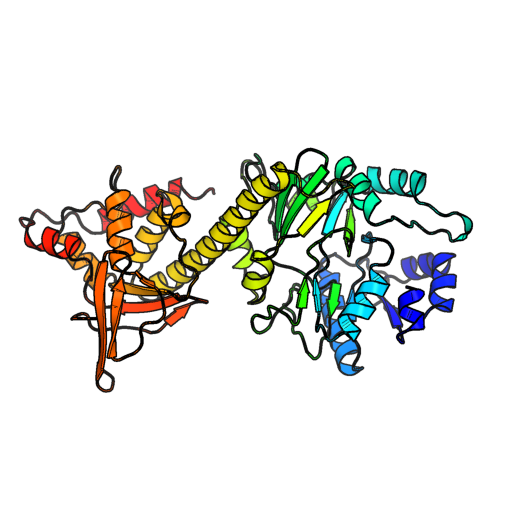 N . ILE A 1 438 ? 33.441 6.954 -36.243 1.00 57.56 438 ILE A N 1
ATOM 3368 C CA . ILE A 1 438 ? 34.889 6.807 -36.427 1.00 57.56 438 ILE A CA 1
ATOM 3369 C C . ILE A 1 438 ? 35.476 6.308 -35.092 1.00 57.56 438 ILE A C 1
ATOM 3371 O O . ILE A 1 438 ? 35.141 6.895 -34.058 1.00 57.56 438 ILE A O 1
ATOM 3375 N N . PRO A 1 439 ? 36.362 5.288 -35.071 1.00 53.38 439 PRO A N 1
ATOM 3376 C CA . PRO A 1 439 ? 36.950 4.751 -33.843 1.00 53.38 439 PRO A CA 1
ATOM 3377 C C . PRO A 1 439 ? 37.895 5.760 -33.167 1.00 53.38 439 PRO A C 1
ATOM 3379 O O . PRO A 1 439 ? 39.121 5.702 -33.277 1.00 53.38 439 PRO A O 1
ATOM 3382 N N . ALA A 1 440 ? 37.311 6.707 -32.438 1.00 48.97 440 ALA A N 1
ATOM 3383 C CA . ALA A 1 440 ? 38.018 7.606 -31.543 1.00 48.97 440 ALA A CA 1
ATOM 3384 C C . ALA A 1 440 ? 38.548 6.833 -30.324 1.00 48.97 440 ALA A C 1
ATOM 3386 O O . ALA A 1 440 ? 37.990 5.808 -29.930 1.00 48.97 440 ALA A O 1
ATOM 3387 N N . ARG A 1 441 ? 39.608 7.348 -29.678 1.00 45.81 441 ARG A N 1
ATOM 3388 C CA . ARG A 1 441 ? 40.125 6.792 -28.413 1.00 45.81 441 ARG A CA 1
ATOM 3389 C C . ARG A 1 441 ? 38.974 6.591 -27.426 1.00 45.81 441 ARG A C 1
ATOM 3391 O O . ARG A 1 441 ? 38.384 7.571 -26.969 1.00 45.81 441 ARG A O 1
ATOM 3398 N N . ALA A 1 442 ? 38.692 5.330 -27.100 1.00 44.09 442 ALA A N 1
ATOM 3399 C CA . ALA A 1 442 ? 37.551 4.943 -26.286 1.00 44.09 442 ALA A CA 1
ATOM 3400 C C . ALA A 1 442 ? 37.540 5.707 -24.953 1.00 44.09 442 ALA A C 1
ATOM 3402 O O . ALA A 1 442 ? 38.360 5.457 -24.065 1.00 44.09 442 ALA A O 1
ATOM 3403 N N . LYS A 1 443 ? 36.575 6.618 -24.786 1.00 46.69 443 LYS A N 1
ATOM 3404 C CA . LYS A 1 443 ? 36.224 7.141 -23.463 1.00 46.69 443 LYS A CA 1
ATOM 3405 C C . LYS A 1 443 ? 35.549 5.992 -22.722 1.00 46.69 443 LYS A C 1
ATOM 3407 O O . LYS A 1 443 ? 34.390 5.687 -22.975 1.00 46.69 443 LYS A O 1
ATOM 3412 N N . GLY A 1 444 ? 36.323 5.299 -21.888 1.00 51.53 444 GLY A N 1
ATOM 3413 C CA . GLY A 1 444 ? 35.901 4.049 -21.259 1.00 51.53 444 GLY A CA 1
ATOM 3414 C C . GLY A 1 444 ? 34.606 4.179 -20.454 1.00 51.53 444 GLY A C 1
ATOM 3415 O O . GLY A 1 444 ? 34.251 5.263 -19.989 1.00 51.53 444 GLY A O 1
ATOM 3416 N N . VAL A 1 445 ? 33.936 3.044 -20.235 1.00 54.25 445 VAL A N 1
ATOM 3417 C CA . VAL A 1 445 ? 32.636 2.931 -19.539 1.00 54.25 445 VAL A CA 1
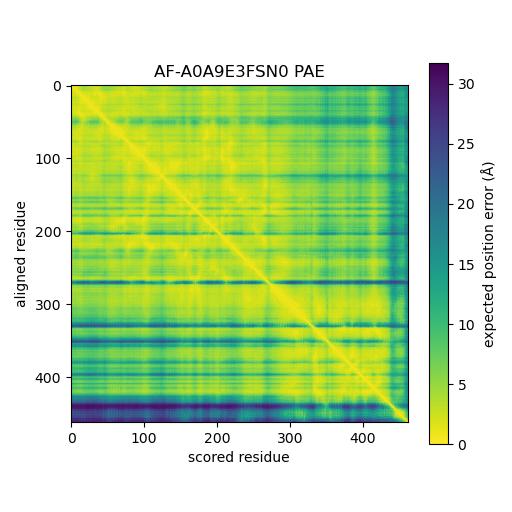ATOM 3418 C C . VAL A 1 445 ? 32.634 3.626 -18.164 1.00 54.25 445 VAL A C 1
ATOM 3420 O O . VAL A 1 445 ? 31.616 4.183 -17.760 1.00 54.25 445 VAL A O 1
ATOM 3423 N N . GLY A 1 446 ? 33.790 3.721 -17.493 1.00 53.72 446 GLY A N 1
ATOM 3424 C CA . GLY A 1 446 ? 33.976 4.514 -16.268 1.00 53.72 446 GLY A CA 1
ATOM 3425 C C . GLY A 1 446 ? 33.570 5.994 -16.385 1.00 53.72 446 GLY A C 1
ATOM 3426 O O . GLY A 1 446 ? 33.111 6.583 -15.410 1.00 53.72 446 GLY A O 1
ATOM 3427 N N . GLY A 1 447 ? 33.648 6.596 -17.576 1.00 58.53 447 GLY A N 1
ATOM 3428 C CA . GLY A 1 447 ? 33.128 7.939 -17.839 1.00 58.53 447 GLY A CA 1
ATOM 3429 C C . GLY A 1 447 ? 31.608 8.011 -17.670 1.00 58.53 447 GLY A C 1
ATOM 3430 O O . GLY A 1 447 ? 31.118 8.880 -16.945 1.00 58.53 447 GLY A O 1
ATOM 3431 N N . LEU A 1 448 ? 30.878 7.055 -18.260 1.00 58.72 448 LEU A N 1
ATOM 3432 C CA . LEU A 1 448 ? 29.425 6.936 -18.118 1.00 58.72 448 LEU A CA 1
ATOM 3433 C C . LEU A 1 448 ? 29.036 6.573 -16.680 1.00 58.72 448 LEU A C 1
ATOM 3435 O O . LEU A 1 448 ? 28.162 7.228 -16.125 1.00 58.72 448 LEU A O 1
ATOM 3439 N N . LEU A 1 449 ? 29.724 5.615 -16.049 1.00 60.03 449 LEU A N 1
ATOM 3440 C CA . LEU A 1 449 ? 29.494 5.247 -14.645 1.00 60.03 449 LEU A CA 1
ATOM 3441 C C . LEU A 1 449 ? 29.716 6.441 -13.702 1.00 60.03 449 LEU A C 1
ATOM 3443 O O . LEU A 1 449 ? 28.880 6.711 -12.848 1.00 60.03 449 LEU A O 1
ATOM 3447 N N . SER A 1 450 ? 30.762 7.246 -13.912 1.00 59.41 450 SER A N 1
ATOM 3448 C CA . SER A 1 450 ? 30.976 8.464 -13.117 1.00 59.41 450 SER A CA 1
ATOM 3449 C C . SER A 1 450 ? 29.891 9.529 -13.342 1.00 59.41 450 SER A C 1
ATOM 3451 O O . SER A 1 450 ? 29.579 10.295 -12.430 1.00 59.41 450 SER A O 1
ATOM 3453 N N . ALA A 1 451 ? 29.304 9.595 -14.543 1.00 60.47 451 ALA A N 1
ATOM 3454 C CA . ALA A 1 451 ? 28.169 10.470 -14.832 1.00 60.47 451 ALA A CA 1
ATOM 3455 C C . ALA A 1 451 ? 26.880 9.947 -14.179 1.00 60.47 451 ALA A C 1
ATOM 3457 O O . ALA A 1 451 ? 26.166 10.739 -13.569 1.00 60.47 451 ALA A O 1
ATOM 3458 N N . LEU A 1 452 ? 26.642 8.631 -14.227 1.00 61.53 452 LEU A N 1
ATOM 3459 C CA . LEU A 1 452 ? 25.570 7.932 -13.515 1.00 61.53 452 LEU A CA 1
ATOM 3460 C C . LEU A 1 452 ? 25.634 8.222 -12.011 1.00 61.53 452 LEU A C 1
ATOM 3462 O O . LEU A 1 452 ? 24.685 8.782 -11.469 1.00 61.53 452 LEU A O 1
ATOM 3466 N N . SER A 1 453 ? 26.768 7.965 -11.352 1.00 60.38 453 SER A N 1
ATOM 3467 C CA . SER A 1 453 ? 26.933 8.219 -9.913 1.00 60.38 453 SER A CA 1
ATOM 3468 C C . SER A 1 453 ? 26.745 9.694 -9.539 1.00 60.38 453 SER A C 1
ATOM 3470 O O . SER A 1 453 ? 26.067 9.988 -8.558 1.00 60.38 453 SER A O 1
ATOM 3472 N N . ARG A 1 454 ? 27.279 10.642 -10.329 1.00 61.59 454 ARG A N 1
ATOM 3473 C CA . ARG A 1 454 ? 27.078 12.088 -10.087 1.00 61.59 454 ARG A CA 1
ATOM 3474 C C . ARG A 1 454 ? 25.632 12.552 -10.284 1.00 61.59 454 ARG A C 1
ATOM 3476 O O . ARG A 1 454 ? 25.271 13.597 -9.750 1.00 61.59 454 ARG A O 1
ATOM 3483 N N . ARG A 1 455 ? 24.840 11.835 -11.083 1.00 57.44 455 ARG A N 1
ATOM 3484 C CA . ARG A 1 455 ? 23.463 12.202 -11.435 1.00 57.44 455 ARG A CA 1
ATOM 3485 C C . ARG A 1 455 ? 22.449 11.560 -10.486 1.00 57.44 455 ARG A C 1
ATOM 3487 O O . ARG A 1 455 ? 21.608 12.262 -9.936 1.00 57.44 455 ARG A O 1
ATOM 3494 N N . ILE A 1 456 ? 22.621 10.273 -10.184 1.00 54.28 456 ILE A N 1
ATOM 3495 C CA . ILE A 1 456 ? 21.860 9.552 -9.151 1.00 54.28 456 ILE A CA 1
ATOM 3496 C C . ILE A 1 456 ? 22.125 10.170 -7.766 1.00 54.28 456 ILE A C 1
ATOM 3498 O O . ILE A 1 456 ? 21.191 10.498 -7.044 1.00 54.28 456 ILE A O 1
ATOM 3502 N N . GLY A 1 457 ? 23.385 10.472 -7.429 1.00 45.31 457 GLY A N 1
ATOM 3503 C CA . GLY A 1 457 ? 23.755 11.126 -6.163 1.00 45.31 457 GLY A CA 1
ATOM 3504 C C . GLY A 1 457 ? 23.308 12.590 -6.006 1.00 45.31 457 GLY A C 1
ATOM 3505 O O . GLY A 1 457 ? 23.664 13.222 -5.016 1.00 45.31 457 GLY A O 1
ATOM 3506 N N . ARG A 1 458 ? 22.574 13.147 -6.981 1.00 43.66 458 ARG A N 1
ATOM 3507 C CA . ARG A 1 458 ? 21.895 14.455 -6.903 1.00 43.66 458 ARG A CA 1
ATOM 3508 C C . ARG A 1 458 ? 20.366 14.349 -6.891 1.00 43.66 458 ARG A C 1
ATOM 3510 O O . ARG A 1 458 ? 19.718 15.342 -6.588 1.00 43.66 458 ARG A O 1
ATOM 3517 N N . SER A 1 459 ? 19.810 13.192 -7.252 1.00 35.34 459 SER A N 1
ATOM 3518 C CA . SER A 1 459 ? 18.364 12.944 -7.379 1.00 35.34 459 SER A CA 1
ATOM 3519 C C . SER A 1 459 ? 17.790 12.082 -6.249 1.00 35.34 459 SER A C 1
ATOM 3521 O O . SER A 1 459 ? 16.580 11.895 -6.182 1.00 35.34 459 SER A O 1
ATOM 3523 N N . VAL A 1 460 ? 18.640 11.594 -5.341 1.00 28.67 460 VAL A N 1
ATOM 3524 C CA . VAL A 1 460 ? 18.252 10.868 -4.126 1.00 28.67 460 VAL A CA 1
ATOM 3525 C C . VAL A 1 460 ? 18.662 11.709 -2.906 1.00 28.67 460 VAL A C 1
ATOM 3527 O O . VAL A 1 460 ? 19.860 11.971 -2.754 1.00 28.67 460 VAL A O 1
ATOM 3530 N N . PRO A 1 461 ? 17.717 12.164 -2.055 1.00 28.08 461 PRO A N 1
ATOM 3531 C CA . PRO A 1 461 ? 18.037 12.750 -0.752 1.00 28.08 461 PRO A CA 1
ATOM 3532 C C . PRO A 1 461 ? 18.809 11.747 0.117 1.00 28.08 461 PRO A C 1
ATOM 3534 O O . PRO A 1 461 ? 18.619 10.539 -0.021 1.00 28.08 461 PRO A O 1
ATOM 3537 N N . ARG A 1 462 ? 19.704 12.243 0.976 1.00 27.30 462 ARG A N 1
ATOM 3538 C CA . ARG A 1 462 ? 20.482 11.405 1.905 1.00 27.30 462 ARG A CA 1
ATOM 3539 C C . ARG A 1 462 ? 19.654 10.932 3.092 1.00 27.30 462 ARG A C 1
ATOM 3541 O O . ARG A 1 462 ? 18.851 11.754 3.575 1.00 27.30 462 ARG A O 1
#

Secondary structure (DSSP, 8-state):
-HHHHTTS--EEEEE--HHHHHHHTTSHHHHHHHTTSEEEEE-TTTTSPPPTTHHHHHHHHHHHHHHHTT--EE---SSEEE-TTHHHHHHHHHHTT-SEEE--EEEEEHHHHHHHHHHHHEETTTTEE---HHHHHHHHHHHB-HHHHTTSTT-S-B---SEEEEEETTTEEEEEESS-B-SEE-TTT--B-TTSBB-SS--SSSEEE--BTTT--EEEEE-TTTTGGG-BTT----HHHHHHHHTSTTT--TTHHHHTT--EEEE-S----HHHHHHHHHHHHHHHHHHHHHHHHHHHHHHHHTT-HHHHHHHHHHHHHSSHHHH--PPSPEEEEEE-HHHHHHHHHH----TTSTTTHHHHHHHHHTTEEEB---TT-EEEBTTS-EEEEEEETTEEEETTEEEEEEE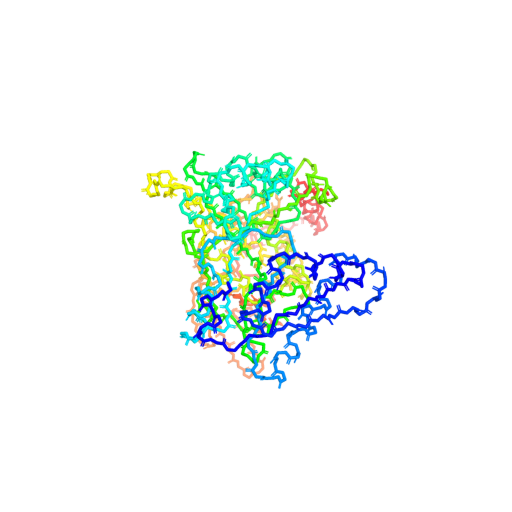EEETTEEEEEESS---HHHHHHHHH--------THHHHHHHHHHHHHHS--

Radius of gyration: 26.88 Å; Cα contacts (8 Å, |Δi|>4): 838; chains: 1; bounding box: 67×49×76 Å

Foldseek 3Di:
DQLLLVPDADEAEDAFEPVVVVVLVPDPLNVVVVVRHHYYYDDPPHHDDDDPLVVLVVVVVQLVVCLVVQHKDADDDPQKDKAACQSVLVSVLVVVQAQFEFAAEFEFAQVPLVVVQCVPAQDPVSRDGHAHLLCVLVSCLVTGAVQRVLLEFPDQKHFQAQKHWDDLDSFWIKMFGLWTATSMGNSVVWPAFSNRTTADAADQDSYHYAQESNNMYMYRHDHNPPPCVRIGGRDGDALLSNLVSCPPPRNPHLNSLNRLQGMHIRGHPDPDDPSNVVRVVVSNLRSLLNVVNNLLVLCLVVCVVVQNNLLNLLSLCLCQVACQSVVPPADFDKEFEGEGPQQVQLLLQLFPDLCLDPPNSVVSNLLRQLGMFGYDQDAQDWGAGSNGDIWHWHDDPPWIDIPPWTFPDWQDDRSRYGYTYTNHRRDVVSVVRSVPGDNDDGPHCVVSVVSSCVSSVVRDDD

Sequence (462 aa):
MPALARRHEIVYRFFTTPEARAQIERSRLFARLVDTCAVEFLTPLGQKKPDVSWHVHWFHRSAAEAKAAGAMAVFVPPDTLWTEGAFERIGDVLAAGSKGVACPFVLVVSETLVPDARTRFFDEPTGTIAVPPAQMWSLVHRHVHPLQALAIPGGPHARPAFELHWPVGRDGMISRYAVRELAAFDPARCPISFLWNADGPEDLEGIHFVTDSDEMLMLSVDPLTKYFVNYIVDHSCDGFDLARTTRHPLNETRQTRVFARRSVDIHGPGRRSRDWNRTEAKAVAAARDLRVGRAAMLLHESLTANGAGIMAGLMSIALLDTHLARRWRAEPPLSVIVPIDAAFSAVLRASSLALAGPGRARDLVEVLLDHVVVGRLAAGASAATLGGITVERRVDGEAERINQAAVKAGPIELEQLELYLVDTVLSPRLAAEAATAIPARAKGVGGLLSALSRRIGRSVPR

pLDDT: mean 88.36, std 11.4, range [27.3, 98.12]